Protein 1MW9 (pdb70)

Sequence (556 aa):
GKALVIIVESPAKAKTINKYLGSDYVVKSSSVGHIRDLPTERGALVNRMGVDPWHNWEAHYEVLPGKEKVVSELKQLAEKADHIYLATDLDREGEAIAWHLREVIGGDDARYSRVVFNNEITKNAIRQAFNKPGELNIDRVNAQQQQARRFMDRVVGYMVSPLLWKKIARGLSAGRVQSVAVRLVVEREREIKAFVPEEFWEEVDASTTTPSGEALALQVTHQNDKPFRPPVNKEQTQAAVSSLLEKARYSVLEREDKPTTSSKKPGAPFITSSTLQQAASTTRLGFGVKKTMMMMAQRLYEAGYITYMRTDSSTNLSQDAVNMVRGYISSDNFGKKYLPESPNQYAREAIRPSDVNVMAESSLKDMEEADAQKLYQQLIWRRQFVACQMTPPAKYDSTTLTVGAGDFRLKARGRILRFDGWTKVMPALEDRILPPAVNKGDALTLVEELTPPAQHFTKPPARFSEASLVKELEKRGIGRPSTYASIISSTIQDRGYVRVENRRFYAEEKMGEIVTDRLEENFRELMNYDFTAQMENNLDQVANHEAEWKAVLDHFFSDFTQQLDKAEKDPPEEGGMRPPNQM

Radius of gyration: 29.95 Å; Cα contacts (8 Å, |Δi|>4): 1057; chains: 1; bounding box: 70×45×96 Å

Secondary structure (DSSP, 8-state):
--EEEEES-HHHHHHHHTTS-TTEEEEE--S--EES---HHHHHHHHTEETTTTTEE--EEPTT-HHHHHHHHHHHHT-SEEEE---SSHHHHHHHHHHHHHH-S-GGGEEE---SS-SHHHHHHHHHS-B---HHHHHHHHHHHHHHHHHHHHHHHHHHHHT-TT----TTHHHHHHHHHHHHHHHHH----EEEEEEEEEE-TT--EEEEEEEEETTEE----SHHHHHHHHHHHHHPPEEEEEEEEEEEEEPPPPPB-HHHHHHHHHHHH---HHHHHHHHHHHHHTTSB--S--------HHHHHHHHHHHHHHT-GGGS-SS--------B-BS-TT--GGG-SS--HHHHHHHHHHHHHHHHHTSPPEEEEEEEEEEEETTEEEEEEEEEEEE-GGGGGSPP-----PPP--TT-EEEEEEEEEEEEE--PPPPP-HHHHHHHHHHTT---TTTHHHHHHHHHHTTSEEEETTEEEE-HHHHHHHHHHHHH-HHHH-HHHHHHHHHHHHHHHTTSS-HHHHHHHHHHHHHHHHHHHHS-GGGT-PPPS--

Nearest PDB structures (foldseek):
  1mw9-assembly1_X  TM=1.002E+00  e=0.000E+00  Escherichia coli
  3pwt-assembly1_A  TM=9.961E-01  e=1.687E-102  Escherichia coli K-12
  1ecl-assembly1_A  TM=9.984E-01  e=2.862E-100  Escherichia coli
  1cy2-assembly1_A  TM=9.945E-01  e=1.248E-100  Escherichia coli K-12
  6ozw-assembly1_A  TM=9.499E-01  e=4.019E-59  Streptococcus mutans UA159

B-factor: mean 28.15, std 8.75, range [15.36, 73.57]

Solvent-accessible surface area: 27274 Å² total; per-residue (Å²): 81,112,15,1,0,0,0,20,21,94,50,0,15,162,10,0,78,132,63,19,49,92,102,59,51,24,69,18,0,71,25,75,1,45,23,2,22,154,156,135,32,36,25,23,111,131,0,2,0,16,11,79,121,81,4,114,36,108,38,74,41,39,120,66,40,108,159,8,9,71,58,0,90,109,30,5,143,138,9,103,44,1,32,0,0,1,19,24,18,52,54,1,3,6,13,0,40,9,0,41,77,22,21,27,68,109,88,90,68,6,7,5,0,58,6,27,18,1,26,106,90,16,0,143,112,10,18,109,162,53,33,123,29,59,83,32,57,2,28,1,29,6,0,27,64,0,0,59,25,0,1,16,68,22,1,8,49,8,0,92,129,22,16,34,179,65,19,42,7,7,16,12,42,10,0,0,5,49,5,2,1,52,56,20,97,84,35,168,79,69,118,53,110,52,37,24,56,0,60,1,50,2,37,7,93,83,50,82,83,2,54,4,80,8,29,38,48,88,112,128,98,22,116,9,69,51,127,144,89,1,105,61,4,11,43,99,0,106,153,23,221,8,41,3,93,87,69,74,87,108,113,41,66,34,129,10,38,35,2,6,17,0,1,50,0,0,18,7,0,5,98,155,58,44,10,24,3,126,67,0,23,100,5,0,77,93,0,0,15,26,11,32,0,1,6,8,65,11,104,28,29,48,16,37,155,102,3,17,109,44,0,42,33,33,0,43,124,82,54,21,177,133,13,44,18,173,64,69,47,116,67,78,124,10,0,1,6,0,18,57,1,108,41,56,5,138,54,12,122,138,24,99,65,42,0,46,105,0,0,34,21,0,10,70,23,1,0,2,0,0,0,19,46,0,115,20,56,21,18,27,0,20,0,10,0,68,100,9,74,0,40,2,155,11,81,47,72,152,35,30,0,43,32,90,4,53,106,101,163,190,66,98,122,18,20,77,2,98,151,56,38,70,11,88,46,93,98,17,73,42,34,87,66,104,35,164,50,55,80,55,8,18,36,11,40,0,0,111,27,0,63,166,95,24,1,2,48,23,44,28,12,19,54,4,0,25,32,0,56,125,83,34,9,2,92,49,63,130,120,98,2,49,13,30,140,49,0,43,46,6,2,34,14,2,54,97,16,0,191,56,22,0,44,28,115,113,9,20,80,24,1,64,26,0,38,64,3,10,95,143,124,30,92,41,56,55,18,0,69,115,20,18,68,30,3,31,136,27,10,90,106,0,87,90,79,45,145,90,32,5,0,102,45,58,115,225

Foldseek 3Di:
DAEEEEEADPLLQVLLVVQDDPSYDYDHLPHQFKAAPVVQVVLCNNLQFHLPPLGHGHMDGDPPRVVSLVVVLVVLVVHQAYEQEYADALVSLLSSVVNCVSSDDDQVRYFYFYFQFRDNVRSVVRVVDTHHRQVLSPLLVSLQSSLQSCQFSQVQVLCCVFENPPFTGGLLLLLLLVVQLVQQVLQVPDDKFKKKWKKFWWAFPVGHIFIKTWADFLNHGDIHRDPVVVVVVVVLQVPWWKFWADKDKDKDWDAADQQAALLVLQLCCCVPVVDHSVRLVVLLVSCRSNRFKTDRFGDWSADDPVLLVQLLVVCCVPPRDQFADPDFDGDGVHHIATNHLPQALVNDDPHDPSSSVSNLVNSLSSSLNRTDIWMKIKMKIWMDIPRIIIIDIWIGTDGCHSCVSPDDDDTDDGDDDDGGTIIGTDDMDMDMDMDHGPDFAFLSNSSVVCVVLQQDGSVCSNVSVVVSDVSQQWHADPRGIHGDPVVNVVSVQCCQQVVLSNDSNNNNVLVVVSVCSSVVNDPSSVSSSVSVVSVVVSSVQQSDDVVSSHGHHNDD

Structure (mmCIF, N/CA/C/O backbone):
data_1MW9
#
_entry.id   1MW9
#
_cell.length_a   62.990
_cell.length_b   78.705
_cell.length_c   139.328
_cell.angle_alpha   90.00
_cell.angle_beta   90.00
_cell.angle_gamma   90.00
#
_symmetry.space_group_name_H-M   'P 21 21 21'
#
loop_
_entity.id
_entity.type
_entity.pdbx_description
1 polymer 'DNA Topoisomerase I'
2 non-polymer 'SULFATE ION'
3 water water
#
loop_
_atom_site.group_PDB
_atom_site.id
_atom_site.type_symbol
_atom_site.label_atom_id
_atom_site.label_alt_id
_atom_site.label_comp_id
_atom_site.label_asym_id
_atom_site.label_entity_id
_atom_site.label_seq_id
_atom_site.pdbx_PDB_ins_code
_atom_site.Cartn_x
_atom_site.Cartn_y
_atom_site.Cartn_z
_atom_site.occupancy
_atom_site.B_iso_or_equiv
_atom_site.auth_seq_id
_atom_site.auth_comp_id
_atom_site.auth_asym_id
_atom_site.auth_atom_id
_atom_site.pdbx_PDB_model_num
ATOM 1 N N . GLY A 1 2 ? 27.850 35.599 71.136 1.00 42.51 2 GLY X N 1
ATOM 2 C CA . GLY A 1 2 ? 27.729 34.200 70.634 1.00 42.30 2 GLY X CA 1
ATOM 3 C C . GLY A 1 2 ? 27.486 34.137 69.136 1.00 42.05 2 GLY X C 1
ATOM 4 O O . GLY A 1 2 ? 26.941 33.161 68.626 1.00 42.37 2 GLY X O 1
ATOM 5 N N . LYS A 1 3 ? 27.829 35.214 68.440 1.00 41.45 3 LYS X N 1
ATOM 6 C CA . LYS A 1 3 ? 27.718 35.262 66.989 1.00 40.81 3 LYS X CA 1
ATOM 7 C C . LYS A 1 3 ? 28.556 34.179 66.315 1.00 39.40 3 LYS X C 1
ATOM 8 O O . LYS A 1 3 ? 29.303 33.453 66.966 1.00 39.57 3 LYS X O 1
ATOM 14 N N . ALA A 1 4 ? 28.418 34.076 65.000 1.00 37.51 4 ALA X N 1
ATOM 15 C CA . ALA A 1 4 ? 29.175 33.100 64.233 1.00 35.88 4 ALA X CA 1
ATOM 16 C C . ALA A 1 4 ? 30.344 33.812 63.576 1.00 34.18 4 ALA X C 1
ATOM 17 O O . ALA A 1 4 ? 30.236 34.978 63.199 1.00 34.23 4 ALA X O 1
ATOM 19 N N . LEU A 1 5 ? 31.463 33.110 63.451 1.00 31.92 5 LEU X N 1
ATOM 20 C CA . LEU A 1 5 ? 32.644 33.670 62.819 1.00 30.25 5 LEU X CA 1
ATOM 21 C C . LEU A 1 5 ? 32.748 33.109 61.407 1.00 28.47 5 LEU X C 1
ATOM 22 O O . LEU A 1 5 ? 32.680 31.900 61.211 1.00 28.12 5 LEU X O 1
ATOM 27 N N . VAL A 1 6 ? 32.897 33.998 60.433 1.00 26.65 6 VAL X N 1
ATOM 28 C CA . VAL A 1 6 ? 33.035 33.609 59.034 1.00 25.16 6 VAL X CA 1
ATOM 29 C C . VAL A 1 6 ? 34.407 34.078 58.573 1.00 24.25 6 VAL X C 1
ATOM 30 O O . VAL A 1 6 ? 34.741 35.258 58.707 1.00 24.13 6 VAL X O 1
ATOM 34 N N A ILE A 1 7 ? 35.202 33.156 58.034 0.50 23.36 7 ILE X N 1
ATOM 35 N N B ILE A 1 7 ? 35.206 33.160 58.039 0.50 23.67 7 ILE X N 1
ATOM 36 C CA A ILE A 1 7 ? 36.553 33.479 57.586 0.50 22.65 7 ILE X CA 1
ATOM 37 C CA B ILE A 1 7 ? 36.540 33.520 57.574 0.50 23.21 7 ILE X CA 1
ATOM 38 C C A ILE A 1 7 ? 36.714 33.356 56.073 0.50 22.70 7 ILE X C 1
ATOM 39 C C B ILE A 1 7 ? 36.701 33.363 56.067 0.50 22.88 7 ILE X C 1
ATOM 40 O O A ILE A 1 7 ? 36.359 32.333 55.492 0.50 22.62 7 ILE X O 1
ATOM 41 O O B ILE A 1 7 ? 36.329 32.344 55.491 0.50 22.77 7 ILE X O 1
ATOM 50 N N . VAL A 1 8 ? 37.266 34.393 55.446 1.00 22.64 8 VAL X N 1
ATOM 51 C CA . VAL A 1 8 ? 37.526 34.404 54.011 1.00 22.54 8 VAL X CA 1
ATOM 52 C C . VAL A 1 8 ? 38.996 34.796 53.835 1.00 22.99 8 VAL X C 1
ATOM 53 O O . VAL A 1 8 ? 39.607 35.328 54.762 1.00 22.60 8 VAL X O 1
ATOM 57 N N . GLU A 1 9 ? 39.556 34.538 52.653 1.00 23.36 9 GLU X N 1
ATOM 58 C CA . GLU A 1 9 ? 40.981 34.781 52.386 1.00 24.09 9 GLU X CA 1
ATOM 59 C C . GLU A 1 9 ? 41.407 36.233 52.174 1.00 24.08 9 GLU X C 1
ATOM 60 O O . GLU A 1 9 ? 42.581 36.559 52.368 1.00 24.75 9 GLU X O 1
ATOM 66 N N . SER A 1 10 ? 40.492 37.096 51.747 1.00 23.84 10 SER X N 1
ATOM 67 C CA . SER A 1 10 ? 40.872 38.472 51.422 1.00 23.83 10 SER X CA 1
ATOM 68 C C . SER A 1 10 ? 39.900 39.534 51.918 1.00 24.00 10 SER X C 1
ATOM 69 O O . SER A 1 10 ? 38.728 39.254 52.154 1.00 23.98 10 SER X O 1
ATOM 72 N N . PRO A 1 11 ? 40.391 40.761 52.078 1.00 24.44 11 PRO X N 1
ATOM 73 C CA . PRO A 1 11 ? 39.538 41.870 52.512 1.00 24.60 11 PRO X CA 1
ATOM 74 C C . PRO A 1 11 ? 38.473 42.206 51.475 1.00 24.53 11 PRO X C 1
ATOM 75 O O . PRO A 1 11 ? 37.380 42.641 51.845 1.00 24.91 11 PRO X O 1
ATOM 79 N N . ALA A 1 12 ? 38.781 41.989 50.198 1.00 24.51 12 ALA X N 1
ATOM 80 C CA . ALA A 1 12 ? 37.819 42.243 49.135 1.00 24.29 12 ALA X CA 1
ATOM 81 C C . ALA A 1 12 ? 36.647 41.275 49.279 1.00 23.86 12 ALA X C 1
ATOM 82 O O . ALA A 1 12 ? 35.486 41.677 49.208 1.00 23.83 12 ALA X O 1
ATOM 84 N N . LYS A 1 13 ? 36.951 39.997 49.480 1.00 23.42 13 LYS X N 1
ATOM 85 C CA . LYS A 1 13 ? 35.906 38.996 49.663 1.00 23.55 13 LYS X CA 1
ATOM 86 C C . LYS A 1 13 ? 35.109 39.284 50.924 1.00 23.63 13 LYS X C 1
ATOM 87 O O . LYS A 1 13 ? 33.888 39.153 50.936 1.00 23.57 13 LYS X O 1
ATOM 93 N N . ALA A 1 14 ? 35.806 39.671 51.988 1.00 23.93 14 ALA X N 1
ATOM 94 C CA . ALA A 1 14 ? 35.153 39.957 53.259 1.00 24.26 14 ALA X CA 1
ATOM 95 C C . ALA A 1 14 ? 34.132 41.080 53.100 1.00 24.57 14 ALA X C 1
ATOM 96 O O . ALA A 1 14 ? 33.012 40.984 53.596 1.00 24.96 14 ALA X O 1
ATOM 98 N N . LYS A 1 15 ? 34.523 42.140 52.403 1.00 25.18 15 LYS X N 1
ATOM 99 C CA . LYS A 1 15 ? 33.642 43.281 52.197 1.00 25.56 15 LYS X CA 1
ATOM 100 C C . LYS A 1 15 ? 32.384 42.880 51.426 1.00 25.24 15 LYS X C 1
ATOM 101 O O . LYS A 1 15 ? 31.273 43.262 51.790 1.00 25.29 15 LYS X O 1
ATOM 107 N N . THR A 1 16 ? 32.560 42.106 50.362 1.00 24.83 16 THR X N 1
ATOM 108 C CA . THR A 1 16 ? 31.434 41.689 49.537 1.00 24.72 16 THR X CA 1
ATOM 109 C C . THR A 1 16 ? 30.498 40.722 50.257 1.00 24.99 16 THR X C 1
ATOM 110 O O . THR A 1 16 ? 29.279 40.897 50.240 1.00 24.97 16 THR X O 1
ATOM 114 N N . ILE A 1 17 ? 31.061 39.696 50.882 1.00 25.42 17 ILE X N 1
ATOM 115 C CA . ILE A 1 17 ? 30.244 38.701 51.564 1.00 26.10 17 ILE X CA 1
ATOM 116 C C . ILE A 1 17 ? 29.524 39.300 52.778 1.00 26.95 17 ILE X C 1
ATOM 117 O O . ILE A 1 17 ? 28.427 38.866 53.132 1.00 27.16 17 ILE X O 1
ATOM 122 N N . ASN A 1 18 ? 30.120 40.315 53.394 1.00 27.66 18 ASN X N 1
ATOM 123 C CA . ASN A 1 18 ? 29.513 40.938 54.569 1.00 28.57 18 ASN X CA 1
ATOM 124 C C . ASN A 1 18 ? 28.175 41.596 54.237 1.00 29.11 18 ASN X C 1
ATOM 125 O O . ASN A 1 18 ? 27.306 41.722 55.103 1.00 29.51 18 ASN X O 1
ATOM 130 N N . LYS A 1 19 ? 28.007 42.005 52.982 1.00 29.50 19 LYS X N 1
ATOM 131 C CA . LYS A 1 19 ? 26.768 42.644 52.546 1.00 29.92 19 LYS X CA 1
ATOM 132 C C . LYS A 1 19 ? 25.590 41.678 52.599 1.00 29.93 19 LYS X C 1
ATOM 133 O O . LYS A 1 19 ? 24.435 42.108 52.660 1.00 30.13 19 LYS X O 1
ATOM 139 N N . TYR A 1 20 ? 25.880 40.378 52.583 1.00 30.06 20 TYR X N 1
ATOM 140 C CA . TYR A 1 20 ? 24.835 39.356 52.551 1.00 30.24 20 TYR X CA 1
ATOM 141 C C . TYR A 1 20 ? 24.753 38.475 53.802 1.00 30.73 20 TYR X C 1
ATOM 142 O O . TYR A 1 20 ? 24.060 37.455 53.798 1.00 30.88 20 TYR X O 1
ATOM 151 N N . LEU A 1 21 ? 25.446 38.871 54.865 1.00 31.27 21 LEU X N 1
ATOM 152 C CA . LEU A 1 21 ? 25.410 38.136 56.128 1.00 31.93 21 LEU X CA 1
ATOM 153 C C . LEU A 1 21 ? 24.950 39.076 57.232 1.00 32.70 21 LEU X C 1
ATOM 154 O O . LEU A 1 21 ? 25.470 40.182 57.365 1.00 32.67 21 LEU X O 1
ATOM 159 N N . GLY A 1 22 ? 23.969 38.632 58.015 1.00 33.65 22 GLY X N 1
ATOM 160 C CA . GLY A 1 22 ? 23.409 39.440 59.086 1.00 34.34 22 GLY X CA 1
ATOM 161 C C . GLY A 1 22 ? 24.323 39.728 60.267 1.00 34.84 22 GLY X C 1
ATOM 162 O O . GLY A 1 22 ? 25.512 39.396 60.265 1.00 34.93 22 GLY X O 1
ATOM 163 N N . SER A 1 23 ? 23.742 40.354 61.288 1.00 35.41 23 SER X N 1
ATOM 164 C CA . SER A 1 23 ? 24.464 40.733 62.499 1.00 35.86 23 SER X CA 1
ATOM 165 C C . SER A 1 23 ? 24.936 39.535 63.317 1.00 35.89 23 SER X C 1
ATOM 166 O O . SER A 1 23 ? 25.837 39.664 64.144 1.00 36.25 23 SER X O 1
ATOM 169 N N . ASP A 1 24 ? 24.329 38.373 63.091 1.00 35.86 24 ASP X N 1
ATOM 170 C CA . ASP A 1 24 ? 24.716 37.165 63.808 1.00 35.82 24 ASP X CA 1
ATOM 171 C C . ASP A 1 24 ? 26.041 36.625 63.282 1.00 35.09 24 ASP X C 1
ATOM 172 O O . ASP A 1 24 ? 26.575 35.651 63.809 1.00 35.16 24 ASP X O 1
ATOM 177 N N . TYR A 1 25 ? 26.563 37.257 62.236 1.00 34.21 25 TYR X N 1
ATOM 178 C CA . TYR A 1 25 ? 27.810 36.823 61.629 1.00 33.35 25 TYR X CA 1
ATOM 179 C C . TYR A 1 25 ? 28.893 37.875 61.761 1.00 32.79 25 TYR X C 1
ATOM 180 O O . TYR A 1 25 ? 28.644 39.067 61.577 1.00 33.08 25 TYR X O 1
ATOM 189 N N . VAL A 1 26 ? 30.100 37.419 62.073 1.00 31.94 26 VAL X N 1
ATOM 190 C CA . VAL A 1 26 ? 31.260 38.286 62.150 1.00 31.32 26 VAL X CA 1
ATOM 191 C C . VAL A 1 26 ? 32.207 37.806 61.065 1.00 30.78 26 VAL X C 1
ATOM 192 O O . VAL A 1 26 ? 32.740 36.703 61.155 1.00 30.70 26 VAL X O 1
ATOM 196 N N . VAL A 1 27 ? 32.391 38.615 60.028 1.00 30.06 27 VAL X N 1
ATOM 197 C CA . VAL A 1 27 ? 33.260 38.238 58.919 1.00 29.64 27 VAL X CA 1
ATOM 198 C C . VAL A 1 27 ? 34.664 38.796 59.105 1.00 29.56 27 VAL X C 1
ATOM 199 O O . VAL A 1 27 ? 34.841 39.981 59.398 1.00 29.60 27 VAL X O 1
ATOM 203 N N . LYS A 1 28 ? 35.662 37.937 58.925 1.00 29.25 28 LYS X N 1
ATOM 204 C CA . LYS A 1 28 ? 37.048 38.342 59.082 1.00 29.46 28 LYS X CA 1
ATOM 205 C C . LYS A 1 28 ? 37.936 37.732 58.006 1.00 29.00 28 LYS X C 1
ATOM 206 O O . LYS A 1 28 ? 37.791 36.561 57.660 1.00 28.93 28 LYS X O 1
ATOM 212 N N A SER A 1 29 ? 38.851 38.532 57.472 0.50 28.77 29 SER X N 1
ATOM 213 N N B SER A 1 29 ? 38.864 38.537 57.498 0.50 28.67 29 SER X N 1
ATOM 214 C CA A SER A 1 29 ? 39.779 38.041 56.468 0.50 28.67 29 SER X CA 1
ATOM 215 C CA B SER A 1 29 ? 39.812 38.114 56.472 0.50 28.44 29 SER X CA 1
ATOM 216 C C A SER A 1 29 ? 41.006 37.462 57.164 0.50 28.48 29 SER X C 1
ATOM 217 C C B SER A 1 29 ? 41.048 37.511 57.126 0.50 28.42 29 SER X C 1
ATOM 218 O O A SER A 1 29 ? 41.396 37.913 58.242 0.50 28.38 29 SER X O 1
ATOM 219 O O B SER A 1 29 ? 41.520 38.025 58.143 0.50 28.33 29 SER X O 1
ATOM 224 N N . SER A 1 30 ? 41.583 36.438 56.546 1.00 28.23 30 SER X N 1
ATOM 225 C CA . SER A 1 30 ? 42.780 35.796 57.078 1.00 28.20 30 SER X CA 1
ATOM 226 C C . SER A 1 30 ? 44.014 36.464 56.486 1.00 28.60 30 SER X C 1
ATOM 227 O O . SER A 1 30 ? 45.146 36.058 56.758 1.00 28.51 30 SER X O 1
ATOM 230 N N . VAL A 1 31 ? 43.787 37.492 55.673 1.00 28.98 31 VAL X N 1
ATOM 231 C CA . VAL A 1 31 ? 44.867 38.222 55.030 1.00 29.68 31 VAL X CA 1
ATOM 232 C C . VAL A 1 31 ? 45.748 37.265 54.228 1.00 29.88 31 VAL X C 1
ATOM 233 O O . VAL A 1 31 ? 46.979 37.317 54.311 1.00 30.23 31 VAL X O 1
ATOM 237 N N . GLY A 1 32 ? 45.112 36.379 53.466 1.00 30.12 32 GLY X N 1
ATOM 238 C CA . GLY A 1 32 ? 45.825 35.422 52.636 1.00 30.43 32 GLY X CA 1
ATOM 239 C C . GLY A 1 32 ? 45.971 34.045 53.260 1.00 30.76 32 GLY X C 1
ATOM 240 O O . GLY A 1 32 ? 45.179 33.649 54.120 1.00 30.38 32 GLY X O 1
ATOM 241 N N . HIS A 1 33 ? 46.976 33.305 52.797 1.00 31.16 33 HIS X N 1
ATOM 242 C CA . HIS A 1 33 ? 47.276 31.986 53.332 1.00 31.89 33 HIS X CA 1
ATOM 243 C C . HIS A 1 33 ? 47.898 32.232 54.696 1.00 31.72 33 HIS X C 1
ATOM 244 O O . HIS A 1 33 ? 48.772 33.089 54.834 1.00 32.00 33 HIS X O 1
ATOM 251 N N . ILE A 1 34 ? 47.457 31.491 55.702 1.00 31.59 34 ILE X N 1
ATOM 252 C CA . ILE A 1 34 ? 47.968 31.688 57.052 1.00 31.32 34 ILE X CA 1
ATOM 253 C C . ILE A 1 34 ? 49.138 30.763 57.378 1.00 30.73 34 ILE X C 1
ATOM 254 O O . ILE A 1 34 ? 50.053 31.150 58.102 1.00 30.26 34 ILE X O 1
ATOM 259 N N . ARG A 1 35 ? 49.108 29.547 56.837 1.00 30.05 35 ARG X N 1
ATOM 260 C CA . ARG A 1 35 ? 50.148 28.557 57.094 1.00 29.68 35 ARG X CA 1
ATOM 261 C C . ARG A 1 35 ? 50.425 27.772 55.819 1.00 29.42 35 ARG X C 1
ATOM 262 O O . ARG A 1 35 ? 49.509 27.512 55.041 1.00 28.95 35 ARG X O 1
ATOM 270 N N . ASP A 1 36 ? 51.680 27.388 55.609 1.00 29.05 36 ASP X N 1
ATOM 271 C CA . ASP A 1 36 ? 52.054 26.648 54.411 1.00 29.34 36 ASP X CA 1
ATOM 272 C C . ASP A 1 36 ? 53.465 26.083 54.556 1.00 29.28 36 ASP X C 1
ATOM 273 O O . ASP A 1 36 ? 54.077 26.206 55.616 1.00 29.05 36 ASP X O 1
ATOM 278 N N . LEU A 1 37 ? 53.977 25.457 53.499 1.00 29.42 37 LEU X N 1
ATOM 279 C CA . LEU A 1 37 ? 55.335 24.921 53.515 1.00 29.86 37 LEU X CA 1
ATOM 280 C C . LEU A 1 37 ? 56.300 26.097 53.566 1.00 30.95 37 LEU X C 1
ATOM 281 O O . LEU A 1 37 ? 55.922 27.205 53.190 1.00 31.05 37 LEU X O 1
ATOM 286 N N . PRO A 1 38 ? 57.531 25.880 54.026 1.00 32.39 38 PRO X N 1
ATOM 287 C CA . PRO A 1 38 ? 58.514 26.966 54.089 1.00 33.64 38 PRO X CA 1
ATOM 288 C C . PRO A 1 38 ? 58.792 27.553 52.712 1.00 34.87 38 PRO X C 1
ATOM 289 O O . PRO A 1 38 ? 58.751 26.824 51.724 1.00 35.10 38 PRO X O 1
ATOM 293 N N . THR A 1 39 ? 59.049 28.856 52.652 1.00 36.50 39 THR X N 1
ATOM 294 C CA . THR A 1 39 ? 59.335 29.527 51.390 1.00 37.61 39 THR X CA 1
ATOM 295 C C . THR A 1 39 ? 60.800 29.946 51.345 1.00 37.95 39 THR X C 1
ATOM 296 O O . THR A 1 39 ? 61.578 29.431 50.541 1.00 38.75 39 THR X O 1
ATOM 300 N N . GLU A 1 63 ? 72.954 17.798 53.246 1.00 43.51 63 GLU X N 1
ATOM 301 C CA . GLU A 1 63 ? 72.585 16.396 53.088 1.00 43.34 63 GLU X CA 1
ATOM 302 C C . GLU A 1 63 ? 71.065 16.230 53.092 1.00 42.58 63 GLU X C 1
ATOM 303 O O . GLU A 1 63 ? 70.329 17.200 52.906 1.00 42.57 63 GLU X O 1
ATOM 309 N N . ARG A 1 64 ? 70.603 15.000 53.295 1.00 41.59 64 ARG X N 1
ATOM 310 C CA . ARG A 1 64 ? 69.175 14.700 53.293 1.00 40.75 64 ARG X CA 1
ATOM 311 C C . ARG A 1 64 ? 68.389 15.520 54.313 1.00 39.77 64 ARG X C 1
ATOM 312 O O . ARG A 1 64 ? 67.337 16.073 53.991 1.00 39.51 64 ARG X O 1
ATOM 320 N N . GLY A 1 65 ? 68.895 15.591 55.540 1.00 38.47 65 GLY X N 1
ATOM 321 C CA . GLY A 1 65 ? 68.232 16.341 56.592 1.00 37.42 65 GLY X CA 1
ATOM 322 C C . GLY A 1 65 ? 67.999 17.793 56.222 1.00 36.50 65 GLY X C 1
ATOM 323 O O . GLY A 1 65 ? 66.920 18.332 56.460 1.00 36.18 65 GLY X O 1
ATOM 324 N N . ALA A 1 66 ? 69.012 18.427 55.640 1.00 35.28 66 ALA X N 1
ATOM 325 C CA . ALA A 1 66 ? 68.912 19.820 55.233 1.00 34.44 66 ALA X CA 1
ATOM 326 C C . ALA A 1 66 ? 67.902 19.952 54.098 1.00 33.55 66 ALA X C 1
ATOM 327 O O . ALA A 1 66 ? 67.165 20.934 54.021 1.00 33.17 66 ALA X O 1
ATOM 329 N N . LEU A 1 67 ? 67.873 18.950 53.227 1.00 32.76 67 LEU X N 1
ATOM 330 C CA . LEU A 1 67 ? 66.948 18.933 52.102 1.00 32.09 67 LEU X CA 1
ATOM 331 C C . LEU A 1 67 ? 65.521 18.923 52.642 1.00 31.39 67 LEU X C 1
ATOM 332 O O . LEU A 1 67 ? 64.686 19.738 52.245 1.00 31.19 67 LEU X O 1
ATOM 337 N N . VAL A 1 68 ? 65.255 18.001 53.560 1.00 30.66 68 VAL X N 1
ATOM 338 C CA . VAL A 1 68 ? 63.932 17.864 54.161 1.00 30.08 68 VAL X CA 1
ATOM 339 C C . VAL A 1 68 ? 63.513 19.138 54.893 1.00 30.03 68 VAL X C 1
ATOM 340 O O . VAL A 1 68 ? 62.350 19.533 54.841 1.00 29.39 68 VAL X O 1
ATOM 344 N N . ASN A 1 69 ? 64.464 19.781 55.567 1.00 30.19 69 ASN X N 1
ATOM 345 C CA . ASN A 1 69 ? 64.183 21.022 56.279 1.00 30.51 69 ASN X CA 1
ATOM 346 C C . ASN A 1 69 ? 63.783 22.125 55.305 1.00 30.15 69 ASN X C 1
ATOM 347 O O . ASN A 1 69 ? 62.874 22.908 55.580 1.00 30.22 69 ASN X O 1
ATOM 352 N N . ARG A 1 70 ? 64.464 22.178 54.164 1.00 29.83 70 ARG X N 1
ATOM 353 C CA . ARG A 1 70 ? 64.173 23.181 53.147 1.00 29.80 70 ARG X CA 1
ATOM 354 C C . ARG A 1 70 ? 62.817 22.939 52.494 1.00 28.69 70 ARG X C 1
ATOM 355 O O . ARG A 1 70 ? 62.039 23.870 52.308 1.00 28.65 70 ARG X O 1
ATOM 363 N N . MET A 1 71 ? 62.538 21.687 52.143 1.00 27.63 71 MET X N 1
ATOM 364 C CA . MET A 1 71 ? 61.276 21.340 51.494 1.00 26.78 71 MET X CA 1
ATOM 365 C C . MET A 1 71 ? 60.085 21.448 52.436 1.00 26.43 71 MET X C 1
ATOM 366 O O . MET A 1 71 ? 59.004 21.873 52.033 1.00 26.29 71 MET X O 1
ATOM 371 N N . GLY A 1 72 ? 60.276 21.047 53.687 1.00 25.98 72 GLY X N 1
ATOM 372 C CA . GLY A 1 72 ? 59.189 21.062 54.646 1.00 25.77 72 GLY X CA 1
ATOM 373 C C . GLY A 1 72 ? 58.363 19.796 54.496 1.00 25.50 72 GLY X C 1
ATOM 374 O O . GLY A 1 72 ? 57.271 19.682 55.053 1.00 25.44 72 GLY X O 1
ATOM 375 N N . VAL A 1 73 ? 58.894 18.852 53.719 1.00 25.38 73 VAL X N 1
ATOM 376 C CA . VAL A 1 73 ? 58.250 17.568 53.466 1.00 25.32 73 VAL X CA 1
ATOM 377 C C . VAL A 1 73 ? 59.312 16.472 53.509 1.00 24.60 73 VAL X C 1
ATOM 378 O O . VAL A 1 73 ? 60.424 16.667 53.025 1.00 24.12 73 VAL X O 1
ATOM 382 N N . ASP A 1 74 ? 58.963 15.318 54.073 1.00 23.96 74 ASP X N 1
ATOM 383 C CA . ASP A 1 74 ? 59.907 14.209 54.203 1.00 23.67 74 ASP X CA 1
ATOM 384 C C . ASP A 1 74 ? 59.468 12.953 53.443 1.00 23.43 74 ASP X C 1
ATOM 385 O O . ASP A 1 74 ? 58.716 12.134 53.977 1.00 23.06 74 ASP X O 1
ATOM 390 N N . PRO A 1 75 ? 59.934 12.794 52.203 1.00 23.39 75 PRO X N 1
ATOM 391 C CA . PRO A 1 75 ? 59.584 11.621 51.392 1.00 23.73 75 PRO X CA 1
ATOM 392 C C . PRO A 1 75 ? 60.009 10.295 52.023 1.00 24.20 75 PRO X C 1
ATOM 393 O O . PRO A 1 75 ? 59.405 9.263 51.751 1.00 24.41 75 PRO X O 1
ATOM 397 N N . TRP A 1 76 ? 61.037 10.341 52.861 1.00 24.81 76 TRP X N 1
ATOM 398 C CA . TRP A 1 76 ? 61.575 9.150 53.504 1.00 25.28 76 TRP X CA 1
ATOM 399 C C . TRP A 1 76 ? 60.912 8.814 54.846 1.00 25.73 76 TRP X C 1
ATOM 400 O O . TRP A 1 76 ? 61.144 7.738 55.402 1.00 26.56 76 TRP X O 1
ATOM 411 N N . HIS A 1 77 ? 60.095 9.724 55.369 1.00 25.84 77 HIS X N 1
ATOM 412 C CA . HIS A 1 77 ? 59.389 9.483 56.624 1.00 26.16 77 HIS X CA 1
ATOM 413 C C . HIS A 1 77 ? 57.884 9.633 56.425 1.00 25.25 77 HIS X C 1
ATOM 414 O O . HIS A 1 77 ? 57.212 10.366 57.147 1.00 25.14 77 HIS X O 1
ATOM 421 N N . ASN A 1 78 ? 57.379 8.923 55.421 1.00 24.57 78 ASN X N 1
ATOM 422 C CA . ASN A 1 78 ? 55.959 8.903 55.090 1.00 24.07 78 ASN X CA 1
ATOM 423 C C . ASN A 1 78 ? 55.311 10.280 54.935 1.00 23.34 78 ASN X C 1
ATOM 424 O O . ASN A 1 78 ? 54.196 10.506 55.401 1.00 22.67 78 ASN X O 1
ATOM 429 N N . TRP A 1 79 ? 56.016 11.189 54.269 1.00 22.65 79 TRP X N 1
ATOM 430 C CA . TRP A 1 79 ? 55.481 12.510 53.924 1.00 22.58 79 TRP X CA 1
ATOM 431 C C . TRP A 1 79 ? 55.097 13.398 55.108 1.00 23.18 79 TRP X C 1
ATOM 432 O O . TRP A 1 79 ? 54.207 14.244 55.008 1.00 22.51 79 TRP X O 1
ATOM 443 N N . GLU A 1 80 ? 55.796 13.212 56.220 1.00 24.38 80 GLU X N 1
ATOM 444 C CA . GLU A 1 80 ? 55.608 14.055 57.385 1.00 25.45 80 GLU X CA 1
ATOM 445 C C . GLU A 1 80 ? 55.921 15.475 56.934 1.00 25.52 80 GLU X C 1
ATOM 446 O O . GLU A 1 80 ? 56.915 15.700 56.249 1.00 25.31 80 GLU X O 1
ATOM 452 N N . ALA A 1 81 ? 55.072 16.429 57.290 1.00 25.70 81 ALA X N 1
ATOM 453 C CA . ALA A 1 81 ? 55.285 17.802 56.860 1.00 26.08 81 ALA X CA 1
ATOM 454 C C . ALA A 1 81 ? 55.559 18.730 58.030 1.00 26.55 81 ALA X C 1
ATOM 455 O O . ALA A 1 81 ? 55.215 18.434 59.172 1.00 26.29 81 ALA X O 1
ATOM 457 N N . HIS A 1 82 ? 56.191 19.856 57.722 1.00 27.21 82 HIS X N 1
ATOM 458 C CA . HIS A 1 82 ? 56.492 20.873 58.713 1.00 28.05 82 HIS X CA 1
ATOM 459 C C . HIS A 1 82 ? 55.979 22.194 58.173 1.00 27.82 82 HIS X C 1
ATOM 460 O O . HIS A 1 82 ? 56.707 22.921 57.495 1.00 27.94 82 HIS X O 1
ATOM 467 N N . TYR A 1 83 ? 54.713 22.482 58.451 1.00 27.81 83 TYR X N 1
ATOM 468 C CA . TYR A 1 83 ? 54.094 23.716 58.005 1.00 27.96 83 TYR X CA 1
ATOM 469 C C . TYR A 1 83 ? 54.467 24.841 58.955 1.00 28.61 83 TYR X C 1
ATOM 470 O O . TYR A 1 83 ? 54.689 24.612 60.148 1.00 28.93 83 TYR X O 1
ATOM 479 N N . GLU A 1 84 ? 54.523 26.054 58.423 1.00 29.17 84 GLU X N 1
ATOM 480 C CA . GLU A 1 84 ? 54.883 27.217 59.217 1.00 29.78 84 GLU X CA 1
ATOM 481 C C . GLU A 1 84 ? 53.951 28.378 58.923 1.00 29.48 84 GLU X C 1
ATOM 482 O O . GLU A 1 84 ? 53.557 28.605 57.778 1.00 29.37 84 GLU X O 1
ATOM 488 N N . VAL A 1 85 ? 53.595 29.112 59.970 1.00 29.18 85 VAL X N 1
ATOM 489 C CA . VAL A 1 85 ? 52.758 30.287 59.814 1.00 29.07 85 VAL X CA 1
ATOM 490 C C . VAL A 1 85 ? 53.542 31.255 58.938 1.00 29.29 85 VAL X C 1
ATOM 491 O O . VAL A 1 85 ? 54.738 31.451 59.147 1.00 29.33 85 VAL X O 1
ATOM 495 N N . LEU A 1 86 ? 52.882 31.830 57.938 1.00 29.56 86 LEU X N 1
ATOM 496 C CA . LEU A 1 86 ? 53.548 32.745 57.015 1.00 29.95 86 LEU X CA 1
ATOM 497 C C . LEU A 1 86 ? 54.044 34.001 57.732 1.00 29.84 86 LEU X C 1
ATOM 498 O O . LEU A 1 86 ? 53.487 34.398 58.756 1.00 29.74 86 LEU X O 1
ATOM 503 N N . PRO A 1 87 ? 55.097 34.621 57.205 1.00 29.99 87 PRO X N 1
ATOM 504 C CA . PRO A 1 87 ? 55.638 35.841 57.809 1.00 30.17 87 PRO X CA 1
ATOM 505 C C . PRO A 1 87 ? 54.564 36.892 58.049 1.00 30.20 87 PRO X C 1
ATOM 506 O O . PRO A 1 87 ? 53.726 37.123 57.180 1.00 30.26 87 PRO X O 1
ATOM 510 N N . GLY A 1 88 ? 54.573 37.483 59.240 1.00 30.48 88 GLY X N 1
ATOM 511 C CA . GLY A 1 88 ? 53.623 38.521 59.599 1.00 30.59 88 GLY X CA 1
ATOM 512 C C . GLY A 1 88 ? 52.219 38.070 59.956 1.00 30.78 88 GLY X C 1
ATOM 513 O O . GLY A 1 88 ? 51.392 38.898 60.338 1.00 30.99 88 GLY X O 1
ATOM 514 N N . LYS A 1 89 ? 51.943 36.771 59.863 1.00 30.82 89 LYS X N 1
ATOM 515 C CA . LYS A 1 89 ? 50.598 36.263 60.127 1.00 30.95 89 LYS X CA 1
ATOM 516 C C . LYS A 1 89 ? 50.332 35.773 61.552 1.00 30.86 89 LYS X C 1
ATOM 517 O O . LYS A 1 89 ? 49.194 35.442 61.875 1.00 30.55 89 LYS X O 1
ATOM 523 N N . GLU A 1 90 ? 51.351 35.727 62.407 1.00 31.17 90 GLU X N 1
ATOM 524 C CA . GLU A 1 90 ? 51.128 35.294 63.785 1.00 31.54 90 GLU X CA 1
ATOM 525 C C . GLU A 1 90 ? 50.059 36.181 64.417 1.00 31.48 90 GLU X C 1
ATOM 526 O O . GLU A 1 90 ? 49.217 35.713 65.179 1.00 31.39 90 GLU X O 1
ATOM 532 N N . LYS A 1 91 ? 50.102 37.466 64.085 1.00 31.72 91 LYS X N 1
ATOM 533 C CA . LYS A 1 91 ? 49.136 38.430 64.590 1.00 32.05 91 LYS X CA 1
ATOM 534 C C . LYS A 1 91 ? 47.729 38.078 64.112 1.00 31.56 91 LYS X C 1
ATOM 535 O O . LYS A 1 91 ? 46.755 38.236 64.844 1.00 31.55 91 LYS X O 1
ATOM 541 N N . VAL A 1 92 ? 47.632 37.605 62.874 1.00 31.18 92 VAL X N 1
ATOM 542 C CA . VAL A 1 92 ? 46.347 37.214 62.304 1.00 30.82 92 VAL X CA 1
ATOM 543 C C . VAL A 1 92 ? 45.818 35.980 63.031 1.00 30.69 92 VAL X C 1
ATOM 544 O O . VAL A 1 92 ? 44.624 35.872 63.309 1.00 30.51 92 VAL X O 1
ATOM 548 N N . VAL A 1 93 ? 46.715 35.053 63.342 1.00 30.75 93 VAL X N 1
ATOM 549 C CA . VAL A 1 93 ? 46.336 33.842 64.061 1.00 30.90 93 VAL X CA 1
ATOM 550 C C . VAL A 1 93 ? 45.761 34.219 65.424 1.00 31.28 93 VAL X C 1
ATOM 551 O O . VAL A 1 93 ? 44.709 33.720 65.826 1.00 31.12 93 VAL X O 1
ATOM 555 N N . SER A 1 94 ? 46.449 35.114 66.124 1.00 31.86 94 SER X N 1
ATOM 556 C CA . SER A 1 94 ? 46.004 35.552 67.442 1.00 32.40 94 SER X CA 1
ATOM 557 C C . SER A 1 94 ? 44.627 36.196 67.361 1.00 32.67 94 SER X C 1
ATOM 558 O O . SER A 1 94 ? 43.755 35.923 68.184 1.00 32.78 94 SER X O 1
ATOM 561 N N . GLU A 1 95 ? 44.443 37.052 66.361 1.00 33.20 95 GLU X N 1
ATOM 562 C CA . GLU A 1 95 ? 43.179 37.744 66.154 1.00 33.63 95 GLU X CA 1
ATOM 563 C C . GLU A 1 95 ? 42.031 36.776 65.868 1.00 33.45 95 GLU X C 1
ATOM 564 O O . GLU A 1 95 ? 40.917 36.969 66.352 1.00 33.25 95 GLU X O 1
ATOM 570 N N . LEU A 1 96 ? 42.301 35.741 65.078 1.00 33.41 96 LEU X N 1
ATOM 571 C CA . LEU A 1 96 ? 41.280 34.752 64.748 1.00 33.57 96 LEU X CA 1
ATOM 572 C C . LEU A 1 96 ? 40.947 33.877 65.952 1.00 34.03 96 LEU X C 1
ATOM 573 O O . LEU A 1 96 ? 39.787 33.524 66.172 1.00 33.92 96 LEU X O 1
ATOM 578 N N . LYS A 1 97 ? 41.966 33.528 66.728 1.00 34.94 97 LYS X N 1
ATOM 579 C CA . LYS A 1 97 ? 41.767 32.702 67.914 1.00 35.76 97 LYS X CA 1
ATOM 580 C C . LYS A 1 97 ? 40.864 33.404 68.925 1.00 36.37 97 LYS X C 1
ATOM 581 O O . LYS A 1 97 ? 39.991 32.777 69.520 1.00 36.47 97 LYS X O 1
ATOM 587 N N . GLN A 1 98 ? 41.070 34.702 69.116 1.00 37.16 98 GLN X N 1
ATOM 588 C CA . GLN A 1 98 ? 40.258 35.454 70.067 1.00 37.95 98 GLN X CA 1
ATOM 589 C C . GLN A 1 98 ? 38.819 35.562 69.572 1.00 38.16 98 GLN X C 1
ATOM 590 O O . GLN A 1 98 ? 37.880 35.434 70.358 1.00 38.12 98 GLN X O 1
ATOM 596 N N . LEU A 1 99 ? 38.651 35.788 68.270 1.00 38.42 99 LEU X N 1
ATOM 597 C CA . LEU A 1 99 ? 37.323 35.879 67.679 1.00 38.77 99 LEU X CA 1
ATOM 598 C C . LEU A 1 99 ? 36.618 34.535 67.787 1.00 39.37 99 LEU X C 1
ATOM 599 O O . LEU A 1 99 ? 35.410 34.472 68.005 1.00 39.38 99 LEU X O 1
ATOM 604 N N . ALA A 1 100 ? 37.387 33.461 67.637 1.00 40.24 100 ALA X N 1
ATOM 605 C CA . ALA A 1 100 ? 36.853 32.108 67.708 1.00 41.05 100 ALA X CA 1
ATOM 606 C C . ALA A 1 100 ? 36.320 31.793 69.104 1.00 41.88 100 ALA X C 1
ATOM 607 O O . ALA A 1 100 ? 35.281 31.153 69.247 1.00 41.87 100 ALA X O 1
ATOM 609 N N . GLU A 1 101 ? 37.034 32.246 70.130 1.00 42.93 101 GLU X N 1
ATOM 610 C CA . GLU A 1 101 ? 36.625 32.007 71.511 1.00 43.82 101 GLU X CA 1
ATOM 611 C C . GLU A 1 101 ? 35.256 32.615 71.810 1.00 43.83 101 GLU X C 1
ATOM 612 O O . GLU A 1 101 ? 34.533 32.134 72.685 1.00 44.11 101 GLU X O 1
ATOM 618 N N . LYS A 1 102 ? 34.903 33.672 71.083 1.00 43.78 102 LYS X N 1
ATOM 619 C CA . LYS A 1 102 ? 33.627 34.354 71.287 1.00 43.75 102 LYS X CA 1
ATOM 620 C C . LYS A 1 102 ? 32.535 33.864 70.337 1.00 43.06 102 LYS X C 1
ATOM 621 O O . LYS A 1 102 ? 31.385 34.299 70.431 1.00 43.16 102 LYS X O 1
ATOM 627 N N . ALA A 1 103 ? 32.888 32.963 69.426 1.00 42.06 103 ALA X N 1
ATOM 628 C CA . ALA A 1 103 ? 31.927 32.446 68.461 1.00 41.26 103 ALA X CA 1
ATOM 629 C C . ALA A 1 103 ? 31.390 31.073 68.858 1.00 40.36 103 ALA X C 1
ATOM 630 O O . ALA A 1 103 ? 32.114 30.249 69.418 1.00 40.35 103 ALA X O 1
ATOM 632 N N . ASP A 1 104 ? 30.118 30.830 68.557 1.00 39.24 104 ASP X N 1
ATOM 633 C CA . ASP A 1 104 ? 29.493 29.546 68.851 1.00 38.40 104 ASP X CA 1
ATOM 634 C C . ASP A 1 104 ? 29.793 28.555 67.737 1.00 37.05 104 ASP X C 1
ATOM 635 O O . ASP A 1 104 ? 29.769 27.341 67.949 1.00 37.00 104 ASP X O 1
ATOM 640 N N . HIS A 1 105 ? 30.068 29.082 66.547 1.00 35.42 105 HIS X N 1
ATOM 641 C CA . HIS A 1 105 ? 30.385 28.252 65.393 1.00 34.02 105 HIS X CA 1
ATOM 642 C C . HIS A 1 105 ? 31.289 29.026 64.439 1.00 32.58 105 HIS X C 1
ATOM 643 O O . HIS A 1 105 ? 31.258 30.256 64.406 1.00 32.34 105 HIS X O 1
ATOM 650 N N . ILE A 1 106 ? 32.095 28.298 63.671 1.00 31.04 106 ILE X N 1
ATOM 651 C CA . ILE A 1 106 ? 33.019 28.906 62.720 1.00 29.72 106 ILE X CA 1
ATOM 652 C C . ILE A 1 106 ? 32.733 28.412 61.310 1.00 28.65 106 ILE X C 1
ATOM 653 O O . ILE A 1 106 ? 32.640 27.208 61.070 1.00 28.27 106 ILE X O 1
ATOM 658 N N . TYR A 1 107 ? 32.600 29.347 60.378 1.00 27.39 107 TYR X N 1
ATOM 659 C CA . TYR A 1 107 ? 32.334 29.004 58.990 1.00 26.56 107 TYR X CA 1
ATOM 660 C C . TYR A 1 107 ? 33.539 29.341 58.128 1.00 25.48 107 TYR X C 1
ATOM 661 O O . TYR A 1 107 ? 33.937 30.498 58.029 1.00 25.56 107 TYR X O 1
ATOM 670 N N . LEU A 1 108 ? 34.115 28.316 57.512 1.00 24.33 108 LEU X N 1
ATOM 671 C CA . LEU A 1 108 ? 35.259 28.484 56.637 1.00 23.46 108 LEU X CA 1
ATOM 672 C C . LEU A 1 108 ? 34.705 28.747 55.245 1.00 22.56 108 LEU X C 1
ATOM 673 O O . LEU A 1 108 ? 34.196 27.836 54.597 1.00 22.68 108 LEU X O 1
ATOM 678 N N . ALA A 1 109 ? 34.787 30.001 54.800 1.00 21.89 109 ALA X N 1
ATOM 679 C CA . ALA A 1 109 ? 34.224 30.411 53.518 1.00 21.31 109 ALA X CA 1
ATOM 680 C C . ALA A 1 109 ? 35.285 30.730 52.472 1.00 20.98 109 ALA X C 1
ATOM 681 O O . ALA A 1 109 ? 35.217 31.760 51.804 1.00 20.88 109 ALA X O 1
ATOM 683 N N . THR A 1 110 ? 36.257 29.839 52.327 1.00 20.41 110 THR X N 1
ATOM 684 C CA . THR A 1 110 ? 37.306 30.005 51.336 1.00 20.16 110 THR X CA 1
ATOM 685 C C . THR A 1 110 ? 36.754 29.653 49.963 1.00 19.91 110 THR X C 1
ATOM 686 O O . THR A 1 110 ? 35.659 29.097 49.852 1.00 19.43 110 THR X O 1
ATOM 690 N N . ASP A 1 111 ? 37.516 29.965 48.921 1.00 19.81 111 ASP X N 1
ATOM 691 C CA . ASP A 1 111 ? 37.097 29.654 47.559 1.00 20.04 111 ASP X CA 1
ATOM 692 C C . ASP A 1 111 ? 36.867 28.145 47.417 1.00 19.95 111 ASP X C 1
ATOM 693 O O . ASP A 1 111 ? 37.458 27.339 48.139 1.00 19.98 111 ASP X O 1
ATOM 698 N N . LEU A 1 112 ? 36.010 27.773 46.476 1.00 19.93 112 LEU X N 1
ATOM 699 C CA . LEU A 1 112 ? 35.577 26.379 46.331 1.00 20.17 112 LEU X CA 1
ATOM 700 C C . LEU A 1 112 ? 36.567 25.345 45.800 1.00 20.11 112 LEU X C 1
ATOM 701 O O . LEU A 1 112 ? 36.266 24.150 45.854 1.00 20.80 112 LEU X O 1
ATOM 706 N N . ASP A 1 113 ? 37.724 25.756 45.294 1.00 20.13 113 ASP X N 1
ATOM 707 C CA . ASP A 1 113 ? 38.664 24.776 44.734 1.00 20.19 113 ASP X CA 1
ATOM 708 C C . ASP A 1 113 ? 39.481 24.028 45.799 1.00 20.10 113 ASP X C 1
ATOM 709 O O . ASP A 1 113 ? 39.318 24.260 47.000 1.00 19.80 113 ASP X O 1
ATOM 714 N N . ARG A 1 114 ? 40.330 23.103 45.363 1.00 19.92 114 ARG X N 1
ATOM 715 C CA . ARG A 1 114 ? 41.117 22.308 46.301 1.00 19.99 114 ARG X CA 1
ATOM 716 C C . ARG A 1 114 ? 42.056 23.164 47.134 1.00 20.14 114 ARG X C 1
ATOM 717 O O . ARG A 1 114 ? 42.243 22.905 48.323 1.00 19.72 114 ARG X O 1
ATOM 725 N N . GLU A 1 115 ? 42.636 24.188 46.513 1.00 20.09 115 GLU X N 1
ATOM 726 C CA . GLU A 1 115 ? 43.512 25.097 47.230 1.00 20.54 115 GLU X CA 1
ATOM 727 C C . GLU A 1 115 ? 42.710 25.738 48.353 1.00 19.80 115 GLU X C 1
ATOM 728 O O . GLU A 1 115 ? 43.185 25.867 49.477 1.00 19.88 115 GLU X O 1
ATOM 734 N N . GLY A 1 116 ? 41.478 26.126 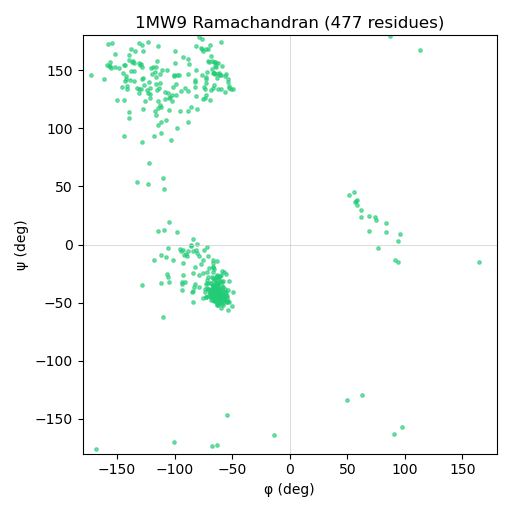48.040 1.00 19.23 116 GLY X N 1
ATOM 735 C CA . GLY A 1 116 ? 40.596 26.726 49.025 1.00 19.10 116 GLY X CA 1
ATOM 736 C C . GLY A 1 116 ? 40.285 25.767 50.158 1.00 19.10 116 GLY X C 1
ATOM 737 O O . GLY A 1 116 ? 40.189 26.177 51.316 1.00 19.07 116 GLY X O 1
ATOM 738 N N . GLU A 1 117 ? 40.133 24.487 49.832 1.00 19.27 117 GLU X N 1
ATOM 739 C CA . GLU A 1 117 ? 39.860 23.485 50.855 1.00 19.47 117 GLU X CA 1
ATOM 740 C C . GLU A 1 117 ? 41.060 23.378 51.785 1.00 19.49 117 GLU X C 1
ATOM 741 O O . GLU A 1 117 ? 40.907 23.290 53.001 1.00 19.43 117 GLU X O 1
ATOM 747 N N . ALA A 1 118 ? 42.259 23.409 51.211 1.00 19.33 118 ALA X N 1
ATOM 748 C CA . ALA A 1 118 ? 43.485 23.313 51.995 1.00 19.50 118 ALA X CA 1
ATOM 749 C C . ALA A 1 118 ? 43.674 24.546 52.881 1.00 19.54 118 ALA X C 1
ATOM 750 O O . ALA A 1 118 ? 44.138 24.433 54.016 1.00 19.37 118 ALA X O 1
ATOM 752 N N . ILE A 1 119 ? 43.321 25.720 52.367 1.00 20.02 119 ILE X N 1
ATOM 753 C CA . ILE A 1 119 ? 43.423 26.943 53.161 1.00 20.61 119 ILE X CA 1
ATOM 754 C C . ILE A 1 119 ? 42.484 26.830 54.364 1.00 20.92 119 ILE X C 1
ATOM 755 O O . ILE A 1 119 ? 42.843 27.192 55.486 1.00 21.65 119 ILE X O 1
ATOM 760 N N . ALA A 1 120 ? 41.284 26.310 54.126 1.00 21.10 120 ALA X N 1
ATOM 761 C CA . ALA A 1 120 ? 40.301 26.129 55.188 1.00 21.27 120 ALA X CA 1
ATOM 762 C C . ALA A 1 120 ? 40.842 25.160 56.238 1.00 21.45 120 ALA X C 1
ATOM 763 O O . ALA A 1 120 ? 40.662 25.361 57.445 1.00 21.61 120 ALA X O 1
ATOM 765 N N . TRP A 1 121 ? 41.506 24.110 55.767 1.00 21.44 121 TRP X N 1
ATOM 766 C CA . TRP A 1 121 ? 42.084 23.098 56.644 1.00 21.59 121 TRP X CA 1
ATOM 767 C C . TRP A 1 121 ? 43.163 23.710 57.532 1.00 21.80 121 TRP X C 1
ATOM 768 O O . TRP A 1 121 ? 43.192 23.473 58.745 1.00 21.57 121 TRP X O 1
ATOM 779 N N . HIS A 1 122 ? 44.043 24.503 56.931 1.00 22.02 122 HIS X N 1
ATOM 780 C CA . HIS A 1 122 ? 45.108 25.157 57.679 1.00 22.42 122 HIS X CA 1
ATOM 781 C C . HIS A 1 122 ? 44.520 26.063 58.749 1.00 22.87 122 HIS X C 1
ATOM 782 O O . HIS A 1 122 ? 45.015 26.101 59.877 1.00 23.04 122 HIS X O 1
ATOM 789 N N . LEU A 1 123 ? 43.453 26.775 58.396 1.00 23.35 123 LEU X N 1
ATOM 790 C CA . LEU A 1 123 ? 42.779 27.666 59.334 1.00 24.11 123 LEU X CA 1
ATOM 791 C C . LEU A 1 123 ? 42.245 26.889 60.531 1.00 24.72 123 LEU X C 1
ATOM 792 O O . LEU A 1 123 ? 42.402 27.307 61.681 1.00 24.84 123 LEU X O 1
ATOM 797 N N . ARG A 1 124 ? 41.598 25.763 60.259 1.00 25.33 124 ARG X N 1
ATOM 798 C CA . ARG A 1 124 ? 41.045 24.938 61.327 1.00 26.21 124 ARG X CA 1
ATOM 799 C C . ARG A 1 124 ? 42.156 24.404 62.212 1.00 26.92 124 ARG X C 1
ATOM 800 O O . ARG A 1 124 ? 42.028 24.380 63.439 1.00 26.81 124 ARG X O 1
ATOM 808 N N . GLU A 1 125 ? 43.250 23.980 61.586 1.00 27.79 125 GLU X N 1
ATOM 809 C CA . GLU A 1 125 ? 44.385 23.427 62.317 1.00 28.84 125 GLU X CA 1
ATOM 810 C C . GLU A 1 125 ? 45.069 24.447 63.231 1.00 29.25 125 GLU X C 1
ATOM 811 O O . GLU A 1 125 ? 45.478 24.107 64.344 1.00 29.28 125 GLU X O 1
ATOM 817 N N . VAL A 1 126 ? 45.202 25.688 62.772 1.00 29.89 126 VAL X N 1
ATOM 818 C CA . VAL A 1 126 ? 45.860 26.723 63.575 1.00 30.59 126 VAL X CA 1
ATOM 819 C C . VAL A 1 126 ? 44.950 27.296 64.660 1.00 31.08 126 VAL X C 1
ATOM 820 O O . VAL A 1 126 ? 45.414 27.614 65.755 1.00 31.46 126 VAL X O 1
ATOM 824 N N . ILE A 1 127 ? 43.662 27.436 64.364 1.00 31.61 127 ILE X N 1
ATOM 825 C CA . ILE A 1 127 ? 42.729 27.981 65.346 1.00 32.20 127 ILE X CA 1
ATOM 826 C C . ILE A 1 127 ? 42.460 26.951 66.439 1.00 33.04 127 ILE X C 1
ATOM 827 O O . ILE A 1 127 ? 42.482 27.280 67.626 1.00 33.22 127 ILE X O 1
ATOM 832 N N . GLY A 1 128 ? 42.220 25.705 66.041 1.00 33.92 128 GLY X N 1
ATOM 833 C CA . GLY A 1 128 ? 42.001 24.632 66.996 1.00 34.61 128 GLY X CA 1
ATOM 834 C C . GLY A 1 128 ? 40.561 24.406 67.410 1.00 35.32 128 GLY X C 1
ATOM 835 O O . GLY A 1 128 ? 39.628 24.859 66.751 1.00 35.16 128 GLY X O 1
ATOM 836 N N . GLY A 1 129 ? 40.384 23.696 68.522 1.00 36.17 129 GLY X N 1
ATOM 837 C CA . GLY A 1 129 ? 39.060 23.376 69.024 1.00 36.80 129 GLY X CA 1
ATOM 838 C C . GLY A 1 129 ? 38.557 22.098 68.381 1.00 37.43 129 GLY X C 1
ATOM 839 O O . GLY A 1 129 ? 39.248 21.500 67.554 1.00 37.62 129 GLY X O 1
ATOM 840 N N . ASP A 1 130 ? 37.355 21.673 68.759 1.00 38.10 130 ASP X N 1
ATOM 841 C CA . ASP A 1 130 ? 36.769 20.460 68.200 1.00 38.59 130 ASP X CA 1
ATOM 842 C C . ASP A 1 130 ? 36.346 20.707 66.760 1.00 38.42 130 ASP X C 1
ATOM 843 O O . ASP A 1 130 ? 35.955 21.817 66.410 1.00 38.31 130 ASP X O 1
ATOM 848 N N . ASP A 1 131 ? 36.417 19.669 65.932 1.00 38.37 131 ASP X N 1
ATOM 849 C CA . ASP A 1 131 ? 36.040 19.781 64.525 1.00 38.25 131 ASP X CA 1
ATOM 850 C C . ASP A 1 131 ? 34.565 20.139 64.353 1.00 37.82 131 ASP X C 1
ATOM 851 O O . ASP A 1 131 ? 34.186 20.760 63.360 1.00 37.73 131 ASP X O 1
ATOM 856 N N . ALA A 1 132 ? 33.737 19.749 65.321 1.00 37.17 132 ALA X N 1
ATOM 857 C CA . ALA A 1 132 ? 32.304 20.028 65.270 1.00 36.62 132 ALA X CA 1
ATOM 858 C C . ALA A 1 132 ? 32.042 21.528 65.298 1.00 35.95 132 ALA X C 1
ATOM 859 O O . ALA A 1 132 ? 30.935 21.981 65.013 1.00 36.06 132 ALA X O 1
ATOM 861 N N . ARG A 1 133 ? 33.074 22.289 65.647 1.00 35.04 133 ARG X N 1
ATOM 862 C CA . ARG A 1 133 ? 32.992 23.739 65.718 1.00 34.48 133 ARG X CA 1
ATOM 863 C C . ARG A 1 133 ? 33.051 24.377 64.334 1.00 33.22 133 ARG X C 1
ATOM 864 O O . ARG A 1 133 ? 32.683 25.542 64.162 1.00 32.99 133 ARG X O 1
ATOM 872 N N . TYR A 1 134 ? 33.509 23.609 63.350 1.00 31.75 134 TYR X N 1
ATOM 873 C CA . TYR A 1 134 ? 33.691 24.130 61.999 1.00 30.65 134 TYR X CA 1
ATOM 874 C C . TYR A 1 134 ? 32.731 23.595 60.942 1.00 30.06 134 TYR X C 1
ATOM 875 O O . TYR A 1 134 ? 32.257 22.463 61.011 1.00 30.29 134 TYR X O 1
ATOM 884 N N . SER A 1 135 ? 32.472 24.441 59.953 1.00 29.09 135 SER X N 1
ATOM 885 C CA . SER A 1 135 ? 31.653 24.108 58.800 1.00 28.63 135 SER X CA 1
ATOM 886 C C . SER A 1 135 ? 32.404 24.709 57.624 1.00 27.78 135 SER X C 1
ATOM 887 O O . SER A 1 135 ? 33.094 25.713 57.793 1.00 27.50 135 SER X O 1
ATOM 890 N N . ARG A 1 136 ? 32.290 24.087 56.454 1.00 26.96 136 ARG X N 1
ATOM 891 C CA . ARG A 1 136 ? 32.937 24.580 55.240 1.00 26.60 136 ARG X CA 1
ATOM 892 C C . ARG A 1 136 ? 31.839 24.936 54.250 1.00 26.21 136 ARG X C 1
ATOM 893 O O . ARG A 1 136 ? 31.088 24.068 53.807 1.00 26.50 136 ARG X O 1
ATOM 901 N N . VAL A 1 137 ? 31.726 26.216 53.920 1.00 25.76 137 VAL X N 1
ATOM 902 C CA . VAL A 1 137 ? 30.687 26.667 53.004 1.00 25.62 137 VAL X CA 1
ATOM 903 C C . VAL A 1 137 ? 31.233 26.817 51.588 1.00 25.10 137 VAL X C 1
ATOM 904 O O . VAL A 1 137 ? 32.391 27.188 51.390 1.00 24.51 137 VAL X O 1
ATOM 908 N N . VAL A 1 138 ? 30.384 26.520 50.611 1.00 24.66 138 VAL X N 1
ATOM 909 C CA . VAL A 1 138 ? 30.769 26.573 49.210 1.00 24.45 138 VAL X CA 1
ATOM 910 C C . VAL A 1 138 ? 29.768 27.390 48.398 1.00 23.88 138 VAL X C 1
ATOM 911 O O . VAL A 1 138 ? 28.557 27.216 48.525 1.00 23.88 138 VAL X O 1
ATOM 915 N N . PHE A 1 139 ? 30.288 28.283 47.562 1.00 23.10 139 PHE X N 1
ATOM 916 C CA . PHE A 1 139 ? 29.460 29.120 46.703 1.00 22.66 139 PHE X CA 1
ATOM 917 C C . PHE A 1 139 ? 30.208 29.422 45.404 1.00 22.37 139 PHE X C 1
ATOM 918 O O . PHE A 1 139 ? 31.437 29.521 45.401 1.00 22.57 139 PHE X O 1
ATOM 926 N N A ASN A 1 140 ? 29.470 29.555 44.308 0.50 22.26 140 ASN X N 1
ATOM 927 N N B ASN A 1 140 ? 29.457 29.554 44.311 0.50 22.03 140 ASN X N 1
ATOM 928 C CA A ASN A 1 140 ? 30.082 29.844 43.015 0.50 22.28 140 ASN X CA 1
ATOM 929 C CA B ASN A 1 140 ? 30.021 29.845 42.991 0.50 21.89 140 ASN X CA 1
ATOM 930 C C A ASN A 1 140 ? 30.120 31.337 42.724 0.50 22.01 140 ASN X C 1
ATOM 931 C C B ASN A 1 140 ? 30.112 31.337 42.721 0.50 21.86 140 ASN X C 1
ATOM 932 O O A ASN A 1 140 ? 30.727 31.765 41.743 0.50 21.80 140 ASN X O 1
ATOM 933 O O B ASN A 1 140 ? 30.727 31.762 41.744 0.50 21.69 140 ASN X O 1
ATOM 942 N N . GLU A 1 141 ? 29.470 32.126 43.575 1.00 21.79 141 GLU X N 1
ATOM 943 C CA . GLU A 1 141 ? 29.442 33.569 43.410 1.00 21.83 141 GLU X CA 1
ATOM 944 C C . GLU A 1 141 ? 29.034 34.204 44.730 1.00 21.96 141 GLU X C 1
ATOM 945 O O . GLU A 1 141 ? 28.427 33.552 45.581 1.00 21.88 141 GLU X O 1
ATOM 951 N N . ILE A 1 142 ? 29.368 35.475 44.903 1.00 21.70 142 ILE X N 1
ATOM 952 C CA . ILE A 1 142 ? 29.027 36.173 46.134 1.00 21.83 142 ILE X CA 1
ATOM 953 C C . ILE A 1 142 ? 27.834 37.093 45.881 1.00 22.37 142 ILE X C 1
ATOM 954 O O . ILE A 1 142 ? 27.991 38.245 45.474 1.00 22.34 142 ILE X O 1
ATOM 959 N N . THR A 1 143 ? 26.641 36.539 46.083 1.00 23.16 143 THR X N 1
ATOM 960 C CA . THR A 1 143 ? 25.389 37.265 45.914 1.00 23.87 143 THR X CA 1
ATOM 961 C C . THR A 1 143 ? 24.494 36.954 47.105 1.00 24.72 143 THR X C 1
ATOM 962 O O . THR A 1 143 ? 24.752 36.011 47.854 1.00 24.54 143 THR X O 1
ATOM 966 N N . LYS A 1 144 ? 23.432 37.731 47.271 1.00 25.93 144 LYS X N 1
ATOM 967 C CA . LYS A 1 144 ? 22.513 37.512 48.380 1.00 27.03 144 LYS X CA 1
ATOM 968 C C . LYS A 1 144 ? 21.972 36.084 48.377 1.00 27.10 144 LYS X C 1
ATOM 969 O O . LYS A 1 144 ? 21.999 35.404 49.400 1.00 27.49 144 LYS X O 1
ATOM 975 N N . ASN A 1 145 ? 21.495 35.626 47.224 1.00 27.48 145 ASN X N 1
ATOM 976 C CA . ASN A 1 145 ? 20.931 34.282 47.115 1.00 27.88 145 ASN X CA 1
ATOM 977 C C . ASN A 1 145 ? 21.961 33.163 47.268 1.00 27.48 145 ASN X C 1
ATOM 978 O O . ASN A 1 145 ? 21.719 32.184 47.972 1.00 27.41 145 ASN X O 1
ATOM 983 N N . ALA A 1 146 ? 23.107 33.296 46.609 1.00 27.15 146 ALA X N 1
ATOM 984 C CA . ALA A 1 146 ? 24.134 32.258 46.685 1.00 26.70 146 ALA X CA 1
ATOM 985 C C . ALA A 1 146 ? 24.663 32.102 48.106 1.00 26.55 146 ALA X C 1
ATOM 986 O O . ALA A 1 146 ? 24.887 30.983 48.575 1.00 26.23 146 ALA X O 1
ATOM 988 N N . ILE A 1 147 ? 24.878 33.222 48.787 1.00 26.60 147 ILE X N 1
ATOM 989 C CA . ILE A 1 147 ? 25.379 33.180 50.153 1.00 26.91 147 ILE X CA 1
ATOM 990 C C . ILE A 1 147 ? 24.317 32.610 51.085 1.00 27.85 147 ILE X C 1
ATOM 991 O O . ILE A 1 147 ? 24.612 31.765 51.929 1.00 27.58 147 ILE X O 1
ATOM 996 N N . ARG A 1 148 ? 23.080 33.063 50.920 1.00 29.09 148 ARG X N 1
ATOM 997 C CA . ARG A 1 148 ? 21.984 32.573 51.747 1.00 30.33 148 ARG X CA 1
ATOM 998 C C . ARG A 1 148 ? 21.932 31.053 51.665 1.00 30.41 148 ARG X C 1
ATOM 999 O O . ARG A 1 148 ? 21.875 30.366 52.685 1.00 30.45 148 ARG X O 1
ATOM 1007 N N . GLN A 1 149 ? 21.967 30.534 50.441 1.00 30.84 149 GLN X N 1
ATOM 1008 C CA . GLN A 1 149 ? 21.916 29.096 50.208 1.00 31.39 149 GLN X CA 1
ATOM 1009 C C . GLN A 1 149 ? 23.147 28.378 50.765 1.00 31.24 149 GLN X C 1
ATOM 1010 O O . GLN A 1 149 ? 23.034 27.291 51.329 1.00 30.75 149 GLN X O 1
ATOM 1016 N N . ALA A 1 150 ? 24.320 28.986 50.610 1.00 31.18 150 ALA X N 1
ATOM 1017 C CA . ALA A 1 150 ? 25.559 28.377 51.085 1.00 31.39 150 ALA X CA 1
ATOM 1018 C C . ALA A 1 150 ? 25.584 28.226 52.604 1.00 31.94 150 ALA X C 1
ATOM 1019 O O . ALA A 1 150 ? 26.128 27.253 53.126 1.00 31.60 150 ALA X O 1
ATOM 1021 N N . PHE A 1 151 ? 25.001 29.187 53.311 1.00 32.88 151 PHE X N 1
ATOM 1022 C CA . PHE A 1 151 ? 24.997 29.152 54.771 1.00 33.80 151 PHE X CA 1
ATOM 1023 C C . PHE A 1 151 ? 23.764 28.457 55.341 1.00 35.21 151 PHE X C 1
ATOM 1024 O O . PHE A 1 151 ? 23.695 28.197 56.543 1.00 35.34 151 PHE X O 1
ATOM 1032 N N . ASN A 1 152 ? 22.797 28.146 54.484 1.00 36.75 152 ASN X N 1
ATOM 1033 C CA . ASN A 1 152 ? 21.601 27.446 54.930 1.00 38.15 152 ASN X CA 1
ATOM 1034 C C . ASN A 1 152 ? 21.908 25.961 54.984 1.00 38.84 152 ASN X C 1
ATOM 1035 O O . ASN A 1 152 ? 21.438 25.242 55.869 1.00 39.39 152 ASN X O 1
ATOM 1040 N N . LYS A 1 153 ? 22.715 25.518 54.025 1.00 39.62 153 LYS X N 1
ATOM 1041 C CA . LYS A 1 153 ? 23.131 24.129 53.920 1.00 40.13 153 LYS X CA 1
ATOM 1042 C C . LYS A 1 153 ? 24.655 24.051 53.963 1.00 39.66 153 LYS X C 1
ATOM 1043 O O . LYS A 1 153 ? 25.287 23.747 52.953 1.00 39.80 153 LYS X O 1
ATOM 1049 N N . PRO A 1 154 ? 25.252 24.332 55.120 1.00 39.05 154 PRO X N 1
ATOM 1050 C CA . PRO A 1 154 ? 26.712 24.308 55.247 1.00 38.44 154 PRO X CA 1
ATOM 1051 C C . PRO A 1 154 ? 27.263 22.887 55.233 1.00 37.48 154 PRO X C 1
ATOM 1052 O O . PRO A 1 154 ? 26.647 21.977 55.783 1.00 37.78 154 PRO X O 1
ATOM 1056 N N . GLY A 1 155 ? 28.414 22.703 54.599 1.00 36.11 155 GLY X N 1
ATOM 1057 C CA . GLY A 1 155 ? 29.024 21.391 54.506 1.00 34.86 155 GLY X CA 1
ATOM 1058 C C . GLY A 1 155 ? 30.147 21.193 55.503 1.00 33.67 155 GLY X C 1
ATOM 1059 O O . GLY A 1 155 ? 30.354 22.006 56.402 1.00 33.19 155 GLY X O 1
ATOM 1060 N N . GLU A 1 156 ? 30.874 20.094 55.334 1.00 32.36 156 GLU X N 1
ATOM 1061 C CA . GLU A 1 156 ? 31.990 19.762 56.201 1.00 31.36 156 GLU X CA 1
ATOM 1062 C C . GLU A 1 156 ? 33.277 19.774 55.393 1.00 29.46 156 GLU X C 1
ATOM 1063 O O . GLU A 1 156 ? 33.260 19.540 54.188 1.00 28.99 156 GLU X O 1
ATOM 1069 N N . LEU A 1 157 ? 34.389 20.052 56.059 1.00 27.58 157 LEU X N 1
ATOM 1070 C CA . LEU A 1 157 ? 35.689 20.051 55.398 1.00 26.52 157 LEU X CA 1
ATOM 1071 C C . LEU A 1 157 ? 35.904 18.681 54.754 1.00 25.19 157 LEU X C 1
ATOM 1072 O O . LEU A 1 157 ? 35.699 17.658 55.404 1.00 24.92 157 LEU X O 1
ATOM 1077 N N . ASN A 1 158 ? 36.300 18.661 53.480 1.00 23.85 158 ASN X N 1
ATOM 1078 C CA . ASN A 1 158 ? 36.531 17.413 52.747 1.00 23.07 158 ASN X CA 1
ATOM 1079 C C . ASN A 1 158 ? 38.021 17.085 52.764 1.00 22.42 158 ASN X C 1
ATOM 1080 O O . ASN A 1 158 ? 38.786 17.654 51.991 1.00 21.94 158 ASN X O 1
ATOM 1085 N N . ILE A 1 159 ? 38.435 16.175 53.645 1.00 21.72 159 ILE X N 1
ATOM 1086 C CA . ILE A 1 159 ? 39.853 15.839 53.783 1.00 21.31 159 ILE X CA 1
ATOM 1087 C C . ILE A 1 159 ? 40.453 15.212 52.525 1.00 20.58 159 ILE X C 1
ATOM 1088 O O . ILE A 1 159 ? 41.657 15.316 52.294 1.00 20.16 159 ILE X O 1
ATOM 1093 N N . ASP A 1 160 ? 39.631 14.548 51.720 1.00 19.93 160 ASP X N 1
ATOM 1094 C CA . ASP A 1 160 ? 40.128 13.945 50.486 1.00 19.59 160 ASP X CA 1
ATOM 1095 C C . ASP A 1 160 ? 40.600 15.032 49.530 1.00 18.98 160 ASP X C 1
ATOM 1096 O O . ASP A 1 160 ? 41.604 14.870 48.836 1.00 18.64 160 ASP X O 1
ATOM 1101 N N . ARG A 1 161 ? 39.871 16.140 49.495 1.00 18.69 161 ARG X N 1
ATOM 1102 C CA . ARG A 1 161 ? 40.244 17.254 48.623 1.00 18.55 161 ARG X CA 1
ATOM 1103 C C . ARG A 1 161 ? 41.484 17.939 49.171 1.00 18.27 161 ARG X C 1
ATOM 1104 O O . ARG A 1 161 ? 42.353 18.378 48.417 1.00 17.87 161 ARG X O 1
ATOM 1112 N N . VAL A 1 162 ? 41.566 18.037 50.493 1.00 17.85 162 VAL X N 1
ATOM 1113 C CA . VAL A 1 162 ? 42.745 18.607 51.120 1.00 17.87 162 VAL X CA 1
ATOM 1114 C C . VAL A 1 162 ? 43.954 17.750 50.763 1.00 18.03 162 VAL X C 1
ATOM 1115 O O . VAL A 1 162 ? 45.007 18.269 50.390 1.00 17.97 162 VAL X O 1
ATOM 1119 N N . ASN A 1 163 ? 43.798 16.432 50.871 1.00 18.02 163 ASN X N 1
ATOM 1120 C CA . ASN A 1 163 ? 44.889 15.509 50.573 1.00 18.41 163 ASN X CA 1
ATOM 1121 C C . ASN A 1 163 ? 45.323 15.585 49.113 1.00 18.02 163 ASN X C 1
ATOM 1122 O O . ASN A 1 163 ? 46.500 15.420 48.802 1.00 17.60 163 ASN X O 1
ATOM 1127 N N . ALA A 1 164 ? 44.367 15.816 48.223 1.00 18.01 164 ALA X N 1
ATOM 1128 C CA . ALA A 1 164 ? 44.673 15.934 46.808 1.00 18.06 164 ALA X CA 1
ATOM 1129 C C . ALA A 1 164 ? 45.532 17.180 46.594 1.00 18.38 164 ALA X C 1
ATOM 1130 O O . ALA A 1 164 ? 46.468 17.160 45.806 1.00 18.44 164 ALA X O 1
ATOM 1132 N N A GLN A 1 165 ? 45.171 18.267 47.272 0.50 18.34 165 GLN X N 1
ATOM 1133 N N B GLN A 1 165 ? 45.232 18.252 47.326 0.50 18.43 165 GLN X N 1
ATOM 1134 C CA A GLN A 1 165 ? 45.894 19.527 47.144 0.50 18.37 165 GLN X CA 1
ATOM 1135 C CA B GLN A 1 165 ? 46.014 19.483 47.220 0.50 18.51 165 GLN X CA 1
ATOM 1136 C C A GLN A 1 165 ? 47.315 19.382 47.671 0.50 18.32 165 GLN X C 1
ATOM 1137 C C B GLN A 1 165 ? 47.410 19.268 47.800 0.50 18.52 165 GLN X C 1
ATOM 1138 O O A GLN A 1 165 ? 48.268 19.832 47.035 0.50 18.04 165 GLN X O 1
ATOM 1139 O O B GLN A 1 165 ? 48.409 19.688 47.217 0.50 18.17 165 GLN X O 1
ATOM 1150 N N A GLN A 1 166 ? 47.458 18.750 48.833 0.50 18.12 166 GLN X N 1
ATOM 1151 N N B GLN A 1 166 ? 47.471 18.620 48.958 0.50 18.37 166 GLN X N 1
ATOM 1152 C CA A GLN A 1 166 ? 48.778 18.570 49.421 0.50 18.14 166 GLN X CA 1
ATOM 1153 C CA B GLN A 1 166 ? 48.742 18.349 49.618 0.50 18.47 166 GLN X CA 1
ATOM 1154 C C A GLN A 1 166 ? 49.642 17.600 48.618 0.50 18.04 166 GLN X C 1
ATOM 1155 C C B GLN A 1 166 ? 49.662 17.524 48.716 0.50 18.17 166 GLN X C 1
ATOM 1156 O O A GLN A 1 166 ? 50.835 17.856 48.465 0.50 18.14 166 GLN X O 1
ATOM 1157 O O B GLN A 1 166 ? 50.871 17.741 48.663 0.50 18.27 166 GLN X O 1
ATOM 1168 N N . ALA A 1 167 ? 49.057 16.542 48.058 1.00 17.97 167 ALA X N 1
ATOM 1169 C CA . ALA A 1 167 ? 49.812 15.627 47.219 1.00 17.50 167 ALA X CA 1
ATOM 1170 C C . ALA A 1 167 ? 50.418 16.427 46.065 1.00 17.37 167 ALA X C 1
ATOM 1171 O O . ALA A 1 167 ? 51.588 16.262 45.737 1.00 16.70 167 ALA X O 1
ATOM 1173 N N . ARG A 1 168 ? 49.617 17.308 45.468 1.00 17.62 168 ARG X N 1
ATOM 1174 C CA . ARG A 1 168 ? 50.091 18.133 44.363 1.00 18.18 168 ARG X CA 1
ATOM 1175 C C . ARG A 1 168 ? 51.226 19.024 44.843 1.00 18.40 168 ARG X C 1
ATOM 1176 O O . ARG A 1 168 ? 52.267 19.140 44.190 1.00 18.07 168 ARG X O 1
ATOM 1184 N N . ARG A 1 169 ? 51.018 19.643 46.000 1.00 18.71 169 ARG X N 1
ATOM 1185 C CA . ARG A 1 169 ? 52.010 20.536 46.578 1.00 19.62 169 ARG X CA 1
ATOM 1186 C C . ARG A 1 169 ? 53.329 19.819 46.839 1.00 18.82 169 ARG X C 1
ATOM 1187 O O . ARG A 1 169 ? 54.403 20.346 46.553 1.00 18.19 169 ARG X O 1
ATOM 1195 N N . PHE A 1 170 ? 53.240 18.616 47.392 1.00 18.70 170 PHE X N 1
AT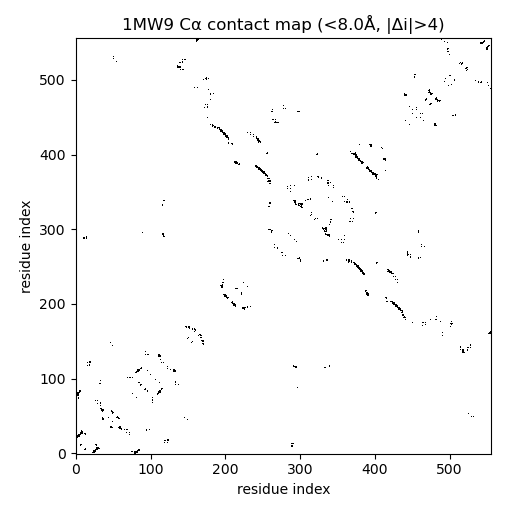OM 1196 C CA . PHE A 1 170 ? 54.426 17.842 47.735 1.00 18.79 170 PHE X CA 1
ATOM 1197 C C . PHE A 1 170 ? 55.181 17.356 46.500 1.00 19.15 170 PHE X C 1
ATOM 1198 O O . PHE A 1 170 ? 56.409 17.415 46.474 1.00 18.98 170 PHE X O 1
ATOM 1206 N N . MET A 1 171 ? 54.466 16.873 45.483 1.00 19.79 171 MET X N 1
ATOM 1207 C CA . MET A 1 171 ? 55.118 16.430 44.248 1.00 20.79 171 MET X CA 1
ATOM 1208 C C . MET A 1 171 ? 55.867 17.595 43.629 1.00 20.65 171 MET X C 1
ATOM 1209 O O . MET A 1 171 ? 57.017 17.463 43.213 1.00 20.14 171 MET X O 1
ATOM 1214 N N . ASP A 1 172 ? 55.183 18.733 43.536 1.00 20.58 172 ASP X N 1
ATOM 1215 C CA . ASP A 1 172 ? 55.768 19.931 42.949 1.00 20.98 172 ASP X CA 1
ATOM 1216 C C . ASP A 1 172 ? 57.021 20.339 43.715 1.00 20.80 172 ASP X C 1
ATOM 1217 O O . ASP A 1 172 ? 58.031 20.693 43.116 1.00 20.61 172 ASP X O 1
ATOM 1222 N N . ARG A 1 173 ? 56.949 20.281 45.044 1.00 21.00 173 ARG X N 1
ATOM 1223 C CA . ARG A 1 173 ? 58.080 20.627 45.895 1.00 21.82 173 ARG X CA 1
ATOM 1224 C C . ARG A 1 173 ? 59.266 19.714 45.652 1.00 20.94 173 ARG X C 1
ATOM 1225 O O . ARG A 1 173 ? 60.398 20.177 45.509 1.00 20.13 173 ARG X O 1
ATOM 1233 N N . VAL A 1 174 ? 59.002 18.413 45.610 1.00 20.33 174 VAL X N 1
ATOM 1234 C CA . VAL A 1 174 ? 60.047 17.431 45.381 1.00 20.37 174 VAL X CA 1
ATOM 1235 C C . VAL A 1 174 ? 60.748 17.685 44.049 1.00 20.24 174 VAL X C 1
ATOM 1236 O O . VAL A 1 174 ? 61.976 17.737 43.989 1.00 20.55 174 VAL X O 1
ATOM 1240 N N . VAL A 1 175 ? 59.978 17.854 42.980 1.00 20.18 175 VAL X N 1
ATOM 1241 C CA . VAL A 1 175 ? 60.579 18.087 41.672 1.00 20.31 175 VAL X CA 1
ATOM 1242 C C . VAL A 1 175 ? 61.423 19.358 41.672 1.00 20.40 175 VAL X C 1
ATOM 1243 O O . VAL A 1 175 ? 62.571 19.340 41.244 1.00 20.61 175 VAL X O 1
ATOM 1247 N N . GLY A 1 176 ? 60.861 20.453 42.168 1.00 20.71 176 GLY X N 1
ATOM 1248 C CA . GLY A 1 176 ? 61.574 21.717 42.195 1.00 21.13 176 GLY X CA 1
ATOM 1249 C C . GLY A 1 176 ? 62.830 21.702 43.046 1.00 21.46 176 GLY X C 1
ATOM 1250 O O . GLY A 1 176 ? 63.878 22.184 42.621 1.00 21.79 176 GLY X O 1
ATOM 1251 N N . TYR A 1 177 ? 62.738 21.145 44.249 1.00 21.49 177 TYR X N 1
ATOM 1252 C CA . TYR A 1 177 ? 63.875 21.153 45.168 1.00 21.91 177 TYR X CA 1
ATOM 1253 C C . TYR A 1 177 ? 64.914 20.064 44.931 1.00 21.58 177 TYR X C 1
ATOM 1254 O O . TYR A 1 177 ? 66.046 20.196 45.397 1.00 21.91 177 TYR X O 1
ATOM 1263 N N . MET A 1 178 ? 64.553 18.996 44.220 1.00 21.22 178 MET X N 1
ATOM 1264 C CA . MET A 1 178 ? 65.502 17.911 43.984 1.00 21.18 178 MET X CA 1
ATOM 1265 C C . MET A 1 178 ? 66.059 17.887 42.557 1.00 21.00 178 MET X C 1
ATOM 1266 O O . MET A 1 178 ? 67.182 17.427 42.342 1.00 21.49 178 MET X O 1
ATOM 1271 N N . VAL A 1 179 ? 65.304 18.383 41.584 1.00 20.85 179 VAL X N 1
ATOM 1272 C CA . VAL A 1 179 ? 65.818 18.407 40.216 1.00 20.79 179 VAL X CA 1
ATOM 1273 C C . VAL A 1 179 ? 66.663 19.657 39.998 1.00 21.32 179 VAL X C 1
ATOM 1274 O O . VAL A 1 179 ? 67.713 19.589 39.367 1.00 21.46 179 VAL X O 1
ATOM 1278 N N . SER A 1 180 ? 66.216 20.790 40.531 1.00 21.55 180 SER X N 1
ATOM 1279 C CA . SER A 1 180 ? 66.936 22.050 40.331 1.00 22.03 180 SER X CA 1
ATOM 1280 C C . SER A 1 180 ? 68.424 21.972 40.706 1.00 22.17 180 SER X C 1
ATOM 1281 O O . SER A 1 180 ? 69.266 22.415 39.930 1.00 22.14 180 SER X O 1
ATOM 1284 N N . PRO A 1 181 ? 68.769 21.452 41.883 1.00 22.52 181 PRO X N 1
ATOM 1285 C CA . PRO A 1 181 ? 70.185 21.337 42.253 1.00 22.61 181 PRO X CA 1
ATOM 1286 C C . PRO A 1 181 ? 71.007 20.515 41.265 1.00 22.57 181 PRO X C 1
ATOM 1287 O O . PRO A 1 181 ? 72.190 20.798 41.075 1.00 22.39 181 PRO X O 1
ATOM 1291 N N . LEU A 1 182 ? 70.389 19.523 40.636 1.00 22.18 182 LEU X N 1
ATOM 1292 C CA . LEU A 1 182 ? 71.081 18.725 39.641 1.00 22.36 182 LEU X CA 1
ATOM 1293 C C . LEU A 1 182 ? 71.369 19.599 38.431 1.00 21.85 182 LEU X C 1
ATOM 1294 O O . LEU A 1 182 ? 72.433 19.504 37.818 1.00 21.94 182 LEU X O 1
ATOM 1299 N N . LEU A 1 183 ? 70.410 20.456 38.093 1.00 21.65 183 LEU X N 1
ATOM 1300 C CA . LEU A 1 183 ? 70.567 21.353 36.961 1.00 21.39 183 LEU X CA 1
ATOM 1301 C C . LEU A 1 183 ? 71.670 22.370 37.243 1.00 21.82 183 LEU X C 1
ATOM 1302 O O . LEU A 1 183 ? 72.390 22.765 36.335 1.00 21.64 183 LEU X O 1
ATOM 1307 N N . TRP A 1 184 ? 71.797 22.789 38.498 1.00 22.40 184 TRP X N 1
ATOM 1308 C CA . TRP A 1 184 ? 72.834 23.756 38.868 1.00 23.33 184 TRP X CA 1
ATOM 1309 C C . TRP A 1 184 ? 74.215 23.144 38.669 1.00 24.07 184 TRP X C 1
ATOM 1310 O O . TRP A 1 184 ? 75.151 23.818 38.243 1.00 24.62 184 TRP X O 1
ATOM 1321 N N . LYS A 1 185 ? 74.342 21.866 38.996 1.00 24.78 185 LYS X N 1
ATOM 1322 C CA . LYS A 1 185 ? 75.619 21.173 38.890 1.00 25.83 185 LYS X CA 1
ATOM 1323 C C . LYS A 1 185 ? 75.970 20.853 37.441 1.00 25.72 185 LYS X C 1
ATOM 1324 O O . LYS A 1 185 ? 77.101 21.082 37.003 1.00 25.78 185 LYS X O 1
ATOM 1330 N N . LYS A 1 186 ? 74.994 20.339 36.701 1.00 25.49 186 LYS X N 1
ATOM 1331 C CA . LYS A 1 186 ? 75.199 19.907 35.320 1.00 25.84 186 LYS X CA 1
ATOM 1332 C C . LYS A 1 186 ? 75.109 20.996 34.250 1.00 26.02 186 LYS X C 1
ATOM 1333 O O . LYS A 1 186 ? 75.878 20.971 33.288 1.00 26.21 186 LYS X O 1
ATOM 1339 N N . ILE A 1 187 ? 74.166 21.925 34.393 1.00 26.48 187 ILE X N 1
ATOM 1340 C CA . ILE A 1 187 ? 73.939 22.920 33.351 1.00 26.66 187 ILE X CA 1
ATOM 1341 C C . ILE A 1 187 ? 74.347 24.335 33.726 1.00 27.08 187 ILE X C 1
ATOM 1342 O O . ILE A 1 187 ? 75.221 24.909 33.081 1.00 27.40 187 ILE X O 1
ATOM 1347 N N . ALA A 1 188 ? 73.708 24.904 34.744 1.00 27.40 188 ALA X N 1
ATOM 1348 C CA . ALA A 1 188 ? 73.999 26.273 35.160 1.00 27.72 188 ALA X CA 1
ATOM 1349 C C . ALA A 1 188 ? 73.280 26.626 36.456 1.00 28.26 188 ALA X C 1
ATOM 1350 O O . ALA A 1 188 ? 72.162 26.181 36.694 1.00 28.12 188 ALA X O 1
ATOM 1352 N N . ARG A 1 189 ? 73.922 27.444 37.284 1.00 29.05 189 ARG X N 1
ATOM 1353 C CA . ARG A 1 189 ? 73.329 27.864 38.546 1.00 29.85 189 ARG X CA 1
ATOM 1354 C C . ARG A 1 189 ? 72.104 28.744 38.326 1.00 29.54 189 ARG X C 1
ATOM 1355 O O . ARG A 1 189 ? 72.021 29.478 37.341 1.00 29.93 189 ARG X O 1
ATOM 1363 N N . GLY A 1 190 ? 71.146 28.649 39.240 1.00 29.35 190 GLY X N 1
ATOM 1364 C CA . GLY A 1 190 ? 69.955 29.475 39.181 1.00 29.18 190 GLY X CA 1
ATOM 1365 C C . GLY A 1 190 ? 68.776 28.892 38.426 1.00 28.95 190 GLY X C 1
ATOM 1366 O O . GLY A 1 190 ? 67.667 29.419 38.525 1.00 29.17 190 GLY X O 1
ATOM 1367 N N . LEU A 1 191 ? 69.004 27.827 37.667 1.00 28.77 191 LEU X N 1
ATOM 1368 C CA . LEU A 1 191 ? 67.933 27.206 36.894 1.00 28.67 191 LEU X CA 1
ATOM 1369 C C . LEU A 1 191 ? 66.884 26.607 37.821 1.00 28.68 191 LEU X C 1
ATOM 1370 O O . LEU A 1 191 ? 67.198 26.147 38.921 1.00 28.74 191 LEU X O 1
ATOM 1375 N N . SER A 1 192 ? 65.634 26.632 37.374 1.00 28.69 192 SER X N 1
ATOM 1376 C CA . SER A 1 192 ? 64.529 26.104 38.159 1.00 28.78 192 SER X CA 1
ATOM 1377 C C . SER A 1 192 ? 63.772 25.055 37.360 1.00 28.14 192 SER X C 1
ATOM 1378 O O . SER A 1 192 ? 63.441 25.269 36.199 1.00 29.04 192 SER X O 1
ATOM 1381 N N . ALA A 1 193 ? 63.490 23.925 37.993 1.00 26.87 193 ALA X N 1
ATOM 1382 C CA . ALA A 1 193 ? 62.746 22.853 37.357 1.00 26.00 193 ALA X CA 1
ATOM 1383 C C . ALA A 1 193 ? 61.357 22.836 37.966 1.00 24.95 193 ALA X C 1
ATOM 1384 O O . ALA A 1 193 ? 61.184 23.210 39.122 1.00 25.17 193 ALA X O 1
ATOM 1386 N N . GLY A 1 194 ? 60.373 22.413 37.186 1.00 23.89 194 GLY X N 1
ATOM 1387 C CA . GLY A 1 194 ? 59.003 22.331 37.650 1.00 23.14 194 GLY X CA 1
ATOM 1388 C C . GLY A 1 194 ? 58.353 21.102 37.055 1.00 22.59 194 GLY X C 1
ATOM 1389 O O . GLY A 1 194 ? 58.588 20.777 35.891 1.00 22.34 194 GLY X O 1
ATOM 1390 N N . ARG A 1 195 ? 57.538 20.418 37.846 1.00 21.92 195 ARG X N 1
ATOM 1391 C CA . ARG A 1 195 ? 56.886 19.193 37.395 1.00 21.84 195 ARG X CA 1
ATOM 1392 C C . ARG A 1 195 ? 56.122 19.386 36.088 1.00 21.37 195 ARG X C 1
ATOM 1393 O O . ARG A 1 195 ? 56.367 18.681 35.114 1.00 22.47 195 ARG X O 1
ATOM 1401 N N . VAL A 1 196 ? 55.198 20.336 36.058 1.00 20.30 196 VAL X N 1
ATOM 1402 C CA . VAL A 1 196 ? 54.436 20.585 34.840 1.00 19.85 196 VAL X CA 1
ATOM 1403 C C . VAL A 1 196 ? 55.122 21.637 33.968 1.00 19.61 196 VAL X C 1
ATOM 1404 O O . VAL A 1 196 ? 55.059 21.577 32.738 1.00 19.22 196 VAL X O 1
ATOM 1408 N N . GLN A 1 197 ? 55.794 22.586 34.608 1.00 19.64 197 GLN X N 1
ATOM 1409 C CA . GLN A 1 197 ? 56.478 23.646 33.879 1.00 20.08 197 GLN X CA 1
ATOM 1410 C C . GLN A 1 197 ? 57.441 23.080 32.830 1.00 19.78 197 GLN X C 1
ATOM 1411 O O . GLN A 1 197 ? 57.473 23.550 31.693 1.00 19.49 197 GLN X O 1
ATOM 1417 N N . SER A 1 198 ? 58.213 22.066 33.205 1.00 19.47 198 SER X N 1
ATOM 1418 C CA . SER A 1 198 ? 59.181 21.474 32.289 1.00 19.55 198 SER X CA 1
ATOM 1419 C C . SER A 1 198 ? 58.506 20.831 31.075 1.00 19.05 198 SER X C 1
ATOM 1420 O O . SER A 1 198 ? 59.055 20.836 29.973 1.00 18.72 198 SER X O 1
ATOM 1423 N N . VAL A 1 199 ? 57.310 20.284 31.281 1.00 18.34 199 VAL X N 1
ATOM 1424 C CA . VAL A 1 199 ? 56.560 19.649 30.210 1.00 18.36 199 VAL X CA 1
ATOM 1425 C C . VAL A 1 199 ? 55.987 20.709 29.271 1.00 18.04 199 VAL X C 1
ATOM 1426 O O . VAL A 1 199 ? 55.953 20.524 28.053 1.00 17.60 199 VAL X O 1
ATOM 1430 N N . ALA A 1 200 ? 55.543 21.828 29.832 1.00 17.96 200 ALA X N 1
ATOM 1431 C CA . ALA A 1 200 ? 55.034 22.924 29.015 1.00 17.74 200 ALA X CA 1
ATOM 1432 C C . ALA A 1 200 ? 56.155 23.477 28.138 1.00 17.60 200 ALA X C 1
ATOM 1433 O O . ALA A 1 200 ? 55.956 23.792 26.957 1.00 17.60 200 ALA X O 1
ATOM 1435 N N . VAL A 1 201 ? 57.347 23.592 28.708 1.00 17.68 201 VAL X N 1
ATOM 1436 C CA . VAL A 1 201 ? 58.490 24.067 27.944 1.00 17.73 201 VAL X CA 1
ATOM 1437 C C . VAL A 1 201 ? 58.755 23.103 26.791 1.00 17.82 201 VAL X C 1
ATOM 1438 O O . VAL A 1 201 ? 59.050 23.520 25.673 1.00 18.01 201 VAL X O 1
ATOM 1442 N N . ARG A 1 202 ? 58.624 21.808 27.058 1.00 17.79 202 ARG X N 1
ATOM 1443 C CA . ARG A 1 202 ? 58.840 20.804 26.028 1.00 18.20 202 ARG X CA 1
ATOM 1444 C C . ARG A 1 202 ? 57.936 21.050 24.813 1.00 18.20 202 ARG X C 1
ATOM 1445 O O . ARG A 1 202 ? 58.365 20.905 23.674 1.00 18.28 202 ARG X O 1
ATOM 1453 N N . LEU A 1 203 ? 56.687 21.425 25.056 1.00 18.12 203 LEU X N 1
ATOM 1454 C CA . LEU A 1 203 ? 55.761 21.695 23.960 1.00 18.61 203 LEU X CA 1
ATOM 1455 C C . LEU A 1 203 ? 56.304 22.783 23.039 1.00 18.48 203 LEU X C 1
ATOM 1456 O O . LEU A 1 203 ? 56.285 22.650 21.812 1.00 18.31 203 LEU X O 1
ATOM 1461 N N . VAL A 1 204 ? 56.781 23.861 23.646 1.00 18.54 204 VAL X N 1
ATOM 1462 C CA . VAL A 1 204 ? 57.310 24.998 22.899 1.00 18.65 204 VAL X CA 1
ATOM 1463 C C . VAL A 1 204 ? 58.604 24.636 22.166 1.00 18.76 204 VAL X C 1
ATOM 1464 O O . VAL A 1 204 ? 58.818 25.033 21.022 1.00 18.65 204 VAL X O 1
ATOM 1468 N N . VAL A 1 205 ? 59.463 23.869 22.825 1.00 18.79 205 VAL X N 1
ATOM 1469 C CA . VAL A 1 205 ? 60.715 23.441 22.220 1.00 18.77 205 VAL X CA 1
ATOM 1470 C C . VAL A 1 205 ? 60.473 22.561 20.984 1.00 19.36 205 VAL X C 1
ATOM 1471 O O . VAL A 1 205 ? 61.146 22.708 19.959 1.00 19.57 205 VAL X O 1
ATOM 1475 N N . GLU A 1 206 ? 59.518 21.643 21.077 1.00 19.82 206 GLU X N 1
ATOM 1476 C CA . GLU A 1 206 ? 59.219 20.766 19.949 1.00 21.00 206 GLU X CA 1
ATOM 1477 C C . GLU A 1 206 ? 58.717 21.585 18.771 1.00 21.18 206 GLU X C 1
ATOM 1478 O O . GLU A 1 206 ? 59.106 21.346 17.631 1.00 21.42 206 GLU X O 1
ATOM 1484 N N . ARG A 1 207 ? 57.849 22.551 19.051 1.00 21.46 207 ARG X N 1
ATOM 1485 C CA . ARG A 1 207 ? 57.307 23.410 18.005 1.00 21.97 207 ARG X CA 1
ATOM 1486 C C . ARG A 1 207 ? 58.445 24.182 17.338 1.00 22.21 207 ARG X C 1
ATOM 1487 O O . ARG A 1 207 ? 58.480 24.327 16.112 1.00 22.29 207 ARG X O 1
ATOM 1495 N N . GLU A 1 208 ? 59.384 24.665 18.146 1.00 22.46 208 GLU X N 1
ATOM 1496 C CA . GLU A 1 208 ? 60.523 25.424 17.635 1.00 22.85 208 GLU X CA 1
ATOM 1497 C C . GLU A 1 208 ? 61.328 24.587 16.649 1.00 23.32 208 GLU X C 1
ATOM 1498 O O . GLU A 1 208 ? 61.732 25.059 15.586 1.00 23.59 208 GLU X O 1
ATOM 1504 N N . ARG A 1 209 ? 61.566 23.335 17.008 1.00 23.47 209 ARG X N 1
ATOM 1505 C CA . ARG A 1 209 ? 62.332 22.446 16.151 1.00 24.03 209 ARG X CA 1
ATOM 1506 C C . ARG A 1 209 ? 61.573 22.016 14.903 1.00 24.19 209 ARG X C 1
ATOM 1507 O O . ARG A 1 209 ? 62.179 21.775 13.860 1.00 24.19 209 ARG X O 1
ATOM 1515 N N . GLU A 1 210 ? 60.251 21.927 15.005 1.00 24.60 210 GLU X N 1
ATOM 1516 C CA . GLU A 1 210 ? 59.441 21.576 13.846 1.00 25.12 210 GLU X CA 1
ATOM 1517 C C . GLU A 1 210 ? 59.560 22.699 12.828 1.00 25.44 210 GLU X C 1
ATOM 1518 O O . GLU A 1 210 ? 59.713 22.459 11.631 1.00 25.28 210 GLU X O 1
ATOM 1524 N N . ILE A 1 211 ? 59.488 23.930 13.321 1.00 25.96 211 ILE X N 1
ATOM 1525 C CA . ILE A 1 211 ? 59.571 25.106 12.470 1.00 26.44 211 ILE X CA 1
ATOM 1526 C C . ILE A 1 211 ? 60.943 25.239 11.826 1.00 27.24 211 ILE X C 1
ATOM 1527 O O . ILE A 1 211 ? 61.052 25.591 10.655 1.00 27.44 211 ILE X O 1
ATOM 1532 N N . LYS A 1 212 ? 61.990 24.967 12.596 1.00 28.02 212 LYS X N 1
ATOM 1533 C CA . LYS A 1 212 ? 63.351 25.085 12.094 1.00 28.93 212 LYS X CA 1
ATOM 1534 C C . LYS A 1 212 ? 63.636 24.073 10.985 1.00 28.79 212 LYS X C 1
ATOM 1535 O O . LYS A 1 212 ? 64.372 24.369 10.044 1.00 29.01 212 LYS X O 1
ATOM 1541 N N . ALA A 1 213 ? 63.049 22.885 11.091 1.00 28.73 213 ALA X N 1
ATOM 1542 C CA . ALA A 1 213 ? 63.288 21.820 10.117 1.00 28.94 213 ALA X CA 1
ATOM 1543 C C . ALA A 1 213 ? 62.342 21.836 8.914 1.00 29.08 213 ALA X C 1
ATOM 1544 O O . ALA A 1 213 ? 62.508 21.043 7.980 1.00 28.91 213 ALA X O 1
ATOM 1546 N N . PHE A 1 214 ? 61.353 22.723 8.933 1.00 29.11 214 PHE X N 1
ATOM 1547 C CA . PHE A 1 214 ? 60.376 22.781 7.850 1.00 29.21 214 PHE X CA 1
ATOM 1548 C C . PHE A 1 214 ? 60.972 23.269 6.535 1.00 29.47 214 PHE X C 1
ATOM 1549 O O . PHE A 1 214 ? 61.684 24.271 6.504 1.00 29.51 214 PHE X O 1
ATOM 1557 N N . VAL A 1 215 ? 60.655 22.554 5.457 1.00 29.85 215 VAL X N 1
ATOM 1558 C CA . VAL A 1 215 ? 61.102 22.908 4.112 1.00 30.20 215 VAL X CA 1
ATOM 1559 C C . VAL A 1 215 ? 59.873 23.271 3.278 1.00 30.18 215 VAL X C 1
ATOM 1560 O O . VAL A 1 215 ? 59.117 22.390 2.866 1.00 30.05 215 VAL X O 1
ATOM 1564 N N . PRO A 1 216 ? 59.650 24.565 3.066 1.00 30.52 216 PRO X N 1
ATOM 1565 C CA . PRO A 1 216 ? 58.501 25.035 2.284 1.00 30.67 216 PRO X CA 1
ATOM 1566 C C . PRO A 1 216 ? 58.499 24.552 0.841 1.00 30.65 216 PRO X C 1
ATOM 1567 O O . PRO A 1 216 ? 59.546 24.357 0.238 1.00 30.89 216 PRO X O 1
ATOM 1571 N N . GLU A 1 217 ? 57.302 24.349 0.306 1.00 30.65 217 GLU X N 1
ATOM 1572 C CA . GLU A 1 217 ? 57.138 23.895 -1.066 1.00 30.70 217 GLU X CA 1
ATOM 1573 C C . GLU A 1 217 ? 56.288 24.898 -1.822 1.00 30.02 217 GLU X C 1
ATOM 1574 O O . GLU A 1 217 ? 55.312 25.422 -1.287 1.00 29.66 217 GLU X O 1
ATOM 1580 N N . GLU A 1 218 ? 56.676 25.155 -3.066 1.00 29.48 218 GLU X N 1
ATOM 1581 C CA . GLU A 1 218 ? 55.991 26.111 -3.930 1.00 29.05 218 GLU X CA 1
ATOM 1582 C C . GLU A 1 218 ? 54.763 25.503 -4.596 1.00 28.13 218 GLU X C 1
ATOM 1583 O O . GLU A 1 218 ? 54.782 24.351 -5.016 1.00 28.05 218 GLU X O 1
ATOM 1589 N N . PHE A 1 219 ? 53.694 26.287 -4.681 1.00 27.27 219 PHE X N 1
ATOM 1590 C CA . PHE A 1 219 ? 52.482 25.869 -5.377 1.00 26.83 219 PHE X CA 1
ATOM 1591 C C . PHE A 1 219 ? 51.715 27.109 -5.793 1.00 26.27 219 PHE X C 1
ATOM 1592 O O . PHE A 1 219 ? 51.847 28.164 -5.176 1.00 26.38 219 PHE X O 1
ATOM 1600 N N . TRP A 1 220 ? 50.921 26.990 -6.851 1.00 25.62 220 TRP X N 1
ATOM 1601 C CA . TRP A 1 220 ? 50.193 28.145 -7.359 1.00 25.00 220 TRP X CA 1
ATOM 1602 C C . TRP A 1 220 ? 48.686 27.996 -7.345 1.00 24.56 220 TRP X C 1
ATOM 1603 O O . TRP A 1 220 ? 48.150 26.892 -7.358 1.00 24.33 220 TRP X O 1
ATOM 1614 N N A GLU A 1 221 ? 48.009 29.138 -7.327 0.50 24.41 221 GLU X N 1
ATOM 1615 N N B GLU A 1 221 ? 48.013 29.142 -7.326 0.50 24.38 221 GLU X N 1
ATOM 1616 C CA A GLU A 1 221 ? 46.560 29.184 -7.381 0.50 24.32 221 GLU X CA 1
ATOM 1617 C CA B GLU A 1 221 ? 46.562 29.214 -7.363 0.50 24.27 221 GLU X CA 1
ATOM 1618 C C A GLU A 1 221 ? 46.193 30.076 -8.559 0.50 24.10 221 GLU X C 1
ATOM 1619 C C B GLU A 1 221 ? 46.206 30.061 -8.573 0.50 24.07 221 GLU X C 1
ATOM 1620 O O A GLU A 1 221 ? 46.935 30.990 -8.904 0.50 24.04 221 GLU X O 1
ATOM 1621 O O B GLU A 1 221 ? 46.974 30.938 -8.959 0.50 23.98 221 GLU X O 1
ATOM 1632 N N . VAL A 1 222 ? 45.058 29.792 -9.181 1.00 23.91 222 VAL X N 1
ATOM 1633 C CA . VAL A 1 222 ? 44.621 30.583 -10.323 1.00 23.60 222 VAL X CA 1
ATOM 1634 C C . VAL A 1 222 ? 43.186 30.988 -10.084 1.00 23.67 222 VAL X C 1
ATOM 1635 O O . VAL A 1 222 ? 42.329 30.145 -9.821 1.00 23.53 222 VAL X O 1
ATOM 1639 N N . ASP A 1 223 ? 42.931 32.290 -10.147 1.00 23.83 223 ASP X N 1
ATOM 1640 C CA . ASP A 1 223 ? 41.585 32.805 -9.972 1.00 24.24 223 ASP X CA 1
ATOM 1641 C C . ASP A 1 223 ? 41.118 33.389 -11.292 1.00 23.93 223 ASP X C 1
ATOM 1642 O O . ASP A 1 223 ? 41.918 33.924 -12.061 1.00 24.02 223 ASP X O 1
ATOM 1647 N N . ALA A 1 224 ? 39.822 33.284 -11.551 1.00 23.84 224 ALA X N 1
ATOM 1648 C CA . ALA A 1 224 ? 39.256 33.815 -12.778 1.00 23.87 224 ALA X CA 1
ATOM 1649 C C . ALA A 1 224 ? 38.186 34.848 -12.463 1.00 23.79 224 ALA X C 1
ATOM 1650 O O . ALA A 1 224 ? 37.349 34.641 -11.587 1.00 24.16 224 ALA X O 1
ATOM 1652 N N . SER A 1 225 ? 38.236 35.971 -13.168 1.00 23.68 225 SER X N 1
ATOM 1653 C CA . SER A 1 225 ? 37.231 37.005 -13.023 1.00 23.94 225 SER X CA 1
ATOM 1654 C C . SER A 1 225 ? 36.325 36.849 -14.229 1.00 23.57 225 SER X C 1
ATOM 1655 O O . SER A 1 225 ? 36.804 36.869 -15.358 1.00 23.19 225 SER X O 1
ATOM 1658 N N . THR A 1 226 ? 35.028 36.664 -13.995 1.00 23.53 226 THR X N 1
ATOM 1659 C CA . THR A 1 226 ? 34.076 36.485 -15.090 1.00 23.82 226 THR X CA 1
ATOM 1660 C C . THR A 1 226 ? 32.882 37.395 -14.906 1.00 24.29 226 THR X C 1
ATOM 1661 O O . THR A 1 226 ? 32.751 38.051 -13.877 1.00 24.60 226 THR X O 1
ATOM 1665 N N . THR A 1 227 ? 32.012 37.421 -15.908 1.00 25.19 227 THR X N 1
ATOM 1666 C CA . THR A 1 227 ? 30.770 38.178 -15.818 1.00 25.75 227 THR X CA 1
ATOM 1667 C C . THR A 1 227 ? 29.612 37.259 -16.169 1.00 26.28 227 THR X C 1
ATOM 1668 O O . THR A 1 227 ? 29.733 36.379 -17.030 1.00 25.69 227 THR X O 1
ATOM 1672 N N . THR A 1 228 ? 28.495 37.451 -15.479 1.00 26.98 228 THR X N 1
ATOM 1673 C CA . THR A 1 228 ? 27.301 36.649 -15.709 1.00 27.80 228 THR X CA 1
ATOM 1674 C C . THR A 1 228 ? 26.542 37.199 -16.907 1.00 28.67 228 THR X C 1
ATOM 1675 O O . THR A 1 228 ? 26.893 38.258 -17.433 1.00 28.94 228 THR X O 1
ATOM 1679 N N . PRO A 1 229 ? 25.525 36.477 -17.369 1.00 29.71 229 PRO X N 1
ATOM 1680 C CA . PRO A 1 229 ? 24.715 36.960 -18.485 1.00 30.51 229 PRO X CA 1
ATOM 1681 C C . PRO A 1 229 ? 24.183 38.370 -18.238 1.00 31.26 229 PRO X C 1
ATOM 1682 O O . PRO A 1 229 ? 24.044 39.142 -19.184 1.00 31.73 229 PRO X O 1
ATOM 1686 N N . SER A 1 230 ? 23.925 38.704 -16.978 1.00 31.95 230 SER X N 1
ATOM 1687 C CA . SER A 1 230 ? 23.423 40.028 -16.622 1.00 32.49 230 SER X CA 1
ATOM 1688 C C . SER A 1 230 ? 24.546 41.061 -16.566 1.00 32.47 230 SER X C 1
ATOM 1689 O O . SER A 1 230 ? 24.289 42.255 -16.401 1.00 32.82 230 SER X O 1
ATOM 1692 N N . GLY A 1 231 ? 25.790 40.603 -16.684 1.00 32.19 231 GLY X N 1
ATOM 1693 C CA . GLY A 1 231 ? 26.937 41.493 -16.660 1.00 31.96 231 GLY X CA 1
ATOM 1694 C C . GLY A 1 231 ? 27.576 41.675 -15.291 1.00 31.63 231 GLY X C 1
ATOM 1695 O O . GLY A 1 231 ? 28.528 42.445 -15.149 1.00 31.73 231 GLY X O 1
ATOM 1696 N N . GLU A 1 232 ? 27.065 40.973 -14.285 1.00 31.14 232 GLU X N 1
ATOM 1697 C CA . GLU A 1 232 ? 27.595 41.086 -12.931 1.00 30.83 232 GLU X CA 1
ATOM 1698 C C . GLU A 1 232 ? 28.914 40.333 -12.779 1.00 30.05 232 GLU X C 1
ATOM 1699 O O . GLU A 1 232 ? 29.118 39.293 -13.397 1.00 29.85 232 GLU X O 1
ATOM 1705 N N . ALA A 1 233 ? 29.803 40.868 -11.947 1.00 29.02 233 ALA X N 1
ATOM 1706 C CA . ALA A 1 233 ? 31.104 40.252 -11.711 1.00 28.29 233 ALA X CA 1
ATOM 1707 C C . ALA A 1 233 ? 30.984 38.986 -10.869 1.00 27.63 233 ALA X C 1
ATOM 1708 O O . ALA A 1 233 ? 30.225 38.940 -9.900 1.00 27.57 233 ALA X O 1
ATOM 1710 N N . LEU A 1 234 ? 31.747 37.963 -11.245 1.00 26.63 234 LEU X N 1
ATOM 1711 C CA . LEU A 1 234 ? 31.778 36.699 -10.523 1.00 25.79 234 LEU X CA 1
ATOM 1712 C C . LEU A 1 234 ? 33.217 36.198 -10.472 1.00 25.35 234 LEU X C 1
ATOM 1713 O O . LEU A 1 234 ? 33.807 35.876 -11.505 1.00 24.94 234 LEU X O 1
ATOM 1718 N N . ALA A 1 235 ? 33.780 36.143 -9.268 1.00 24.64 235 ALA X N 1
ATOM 1719 C CA . ALA A 1 235 ? 35.145 35.667 -9.072 1.00 24.35 235 ALA X CA 1
ATOM 1720 C C . ALA A 1 235 ? 35.144 34.164 -8.807 1.00 24.29 235 ALA X C 1
ATOM 1721 O O . ALA A 1 235 ? 34.349 33.671 -7.998 1.00 24.56 235 ALA X O 1
ATOM 1723 N N . LEU A 1 236 ? 36.041 33.444 -9.475 1.00 23.84 236 LEU X N 1
ATOM 1724 C CA . LEU A 1 236 ? 36.130 31.996 -9.332 1.00 23.75 236 LEU X CA 1
ATOM 1725 C C . LEU A 1 236 ? 37.547 31.543 -9.021 1.00 23.81 236 LEU X C 1
ATOM 1726 O O . LEU A 1 236 ? 38.514 32.188 -9.403 1.00 24.05 236 LEU X O 1
ATOM 1731 N N . GLN A 1 237 ? 37.660 30.410 -8.341 1.00 24.07 237 GLN X N 1
ATOM 1732 C CA . GLN A 1 237 ? 38.953 29.822 -8.045 1.00 24.37 237 GLN X CA 1
ATOM 1733 C C . GLN A 1 237 ? 39.009 28.492 -8.775 1.00 23.79 237 GLN X C 1
ATOM 1734 O O . GLN A 1 237 ? 38.052 27.722 -8.718 1.00 23.44 237 GLN X O 1
ATOM 1740 N N . VAL A 1 238 ? 40.112 28.223 -9.466 1.00 23.34 238 VAL X N 1
ATOM 1741 C CA . VAL A 1 238 ? 40.264 26.954 -10.170 1.00 23.22 238 VAL X CA 1
ATOM 1742 C C . VAL A 1 238 ? 40.516 25.869 -9.125 1.00 23.42 238 VAL X C 1
ATOM 1743 O O . VAL A 1 238 ? 41.438 25.992 -8.319 1.00 23.11 238 VAL X O 1
ATOM 1747 N N . THR A 1 239 ? 39.708 24.812 -9.140 1.00 24.01 239 THR X N 1
ATOM 1748 C CA . THR A 1 239 ? 39.844 23.733 -8.157 1.00 24.79 239 THR X CA 1
ATOM 1749 C C . THR A 1 239 ? 40.314 22.404 -8.744 1.00 25.19 239 THR X C 1
ATOM 1750 O O . THR A 1 239 ? 41.012 21.649 -8.070 1.00 25.17 239 THR X O 1
ATOM 1754 N N . HIS A 1 240 ? 39.926 22.104 -9.982 1.00 25.84 240 HIS X N 1
ATOM 1755 C CA . HIS A 1 240 ? 40.312 20.841 -10.601 1.00 26.39 240 HIS X CA 1
ATOM 1756 C C . HIS A 1 240 ? 40.694 20.992 -12.062 1.00 27.18 240 HIS X C 1
ATOM 1757 O O . HIS A 1 240 ? 40.312 21.951 -12.730 1.00 26.50 240 HIS X O 1
ATOM 1764 N N . GLN A 1 241 ? 41.445 20.010 -12.544 1.00 28.18 241 GLN X N 1
ATOM 1765 C CA . GLN A 1 241 ? 41.840 19.929 -13.938 1.00 29.48 241 GLN X CA 1
ATOM 1766 C C . GLN A 1 241 ? 41.830 18.445 -14.245 1.00 30.78 241 GLN X C 1
ATOM 1767 O O . GLN A 1 241 ? 42.473 17.664 -13.542 1.00 30.60 241 GLN X O 1
ATOM 1773 N N . ASN A 1 242 ? 41.080 18.049 -15.265 1.00 32.37 242 ASN X N 1
ATOM 1774 C CA . ASN A 1 242 ? 40.980 16.640 -15.617 1.00 33.78 242 ASN X CA 1
ATOM 1775 C C . ASN A 1 242 ? 40.475 15.827 -14.425 1.00 34.39 242 ASN X C 1
ATOM 1776 O O . ASN A 1 242 ? 40.923 14.703 -14.188 1.00 34.82 242 ASN X O 1
ATOM 1781 N N . ASP A 1 243 ? 39.552 16.418 -13.670 1.00 34.90 243 ASP X N 1
ATOM 1782 C CA . ASP A 1 243 ? 38.930 15.765 -12.520 1.00 35.32 243 ASP X CA 1
ATOM 1783 C C . ASP A 1 243 ? 39.862 15.526 -11.328 1.00 34.99 243 ASP X C 1
ATOM 1784 O O . ASP A 1 243 ? 39.497 14.807 -10.399 1.00 35.35 243 ASP X O 1
ATOM 1789 N N . LYS A 1 244 ? 41.049 16.126 -11.346 1.00 34.40 244 LYS X N 1
ATOM 1790 C CA . LYS A 1 244 ? 42.003 15.981 -10.249 1.00 34.11 244 LYS X CA 1
ATOM 1791 C C . LYS A 1 244 ? 42.285 17.354 -9.644 1.00 32.96 244 LYS X C 1
ATOM 1792 O O . LYS A 1 244 ? 42.176 18.363 -10.335 1.00 32.60 244 LYS X O 1
ATOM 1798 N N . PRO A 1 245 ? 42.648 17.405 -8.365 1.00 31.75 245 PRO X N 1
ATOM 1799 C CA . PRO A 1 245 ? 42.934 18.685 -7.714 1.00 30.90 245 PRO X CA 1
ATOM 1800 C C . PRO A 1 245 ? 43.952 19.512 -8.491 1.00 29.99 245 PRO X C 1
ATOM 1801 O O . PRO A 1 245 ? 44.967 18.987 -8.949 1.00 29.86 245 PRO X O 1
ATOM 1805 N N . PHE A 1 246 ? 43.653 20.798 -8.650 1.00 28.93 246 PHE X N 1
ATOM 1806 C CA . PHE A 1 246 ? 44.511 21.710 -9.394 1.00 28.27 246 PHE X CA 1
ATOM 1807 C C . PHE A 1 246 ? 45.556 22.329 -8.477 1.00 28.22 246 PHE X C 1
ATOM 1808 O O . PHE A 1 246 ? 45.226 23.088 -7.562 1.00 28.17 246 PHE X O 1
ATOM 1816 N N . ARG A 1 247 ? 46.821 22.016 -8.728 1.00 28.36 247 ARG X N 1
ATOM 1817 C CA . ARG A 1 247 ? 47.891 22.533 -7.890 1.00 28.62 247 ARG X CA 1
ATOM 1818 C C . ARG A 1 247 ? 49.248 22.547 -8.590 1.00 28.22 247 ARG X C 1
ATOM 1819 O O . ARG A 1 247 ? 50.098 21.698 -8.316 1.00 28.19 247 ARG X O 1
ATOM 1827 N N A PRO A 1 248 ? 49.449 23.493 -9.504 0.50 28.01 248 PRO X N 1
ATOM 1828 N N B PRO A 1 248 ? 49.463 23.507 -9.486 0.50 28.14 248 PRO X N 1
ATOM 1829 C CA A PRO A 1 248 ? 50.734 23.624 -10.196 0.50 27.99 248 PRO X CA 1
ATOM 1830 C CA B PRO A 1 248 ? 50.737 23.590 -10.199 0.50 28.11 248 PRO X CA 1
ATOM 1831 C C A PRO A 1 248 ? 51.843 23.936 -9.204 0.50 28.17 248 PRO X C 1
ATOM 1832 C C B PRO A 1 248 ? 51.844 23.939 -9.209 0.50 28.21 248 PRO X C 1
ATOM 1833 O O A PRO A 1 248 ? 51.601 24.649 -8.231 0.50 28.06 248 PRO X O 1
ATOM 1834 O O B PRO A 1 248 ? 51.606 24.669 -8.248 0.50 28.10 248 PRO X O 1
ATOM 1841 N N . VAL A 1 249 ? 53.039 23.406 -9.442 1.00 28.41 249 VAL X N 1
ATOM 1842 C CA . VAL A 1 249 ? 54.164 23.631 -8.533 1.00 28.91 249 VAL X CA 1
ATOM 1843 C C . VAL A 1 249 ? 55.208 24.624 -9.029 1.00 29.19 249 VAL X C 1
ATOM 1844 O O . VAL A 1 249 ? 56.171 24.919 -8.324 1.00 29.58 249 VAL X O 1
ATOM 1848 N N . ASN A 1 250 ? 55.025 25.150 -10.234 1.00 29.58 250 ASN X N 1
ATOM 1849 C CA . ASN A 1 250 ? 55.973 26.117 -10.768 1.00 29.85 250 ASN X CA 1
ATOM 1850 C C . ASN A 1 250 ? 55.305 27.029 -11.795 1.00 29.99 250 ASN X C 1
ATOM 1851 O O . ASN A 1 250 ? 54.145 26.818 -12.154 1.00 29.82 250 ASN X O 1
ATOM 1856 N N . LYS A 1 251 ? 56.037 28.041 -12.248 1.00 30.11 251 LYS X N 1
ATOM 1857 C CA . LYS A 1 251 ? 55.521 29.002 -13.222 1.00 30.64 251 LYS X CA 1
ATOM 1858 C C . LYS A 1 251 ? 55.129 28.350 -14.541 1.00 30.02 251 LYS X C 1
ATOM 1859 O O . LYS A 1 251 ? 54.107 28.704 -15.127 1.00 29.86 251 LYS X O 1
ATOM 1865 N N . GLU A 1 252 ? 55.944 27.412 -15.014 1.00 29.55 252 GLU X N 1
ATOM 1866 C CA . GLU A 1 252 ? 55.678 26.743 -16.284 1.00 29.50 252 GLU X CA 1
ATOM 1867 C C . GLU A 1 252 ? 54.314 26.056 -16.303 1.00 28.51 252 GLU X C 1
ATOM 1868 O O . GLU A 1 252 ? 53.525 26.252 -17.228 1.00 28.15 252 GLU X O 1
ATOM 1874 N N . GLN A 1 253 ? 54.048 25.238 -15.291 1.00 27.32 253 GLN X N 1
ATOM 1875 C CA . GLN A 1 253 ? 52.785 24.520 -15.199 1.00 26.60 253 GLN X CA 1
ATOM 1876 C C . GLN A 1 253 ? 51.620 25.496 -15.085 1.00 25.84 253 GLN X C 1
ATOM 1877 O O . GLN A 1 253 ? 50.555 25.282 -15.662 1.00 24.95 253 GLN X O 1
ATOM 1883 N N . THR A 1 254 ? 51.827 26.563 -14.327 1.00 25.40 254 THR X N 1
ATOM 1884 C CA . THR A 1 254 ? 50.793 27.570 -14.138 1.00 25.29 254 THR X CA 1
ATOM 1885 C C . THR A 1 254 ? 50.459 28.257 -15.457 1.00 25.34 254 THR X C 1
ATOM 1886 O O . THR A 1 254 ? 49.291 28.406 -15.807 1.00 25.19 254 THR X O 1
ATOM 1890 N N . GLN A 1 255 ? 51.486 28.684 -16.181 1.00 25.48 255 GLN X N 1
ATOM 1891 C CA . GLN A 1 255 ? 51.272 29.361 -17.461 1.00 25.68 255 GLN X CA 1
ATOM 1892 C C . GLN A 1 255 ? 50.611 28.460 -18.499 1.00 25.16 255 GLN X C 1
ATOM 1893 O O . GLN A 1 255 ? 49.815 28.926 -19.318 1.00 24.48 255 GLN X O 1
ATOM 1899 N N . ALA A 1 256 ? 50.938 27.172 -18.471 1.00 24.42 256 ALA X N 1
ATOM 1900 C CA . ALA A 1 256 ? 50.334 26.235 -19.406 1.00 24.13 256 ALA X CA 1
ATOM 1901 C C . ALA A 1 256 ? 48.841 26.151 -19.127 1.00 23.61 256 ALA X C 1
ATOM 1902 O O . ALA A 1 256 ? 48.025 26.096 -20.047 1.00 24.01 256 ALA X O 1
ATOM 1904 N N . ALA A 1 257 ? 48.489 26.147 -17.845 1.00 23.17 257 ALA X N 1
ATOM 1905 C CA . ALA A 1 257 ? 47.097 26.077 -17.428 1.00 22.61 257 ALA X CA 1
ATOM 1906 C C . ALA A 1 257 ? 46.378 27.376 -17.789 1.00 22.31 257 ALA X C 1
ATOM 1907 O O . ALA A 1 257 ? 45.237 27.362 -18.264 1.00 22.33 257 ALA X O 1
ATOM 1909 N N . VAL A 1 258 ? 47.056 28.498 -17.565 1.00 22.11 258 VAL X N 1
ATOM 1910 C CA . VAL A 1 258 ? 46.490 29.806 -17.864 1.00 22.16 258 VAL X CA 1
ATOM 1911 C C . VAL A 1 258 ? 46.176 29.909 -19.349 1.00 22.11 258 VAL X C 1
ATOM 1912 O O . VAL A 1 258 ? 45.159 30.479 -19.730 1.00 22.17 258 VAL X O 1
ATOM 1916 N N A SER A 1 259 ? 47.043 29.337 -20.178 0.50 22.19 259 SER X N 1
ATOM 1917 N N B SER A 1 259 ? 47.044 29.344 -20.181 0.50 22.19 259 SER X N 1
ATOM 1918 C CA A SER A 1 259 ? 46.853 29.361 -21.626 0.50 22.30 259 SER X CA 1
ATOM 1919 C CA B SER A 1 259 ? 46.840 29.377 -21.626 0.50 22.30 259 SER X CA 1
ATOM 1920 C C A SER A 1 259 ? 45.558 28.650 -22.014 0.50 22.21 259 SER X C 1
ATOM 1921 C C B SER A 1 259 ? 45.557 28.650 -22.015 0.50 22.21 259 SER X C 1
ATOM 1922 O O A SER A 1 259 ? 44.809 29.124 -22.870 0.50 22.39 259 SER X O 1
ATOM 1923 O O B SER A 1 259 ? 44.811 29.117 -22.878 0.50 22.39 259 SER X O 1
ATOM 1928 N N . LEU A 1 260 ? 45.304 27.509 -21.383 1.00 21.87 260 LEU X N 1
ATOM 1929 C CA . LEU A 1 260 ? 44.099 26.740 -21.659 1.00 21.85 260 LEU X CA 1
ATOM 1930 C C . LEU A 1 260 ? 42.872 27.474 -21.135 1.00 21.82 260 LEU X C 1
ATOM 1931 O O . LEU A 1 260 ? 41.855 27.568 -21.819 1.00 21.60 260 LEU X O 1
ATOM 1936 N N . LEU A 1 261 ? 42.984 28.006 -19.921 1.00 21.56 261 LEU X N 1
ATOM 1937 C CA . LEU A 1 261 ? 41.887 28.730 -19.294 1.00 21.64 261 LEU X CA 1
ATOM 1938 C C . LEU A 1 261 ? 41.489 29.982 -20.075 1.00 21.83 261 LEU X C 1
ATOM 1939 O O . LEU A 1 261 ? 40.315 30.338 -20.117 1.00 21.27 261 LEU X O 1
ATOM 1944 N N . GLU A 1 262 ? 42.459 30.639 -20.698 1.00 22.58 262 GLU X N 1
ATOM 1945 C CA . GLU A 1 262 ? 42.176 31.844 -21.483 1.00 23.82 262 GLU X CA 1
ATOM 1946 C C . GLU A 1 262 ? 41.263 31.548 -22.674 1.00 23.91 262 GLU X C 1
ATOM 1947 O O . GLU A 1 262 ? 40.457 32.395 -23.075 1.00 24.15 262 GLU X O 1
ATOM 1953 N N . LYS A 1 263 ? 41.406 30.352 -23.243 1.00 23.88 263 LYS X N 1
ATOM 1954 C CA . LYS A 1 263 ? 40.645 29.957 -24.430 1.00 24.16 263 LYS X CA 1
ATOM 1955 C C . LYS A 1 263 ? 39.334 29.217 -24.134 1.00 23.37 263 LYS X C 1
ATOM 1956 O O . LYS A 1 263 ? 38.472 29.092 -25.009 1.00 23.38 263 LYS X O 1
ATOM 1962 N N . ALA A 1 264 ? 39.181 28.722 -22.911 1.00 22.55 264 ALA X N 1
ATOM 1963 C CA . ALA A 1 264 ? 38.011 27.920 -22.547 1.00 21.79 264 ALA X CA 1
ATOM 1964 C C . ALA A 1 264 ? 36.675 28.656 -22.553 1.00 21.65 264 ALA X C 1
ATOM 1965 O O . ALA A 1 264 ? 36.619 29.873 -22.443 1.00 21.43 264 ALA X O 1
ATOM 1967 N N . ARG A 1 265 ? 35.604 27.879 -22.693 1.00 21.65 265 ARG X N 1
ATOM 1968 C CA . ARG A 1 265 ? 34.241 28.384 -22.600 1.00 21.94 265 ARG X CA 1
ATOM 1969 C C . ARG A 1 265 ? 33.775 28.065 -21.180 1.00 21.94 265 ARG X C 1
ATOM 1970 O O . ARG A 1 265 ? 33.893 26.922 -20.725 1.00 21.87 265 ARG X O 1
ATOM 1978 N N . TYR A 1 266 ? 33.266 29.076 -20.480 1.00 21.82 266 TYR X N 1
ATOM 1979 C CA . TYR A 1 266 ? 32.833 28.927 -19.093 1.00 21.85 266 TYR X CA 1
ATOM 1980 C C . TYR A 1 266 ? 31.318 28.799 -18.961 1.00 22.42 266 TYR X C 1
ATOM 1981 O O . TYR A 1 266 ? 30.570 29.555 -19.576 1.00 22.52 266 TYR X O 1
ATOM 1990 N N . SER A 1 267 ? 30.874 27.860 -18.133 1.00 23.22 267 SER X N 1
ATOM 1991 C CA . SER A 1 267 ? 29.447 27.663 -17.904 1.00 24.01 267 SER X CA 1
ATOM 1992 C C . SER A 1 267 ? 29.201 27.166 -16.484 1.00 24.04 267 SER X C 1
ATOM 1993 O O . SER A 1 267 ? 30.055 26.513 -15.884 1.00 23.64 267 SER X O 1
ATOM 1996 N N . VAL A 1 268 ? 28.029 27.472 -15.945 1.00 24.39 268 VAL X N 1
ATOM 1997 C CA . VAL A 1 268 ? 27.697 27.032 -14.595 1.00 24.77 268 VAL X CA 1
ATOM 1998 C C . VAL A 1 268 ? 27.229 25.580 -14.626 1.00 25.39 268 VAL X C 1
ATOM 1999 O O . VAL A 1 268 ? 26.211 25.258 -15.245 1.00 25.37 268 VAL X O 1
ATOM 2003 N N . LEU A 1 269 ? 27.984 24.706 -13.970 1.00 26.08 269 LEU X N 1
ATOM 2004 C CA . LEU A 1 269 ? 27.653 23.287 -13.914 1.00 26.97 269 LEU X CA 1
ATOM 2005 C C . LEU A 1 269 ? 26.622 22.991 -12.837 1.00 27.65 269 LEU X C 1
ATOM 2006 O O . LEU A 1 269 ? 25.794 22.092 -12.985 1.00 27.54 269 LEU X O 1
ATOM 2011 N N . GLU A 1 270 ? 26.685 23.741 -11.742 1.00 28.59 270 GLU X N 1
ATOM 2012 C CA . GLU A 1 270 ? 25.773 23.521 -10.629 1.00 29.64 270 GLU X CA 1
ATOM 2013 C C . GLU A 1 270 ? 25.722 24.735 -9.716 1.00 30.21 270 GLU X C 1
ATOM 2014 O O . GLU A 1 270 ? 26.731 25.400 -9.488 1.00 29.73 270 GLU X O 1
ATOM 2020 N N . ARG A 1 271 ? 24.527 25.018 -9.212 1.00 31.46 271 ARG X N 1
ATOM 2021 C CA . ARG A 1 271 ? 24.313 26.093 -8.258 1.00 32.49 271 ARG X CA 1
ATOM 2022 C C . ARG A 1 271 ? 23.582 25.462 -7.090 1.00 33.08 271 ARG X C 1
ATOM 2023 O O . ARG A 1 271 ? 22.470 24.958 -7.250 1.00 33.00 271 ARG X O 1
ATOM 2031 N N . GLU A 1 272 ? 24.213 25.462 -5.924 1.00 33.69 272 GLU X N 1
ATOM 2032 C CA . GLU A 1 272 ? 23.589 24.885 -4.749 1.00 34.30 272 GLU X CA 1
ATOM 2033 C C . GLU A 1 272 ? 23.269 25.973 -3.744 1.00 34.39 272 GLU X C 1
ATOM 2034 O O . GLU A 1 272 ? 24.161 26.678 -3.276 1.00 34.27 272 GLU X O 1
ATOM 2040 N N . ASP A 1 273 ? 21.986 26.100 -3.424 1.00 34.65 273 ASP X N 1
ATOM 2041 C CA . ASP A 1 273 ? 21.518 27.075 -2.454 1.00 34.75 273 ASP X CA 1
ATOM 2042 C C . ASP A 1 273 ? 20.960 26.321 -1.263 1.00 34.31 273 ASP X C 1
ATOM 2043 O O . ASP A 1 273 ? 19.996 25.573 -1.402 1.00 34.74 273 ASP X O 1
ATOM 2048 N N . LYS A 1 274 ? 21.565 26.503 -0.095 1.00 33.49 274 LYS X N 1
ATOM 2049 C CA . LYS A 1 274 ? 21.091 25.812 1.095 1.00 32.94 274 LYS X CA 1
ATOM 2050 C C . LYS A 1 274 ? 21.195 26.700 2.316 1.00 32.00 274 LYS X C 1
ATOM 2051 O O . LYS A 1 274 ? 22.133 27.486 2.438 1.00 31.64 274 LYS X O 1
ATOM 2057 N N . PRO A 1 275 ? 20.219 26.611 3.210 1.00 30.91 275 PRO X N 1
ATOM 2058 C CA . PRO A 1 275 ? 20.283 27.399 4.437 1.00 30.22 275 PRO X CA 1
ATOM 2059 C C . PRO A 1 275 ? 21.309 26.806 5.395 1.00 29.35 275 PRO X C 1
ATOM 2060 O O . PRO A 1 275 ? 21.370 25.584 5.566 1.00 29.40 275 PRO X O 1
ATOM 2064 N N . THR A 1 276 ? 22.130 27.664 5.988 1.00 28.20 276 THR X N 1
ATOM 2065 C CA . THR A 1 276 ? 23.122 27.227 6.960 1.00 27.17 276 THR X CA 1
ATOM 2066 C C . THR A 1 276 ? 22.937 28.065 8.212 1.00 26.76 276 THR X C 1
ATOM 2067 O O . THR A 1 276 ? 22.242 29.081 8.188 1.00 25.89 276 THR X O 1
ATOM 2071 N N . THR A 1 277 ? 23.555 27.635 9.302 1.00 26.59 277 THR X N 1
ATOM 2072 C CA . THR A 1 277 ? 23.446 28.367 10.556 1.00 26.47 277 THR X CA 1
ATOM 2073 C C . THR A 1 277 ? 24.754 28.416 11.307 1.00 26.18 277 THR X C 1
ATOM 2074 O O . THR A 1 277 ? 25.642 27.587 11.110 1.00 26.32 277 THR X O 1
ATOM 2078 N N A SER A 1 278 ? 24.850 29.389 12.204 0.50 25.96 278 SER X N 1
ATOM 2079 N N B SER A 1 278 ? 24.870 29.415 12.174 0.50 25.82 278 SER X N 1
ATOM 2080 C CA A SER A 1 278 ? 26.019 29.554 13.045 0.50 25.76 278 SER X CA 1
ATOM 2081 C CA B SER A 1 278 ? 26.032 29.568 13.029 0.50 25.51 278 SER X CA 1
ATOM 2082 C C A SER A 1 278 ? 25.557 29.634 14.493 0.50 25.44 278 SER X C 1
ATOM 2083 C C B SER A 1 278 ? 25.501 29.480 14.455 0.50 25.24 278 SER X C 1
ATOM 2084 O O A SER A 1 278 ? 24.809 30.540 14.860 0.50 25.38 278 SER X O 1
ATOM 2085 O O B SER A 1 278 ? 24.432 30.005 14.754 0.50 25.14 278 SER X O 1
ATOM 2090 N N A LYS A 1 279 ? 25.998 28.682 15.308 0.50 25.11 279 LYS X N 1
ATOM 2091 N N B LYS A 1 279 ? 26.236 28.806 15.324 0.50 24.99 279 LYS X N 1
ATOM 2092 C CA A LYS A 1 279 ? 25.645 28.660 16.722 0.50 25.02 279 LYS X CA 1
ATOM 2093 C CA B LYS A 1 279 ? 25.797 28.587 16.701 0.50 24.90 279 LYS X CA 1
ATOM 2094 C C A LYS A 1 279 ? 26.645 29.456 17.596 0.50 24.60 279 LYS X C 1
ATOM 2095 C C B LYS A 1 279 ? 26.670 29.400 17.631 0.50 24.56 279 LYS X C 1
ATOM 2096 O O A LYS A 1 279 ? 27.822 29.591 17.274 0.50 24.55 279 LYS X O 1
ATOM 2097 O O B LYS A 1 279 ? 27.877 29.464 17.397 0.50 24.46 279 LYS X O 1
ATOM 2108 N N . PRO A 1 280 ? 26.119 30.009 18.687 1.00 24.12 280 PRO X N 1
ATOM 2109 C CA . PRO A 1 280 ? 26.956 30.771 19.608 1.00 23.88 280 PRO X CA 1
ATOM 2110 C C . PRO A 1 280 ? 27.799 29.775 20.400 1.00 23.59 280 PRO X C 1
ATOM 2111 O O . PRO A 1 280 ? 27.414 28.607 20.517 1.00 24.05 280 PRO X O 1
ATOM 2115 N N . GLY A 1 281 ? 28.935 30.214 20.917 1.00 23.28 281 GLY X N 1
ATOM 2116 C CA . GLY A 1 281 ? 29.789 29.324 21.682 1.00 22.81 281 GLY X CA 1
ATOM 2117 C C . GLY A 1 281 ? 29.229 29.074 23.071 1.00 22.08 281 GLY X C 1
ATOM 2118 O O . GLY A 1 281 ? 28.308 29.765 23.515 1.00 21.71 281 GLY X O 1
ATOM 2119 N N . ALA A 1 282 ? 29.768 28.072 23.758 1.00 21.24 282 ALA X N 1
ATOM 2120 C CA . ALA A 1 282 ? 29.349 27.760 25.118 1.00 20.53 282 ALA X CA 1
ATOM 2121 C C . ALA A 1 282 ? 29.805 28.889 26.036 1.00 19.70 282 ALA X C 1
ATOM 2122 O O . ALA A 1 282 ? 30.689 29.651 25.661 1.00 19.61 282 ALA X O 1
ATOM 2124 N N . PRO A 1 283 ? 29.231 29.001 27.233 1.00 19.06 283 PRO X N 1
ATOM 2125 C CA . PRO A 1 283 ? 29.683 30.039 28.163 1.00 18.65 283 PRO X CA 1
ATOM 2126 C C . PRO A 1 283 ? 31.120 29.703 28.534 1.00 18.34 283 PRO X C 1
ATOM 2127 O O . PRO A 1 283 ? 31.525 28.545 28.410 1.00 18.16 283 PRO X O 1
ATOM 2131 N N . PHE A 1 284 ? 31.889 30.688 28.964 1.00 17.48 284 PHE X N 1
ATOM 2132 C CA . PHE A 1 284 ? 33.297 30.465 29.248 1.00 17.46 284 PHE X CA 1
ATOM 2133 C C . PHE A 1 284 ? 33.612 29.560 30.440 1.00 17.28 284 PHE X C 1
ATOM 2134 O O . PHE A 1 284 ? 32.858 29.483 31.407 1.00 17.14 284 PHE X O 1
ATOM 2142 N N . ILE A 1 285 ? 34.765 28.899 30.338 1.00 17.26 285 ILE X N 1
ATOM 2143 C CA . ILE A 1 285 ? 35.387 28.165 31.425 1.00 17.58 285 ILE X CA 1
ATOM 2144 C C . ILE A 1 285 ? 36.754 28.846 31.504 1.00 17.40 285 ILE X C 1
ATOM 2145 O O . ILE A 1 285 ? 37.071 29.696 30.661 1.00 17.14 285 ILE X O 1
ATOM 2150 N N . THR A 1 286 ? 37.563 28.500 32.494 1.00 17.03 286 THR X N 1
ATOM 2151 C CA . THR A 1 286 ? 38.862 29.155 32.627 1.00 17.45 286 THR X CA 1
ATOM 2152 C C . THR A 1 286 ? 39.679 29.171 31.328 1.00 17.55 286 THR X C 1
ATOM 2153 O O . THR A 1 286 ? 40.125 30.227 30.877 1.00 17.10 286 THR X O 1
ATOM 2157 N N A SER A 1 287 ? 39.869 28.000 30.733 0.50 17.60 287 SER X N 1
ATOM 2158 N N B SER A 1 287 ? 39.872 27.999 30.730 0.50 17.64 287 SER X N 1
ATOM 2159 C CA A SER A 1 287 ? 40.658 27.885 29.512 0.50 17.78 287 SER X CA 1
ATOM 2160 C CA B SER A 1 287 ? 40.668 27.885 29.509 0.50 17.86 287 SER X CA 1
ATOM 2161 C C A SER A 1 287 ? 40.160 28.766 28.363 0.50 17.89 287 SER X C 1
ATOM 2162 C C B SER A 1 287 ? 40.162 28.757 28.355 0.50 17.91 287 SER X C 1
ATOM 2163 O O A SER A 1 287 ? 40.934 29.506 27.762 0.50 17.82 287 SER X O 1
ATOM 2164 O O B SER A 1 287 ? 40.939 29.482 27.739 0.50 17.84 287 SER X O 1
ATOM 2169 N N . THR A 1 288 ? 38.867 28.685 28.066 1.00 17.77 288 THR X N 1
ATOM 2170 C CA . THR A 1 288 ? 38.303 29.464 26.956 1.00 17.77 288 THR X CA 1
ATOM 2171 C C . THR A 1 288 ? 38.249 30.962 27.228 1.00 17.80 288 THR X C 1
ATOM 2172 O O . THR A 1 288 ? 38.345 31.753 26.297 1.00 18.16 288 THR X O 1
ATOM 2176 N N . LEU A 1 289 ? 38.120 31.356 28.490 1.00 17.80 289 LEU X N 1
ATOM 2177 C CA . LEU A 1 289 ? 38.134 32.778 28.819 1.00 18.03 289 LEU X CA 1
ATOM 2178 C C . LEU A 1 289 ? 39.525 33.316 28.520 1.00 18.32 289 LEU X C 1
ATOM 2179 O O . LEU A 1 289 ? 39.676 34.386 27.946 1.00 18.64 289 LEU X O 1
ATOM 2184 N N . GLN A 1 290 ? 40.545 32.565 28.917 1.00 18.27 290 GLN X N 1
ATOM 2185 C CA . GLN A 1 290 ? 41.920 32.979 28.675 1.00 18.74 290 GLN X CA 1
ATOM 2186 C C . GLN A 1 290 ? 42.199 33.125 27.178 1.00 19.02 290 GLN X C 1
ATOM 2187 O O . GLN A 1 290 ? 42.800 34.102 26.740 1.00 19.48 290 GLN X O 1
ATOM 2193 N N . GLN A 1 291 ? 41.737 32.159 26.391 1.00 19.37 291 GLN X N 1
ATOM 2194 C CA . GLN A 1 291 ? 41.927 32.188 24.949 1.00 19.64 291 GLN X CA 1
ATOM 2195 C C . GLN A 1 291 ? 41.208 33.386 24.316 1.00 19.51 291 GLN X C 1
ATOM 2196 O O . GLN A 1 291 ? 41.811 34.161 23.578 1.00 19.78 291 GLN X O 1
ATOM 2202 N N . ALA A 1 292 ? 39.919 33.534 24.611 1.00 19.54 292 ALA X N 1
ATOM 2203 C CA . ALA A 1 292 ? 39.118 34.620 24.046 1.00 19.49 292 ALA X CA 1
ATOM 2204 C C . ALA A 1 292 ? 39.624 35.999 24.447 1.00 19.69 292 ALA X C 1
ATOM 2205 O O . ALA A 1 292 ? 39.673 36.907 23.621 1.00 19.72 292 ALA X O 1
ATOM 2207 N N . ALA A 1 293 ? 39.988 36.166 25.711 1.00 19.98 293 ALA X N 1
ATOM 2208 C CA . ALA A 1 293 ? 40.464 37.460 26.177 1.00 20.48 293 ALA X CA 1
ATOM 2209 C C . ALA A 1 293 ? 41.775 37.805 25.486 1.00 21.12 293 ALA X C 1
ATOM 2210 O O . ALA A 1 293 ? 42.052 38.968 25.192 1.00 21.16 293 ALA X O 1
ATOM 2212 N N . SER A 1 294 ? 42.585 36.791 25.215 1.00 21.61 294 SER X N 1
ATOM 2213 C CA . SER A 1 294 ? 43.853 37.034 24.549 1.00 22.49 294 SER X CA 1
ATOM 2214 C C . SER A 1 294 ? 43.656 37.391 23.080 1.00 23.02 294 SER X C 1
ATOM 2215 O O . SER A 1 294 ? 44.185 38.391 22.604 1.00 23.26 294 SER X O 1
ATOM 2218 N N A THR A 1 295 ? 42.893 36.571 22.367 0.50 23.25 295 THR X N 1
ATOM 2219 N N B THR A 1 295 ? 42.893 36.570 22.364 0.50 23.37 295 THR X N 1
ATOM 2220 C CA A THR A 1 295 ? 42.661 36.787 20.942 0.50 23.73 295 THR X CA 1
ATOM 2221 C CA B THR A 1 295 ? 42.669 36.790 20.934 0.50 23.95 295 THR X CA 1
ATOM 2222 C C A THR A 1 295 ? 41.798 38.009 20.635 0.50 24.14 295 THR X C 1
ATOM 2223 C C B THR A 1 295 ? 41.784 37.995 20.620 0.50 24.21 295 THR X C 1
ATOM 2224 O O A THR A 1 295 ? 42.086 38.760 19.704 0.50 24.40 295 THR X O 1
ATOM 2225 O O B THR A 1 295 ? 42.043 38.720 19.661 0.50 24.47 295 THR X O 1
ATOM 2232 N N . ARG A 1 296 ? 40.745 38.204 21.420 1.00 24.50 296 ARG X N 1
ATOM 2233 C CA . ARG A 1 296 ? 39.822 39.319 21.185 1.00 25.31 296 ARG X CA 1
ATOM 2234 C C . ARG A 1 296 ? 40.214 40.649 21.819 1.00 25.17 296 ARG X C 1
ATOM 2235 O O . ARG A 1 296 ? 39.966 41.705 21.230 1.00 25.50 296 ARG X O 1
ATOM 2243 N N . LEU A 1 297 ? 40.805 40.610 23.008 1.00 24.92 297 LEU X N 1
ATOM 2244 C CA . LEU A 1 297 ? 41.160 41.837 23.721 1.00 24.84 297 LEU X CA 1
ATOM 2245 C C . LEU A 1 297 ? 42.662 42.096 23.854 1.00 24.81 297 LEU X C 1
ATOM 2246 O O . LEU A 1 297 ? 43.064 43.173 24.293 1.00 24.85 297 LEU X O 1
ATOM 2251 N N . GLY A 1 298 ? 43.485 41.117 23.494 1.00 24.79 298 GLY X N 1
ATOM 2252 C CA . GLY A 1 298 ? 44.926 41.259 23.608 1.00 24.73 298 GLY X CA 1
ATOM 2253 C C . GLY A 1 298 ? 45.437 41.160 25.040 1.00 24.64 298 GLY X C 1
ATOM 2254 O O . GLY A 1 298 ? 46.537 41.630 25.347 1.00 24.83 298 GLY X O 1
ATOM 2255 N N . PHE A 1 299 ? 44.649 40.542 25.918 1.00 24.29 299 PHE X N 1
ATOM 2256 C CA . PHE A 1 299 ? 45.022 40.389 27.323 1.00 24.23 299 PHE X CA 1
ATOM 2257 C C . PHE A 1 299 ? 45.828 39.111 27.557 1.00 24.04 299 PHE X C 1
ATOM 2258 O O . PHE A 1 299 ? 45.434 38.030 27.111 1.00 23.79 299 PHE X O 1
ATOM 2266 N N . GLY A 1 300 ? 46.939 39.228 28.275 1.00 23.82 300 GLY X N 1
ATOM 2267 C CA . GLY A 1 300 ? 47.737 38.067 28.617 1.00 23.75 300 GLY X CA 1
ATOM 2268 C C . GLY A 1 300 ? 46.982 37.246 29.649 1.00 23.66 300 GLY X C 1
ATOM 2269 O O . GLY A 1 300 ? 46.110 37.764 30.346 1.00 23.03 300 GLY X O 1
ATOM 2270 N N . VAL A 1 301 ? 47.309 35.965 29.753 1.00 23.73 301 VAL X N 1
ATOM 2271 C CA . VAL A 1 301 ? 46.624 35.081 30.697 1.00 23.76 301 VAL X CA 1
ATOM 2272 C C . VAL A 1 301 ? 46.712 35.545 32.155 1.00 23.46 301 VAL X C 1
ATOM 2273 O O . VAL A 1 301 ? 45.752 35.399 32.910 1.00 22.84 301 VAL X O 1
ATOM 2277 N N . LYS A 1 302 ? 47.847 36.116 32.550 1.00 23.48 302 LYS X N 1
ATOM 2278 C CA . LYS A 1 302 ? 48.016 36.589 33.917 1.00 23.61 302 LYS X CA 1
ATOM 2279 C C . LYS A 1 302 ? 47.057 37.751 34.205 1.00 22.76 302 LYS X C 1
ATOM 2280 O O . LYS A 1 302 ? 46.369 37.765 35.227 1.00 22.51 302 LYS X O 1
ATOM 2286 N N . LYS A 1 303 ? 47.022 38.716 33.294 1.00 22.35 303 LYS X N 1
ATOM 2287 C CA . LYS A 1 303 ? 46.142 39.870 33.427 1.00 22.08 303 LYS X CA 1
ATOM 2288 C C . LYS A 1 303 ? 44.690 39.412 33.494 1.00 21.28 303 LYS X C 1
ATOM 2289 O O . LYS A 1 303 ? 43.930 39.855 34.352 1.00 20.79 303 LYS X O 1
ATOM 2295 N N . THR A 1 304 ? 44.309 38.523 32.585 1.00 20.31 304 THR X N 1
ATOM 2296 C CA . THR A 1 304 ? 42.941 38.023 32.545 1.00 19.67 304 THR X CA 1
ATOM 2297 C C . THR A 1 304 ? 42.531 37.429 33.884 1.00 19.51 304 THR X C 1
ATOM 2298 O O . THR A 1 304 ? 41.462 37.728 34.410 1.00 18.97 304 THR X O 1
ATOM 2302 N N . MET A 1 305 ? 43.369 36.554 34.428 1.00 19.24 305 MET X N 1
ATOM 2303 C CA . MET A 1 305 ? 43.031 35.893 35.683 1.00 19.41 305 MET X CA 1
ATOM 2304 C C . MET A 1 305 ? 43.043 36.837 36.875 1.00 19.30 305 MET X C 1
ATOM 2305 O O . MET A 1 305 ? 42.281 36.651 37.816 1.00 19.40 305 MET X O 1
ATOM 2310 N N A MET A 1 306 ? 43.905 37.851 36.844 0.50 19.43 306 MET X N 1
ATOM 2311 N N B MET A 1 306 ? 43.901 37.852 36.827 0.50 19.38 306 MET X N 1
ATOM 2312 C CA A MET A 1 306 ? 43.945 38.806 37.943 0.50 19.55 306 MET X CA 1
ATOM 2313 C CA B MET A 1 306 ? 43.982 38.835 37.901 0.50 19.47 306 MET X CA 1
ATOM 2314 C C A MET A 1 306 ? 42.664 39.624 37.940 0.50 19.18 306 MET X C 1
ATOM 2315 C C B MET A 1 306 ? 42.683 39.648 37.940 0.50 19.15 306 MET X C 1
ATOM 2316 O O A MET A 1 306 ? 42.056 39.824 38.989 0.50 19.13 306 MET X O 1
ATOM 2317 O O B MET A 1 306 ? 42.099 39.870 38.997 0.50 19.15 306 MET X O 1
ATOM 2326 N N . MET A 1 307 ? 42.237 40.073 36.765 1.00 18.85 307 MET X N 1
ATOM 2327 C CA . MET A 1 307 ? 41.018 40.868 36.663 1.00 18.56 307 MET X CA 1
ATOM 2328 C C . MET A 1 307 ? 39.789 40.007 36.947 1.00 18.23 307 MET X C 1
ATOM 2329 O O . MET A 1 307 ? 38.839 40.459 37.577 1.00 17.99 307 MET X O 1
ATOM 2334 N N . ALA A 1 308 ? 39.810 38.760 36.491 1.00 18.38 308 ALA X N 1
ATOM 2335 C CA . ALA A 1 308 ? 38.689 37.855 36.729 1.00 18.50 308 ALA X CA 1
ATOM 2336 C C . ALA A 1 308 ? 38.498 37.653 38.231 1.00 18.58 308 ALA X C 1
ATOM 2337 O O . ALA A 1 308 ? 37.370 37.642 38.730 1.00 18.19 308 ALA X O 1
ATOM 2339 N N . GLN A 1 309 ? 39.603 37.505 38.952 1.00 18.94 309 GLN X N 1
ATOM 2340 C CA . GLN A 1 309 ? 39.541 37.336 40.396 1.00 19.42 309 GLN X CA 1
ATOM 2341 C C . GLN A 1 309 ? 38.926 38.564 41.055 1.00 19.24 309 GLN X C 1
ATOM 2342 O O . GLN A 1 309 ? 38.125 38.437 41.970 1.00 19.15 309 GLN X O 1
ATOM 2348 N N . ARG A 1 310 ? 39.297 39.753 40.590 1.00 19.73 310 ARG X N 1
ATOM 2349 C CA . ARG A 1 310 ? 38.747 40.976 41.168 1.00 20.02 310 ARG X CA 1
ATOM 2350 C C . ARG A 1 310 ? 37.247 41.079 40.895 1.00 19.15 310 ARG X C 1
ATOM 2351 O O . ARG A 1 310 ? 36.483 41.481 41.766 1.00 18.65 310 ARG X O 1
ATOM 2359 N N . LEU A 1 311 ? 36.826 40.694 39.693 1.00 18.57 311 LEU X N 1
ATOM 2360 C CA . LEU A 1 311 ? 35.410 40.717 39.347 1.00 18.29 311 LEU X CA 1
ATOM 2361 C C . LEU A 1 311 ? 34.645 39.737 40.231 1.00 18.08 311 LEU X C 1
ATOM 2362 O O . LEU A 1 311 ? 33.548 40.026 40.690 1.00 18.29 311 LEU X O 1
ATOM 2367 N N . TYR A 1 312 ? 35.230 38.566 40.446 1.00 17.70 312 TYR X N 1
ATOM 2368 C CA . TYR A 1 312 ? 34.612 37.530 41.265 1.00 17.75 312 TYR X CA 1
ATOM 2369 C C . TYR A 1 312 ? 34.503 37.956 42.735 1.00 17.93 312 TYR X C 1
ATOM 2370 O O . TYR A 1 312 ? 33.437 37.850 43.337 1.00 18.16 312 TYR X O 1
ATOM 2379 N N . GLU A 1 313 ? 35.591 38.460 43.306 1.00 18.23 313 GLU X N 1
ATOM 2380 C CA . GLU A 1 313 ? 35.578 38.860 44.713 1.00 18.49 313 GLU X CA 1
ATOM 2381 C C . GLU A 1 313 ? 34.660 40.060 44.966 1.00 18.62 313 GLU X C 1
ATOM 2382 O O . GLU A 1 313 ? 34.176 40.254 46.087 1.00 19.05 313 GLU X O 1
ATOM 2388 N N . ALA A 1 314 ? 34.409 40.841 43.921 1.00 18.67 314 ALA X N 1
ATOM 2389 C CA . ALA A 1 314 ? 33.530 42.002 44.000 1.00 18.94 314 ALA X CA 1
ATOM 2390 C C . ALA A 1 314 ? 32.057 41.604 43.840 1.00 19.03 314 ALA X C 1
ATOM 2391 O O . ALA A 1 314 ? 31.156 42.446 43.977 1.00 19.42 314 ALA X O 1
ATOM 2393 N N . GLY A 1 315 ? 31.819 40.328 43.537 1.00 18.64 315 GLY X N 1
ATOM 2394 C CA . GLY A 1 315 ? 30.479 39.798 43.364 1.00 18.91 315 GLY X CA 1
ATOM 2395 C C . GLY A 1 315 ? 29.853 40.005 41.993 1.00 18.78 315 GLY X C 1
ATOM 2396 O O . GLY A 1 315 ? 28.638 39.883 41.853 1.00 19.29 315 GLY X O 1
ATOM 2397 N N . TYR A 1 316 ? 30.668 40.288 40.983 1.00 18.60 316 TYR X N 1
ATOM 2398 C CA . TYR A 1 316 ? 30.169 40.553 39.634 1.00 18.79 316 TYR X CA 1
ATOM 2399 C C . TYR A 1 316 ? 30.103 39.338 38.713 1.00 18.33 316 TYR X C 1
ATOM 2400 O O . TYR A 1 316 ? 29.320 39.330 37.769 1.00 18.36 316 TYR X O 1
ATOM 2409 N N . ILE A 1 317 ? 30.942 38.334 38.953 1.00 18.03 317 ILE X N 1
ATOM 2410 C CA . ILE A 1 317 ? 30.920 37.130 38.126 1.00 17.36 317 ILE X CA 1
ATOM 2411 C C . ILE A 1 317 ? 31.048 35.894 38.987 1.00 17.15 317 ILE X C 1
ATOM 2412 O O . ILE A 1 317 ? 31.382 35.975 40.171 1.00 16.78 317 ILE X O 1
ATOM 2417 N N . THR A 1 318 ? 30.804 34.736 38.383 1.00 17.14 318 THR X N 1
ATOM 2418 C CA . THR A 1 318 ? 30.967 33.488 39.104 1.00 16.97 318 THR X CA 1
ATOM 2419 C C . THR A 1 318 ? 32.448 33.168 39.222 1.00 17.50 318 THR X C 1
ATOM 2420 O O . THR A 1 318 ? 33.286 33.781 38.567 1.00 17.20 318 THR X O 1
ATOM 2424 N N . TYR A 1 319 ? 32.756 32.185 40.055 1.00 17.95 319 TYR X N 1
ATOM 2425 C CA . TYR A 1 319 ? 34.134 31.774 40.298 1.00 18.26 319 TYR X CA 1
ATOM 2426 C C . TYR A 1 319 ? 34.906 31.543 38.994 1.00 18.61 319 TYR X C 1
ATOM 2427 O O . TYR A 1 319 ? 34.411 30.882 38.073 1.00 18.75 319 TYR X O 1
ATOM 2436 N N . MET A 1 320 ? 36.124 32.083 38.926 1.00 19.12 320 MET X N 1
ATOM 2437 C CA . MET A 1 320 ? 36.922 32.062 37.698 1.00 19.40 320 MET X CA 1
ATOM 2438 C C . MET A 1 320 ? 37.784 30.818 37.445 1.00 19.20 320 MET X C 1
ATOM 2439 O O . MET A 1 320 ? 38.464 30.758 36.427 1.00 19.34 320 MET X O 1
ATOM 2444 N N . ARG A 1 321 ? 37.761 29.847 38.356 1.00 19.52 321 ARG X N 1
ATOM 2445 C CA . ARG A 1 321 ? 38.499 28.597 38.176 1.00 19.75 321 ARG X CA 1
ATOM 2446 C C . ARG A 1 321 ? 37.488 27.470 37.988 1.00 19.63 321 ARG X C 1
ATOM 2447 O O . ARG A 1 321 ? 36.951 26.935 38.957 1.00 20.27 321 ARG X O 1
ATOM 2455 N N . THR A 1 322 ? 37.215 27.130 36.735 1.00 19.62 322 THR X N 1
ATOM 2456 C CA . THR A 1 322 ? 36.222 26.109 36.433 1.00 19.57 322 THR X CA 1
ATOM 2457 C C . THR A 1 322 ? 36.460 25.458 35.081 1.00 19.93 322 THR X C 1
ATOM 2458 O O . THR A 1 322 ? 37.057 26.060 34.191 1.00 19.05 322 THR X O 1
ATOM 2462 N N . ASP A 1 323 ? 36.002 24.216 34.935 1.00 20.70 323 ASP X N 1
ATOM 2463 C CA . ASP A 1 323 ? 36.074 23.542 33.647 1.00 21.76 323 ASP X CA 1
ATOM 2464 C C . ASP A 1 323 ? 34.678 23.053 33.266 1.00 21.64 323 ASP X C 1
ATOM 2465 O O . ASP A 1 323 ? 34.523 22.202 32.393 1.00 22.02 323 ASP X O 1
ATOM 2470 N N A SER A 1 324 ? 33.665 23.600 33.933 0.50 21.55 324 SER X N 1
ATOM 2471 N N B SER A 1 324 ? 33.664 23.599 33.929 0.50 21.79 324 SER X N 1
ATOM 2472 C CA A SER A 1 324 ? 32.277 23.232 33.682 0.50 21.44 324 SER X CA 1
ATOM 2473 C CA B SER A 1 324 ? 32.286 23.218 33.659 0.50 21.93 324 SER X CA 1
ATOM 2474 C C A SER A 1 324 ? 31.545 24.324 32.913 0.50 21.71 324 SER X C 1
ATOM 2475 C C B SER A 1 324 ? 31.543 24.322 32.914 0.50 21.85 324 SER X C 1
ATOM 2476 O O A SER A 1 324 ? 31.643 25.503 33.254 0.50 21.51 324 SER X O 1
ATOM 2477 O O B SER A 1 324 ? 31.634 25.499 33.266 0.50 21.64 324 SER X O 1
ATOM 2482 N N . THR A 1 325 ? 30.806 23.927 31.882 1.00 21.85 325 THR X N 1
ATOM 2483 C CA . THR A 1 325 ? 30.021 24.868 31.086 1.00 22.24 325 THR X CA 1
ATOM 2484 C C . THR A 1 325 ? 28.579 24.866 31.580 1.00 22.38 325 THR X C 1
ATOM 2485 O O . THR A 1 325 ? 27.689 25.399 30.918 1.00 22.46 325 THR X O 1
ATOM 2489 N N . ASN A 1 326 ? 28.347 24.264 32.741 1.00 22.59 326 ASN X N 1
ATOM 2490 C CA . ASN A 1 326 ? 27.011 24.213 33.313 1.00 22.98 326 ASN X CA 1
ATOM 2491 C C . ASN A 1 326 ? 26.493 25.592 33.705 1.00 22.58 326 ASN X C 1
ATOM 2492 O O . ASN A 1 326 ? 27.262 26.473 34.096 1.00 22.62 326 ASN X O 1
ATOM 2497 N N . LEU A 1 327 ? 25.180 25.766 33.598 1.00 22.28 327 LEU X N 1
ATOM 2498 C CA . LEU A 1 327 ? 24.520 27.004 33.981 1.00 22.02 327 LEU X CA 1
ATOM 2499 C C . LEU A 1 327 ? 23.327 26.647 34.869 1.00 22.38 327 LEU X C 1
ATOM 2500 O O . LEU A 1 327 ? 22.535 25.758 34.533 1.00 22.85 327 LEU X O 1
ATOM 2505 N N . SER A 1 328 ? 23.221 27.307 36.017 1.00 22.39 328 SER X N 1
ATOM 2506 C CA . SER A 1 328 ? 22.126 27.046 36.946 1.00 22.47 328 SER X CA 1
ATOM 2507 C C . SER A 1 328 ? 20.780 27.419 36.329 1.00 22.71 328 SER X C 1
ATOM 2508 O O . SER A 1 328 ? 20.704 28.246 35.417 1.00 21.88 328 SER X O 1
ATOM 2511 N N . GLN A 1 329 ? 19.716 26.805 36.830 1.00 23.06 329 GLN X N 1
ATOM 2512 C CA . GLN A 1 329 ? 18.379 27.093 36.336 1.00 23.51 329 GLN X CA 1
ATOM 2513 C C . GLN A 1 329 ? 18.063 28.581 36.473 1.00 23.19 329 GLN X C 1
ATOM 2514 O O . GLN A 1 329 ? 17.529 29.201 35.553 1.00 23.28 329 GLN X O 1
ATOM 2520 N N . ASP A 1 330 ? 18.395 29.152 37.625 1.00 23.30 330 ASP X N 1
ATOM 2521 C CA . ASP A 1 330 ? 18.129 30.565 37.868 1.00 23.16 330 ASP X CA 1
ATOM 2522 C C . ASP A 1 330 ? 18.901 31.453 36.901 1.00 22.38 330 ASP X C 1
ATOM 2523 O O . ASP A 1 330 ? 18.368 32.452 36.424 1.00 22.11 330 ASP X O 1
ATOM 2528 N N . ALA A 1 331 ? 20.152 31.091 36.617 1.00 21.65 331 ALA X N 1
ATOM 2529 C CA . ALA A 1 331 ? 20.978 31.877 35.702 1.00 21.03 331 ALA X CA 1
ATOM 2530 C C . ALA A 1 331 ? 20.387 31.841 34.303 1.00 20.98 331 ALA X C 1
ATOM 2531 O O . ALA A 1 331 ? 20.368 32.847 33.604 1.00 19.77 331 ALA X O 1
ATOM 2533 N N . VAL A 1 332 ? 19.903 30.678 33.890 1.00 20.72 332 VAL X N 1
ATOM 2534 C CA . VAL A 1 332 ? 19.301 30.547 32.572 1.00 21.08 332 VAL X CA 1
ATOM 2535 C C . VAL A 1 332 ? 17.990 31.340 32.497 1.00 21.35 332 VAL X C 1
ATOM 2536 O O . VAL A 1 332 ? 17.702 31.979 31.485 1.00 21.19 332 VAL X O 1
ATOM 2540 N N . ASN A 1 333 ? 17.191 31.286 33.560 1.00 21.91 333 ASN X N 1
ATOM 2541 C CA . ASN A 1 333 ? 15.924 32.016 33.600 1.00 22.61 333 ASN X CA 1
ATOM 2542 C C . ASN A 1 333 ? 16.196 33.510 33.510 1.00 22.26 333 ASN X C 1
ATOM 2543 O O . ASN A 1 333 ? 15.515 34.260 32.802 1.00 22.52 333 ASN X O 1
ATOM 2548 N N . MET A 1 334 ? 17.216 33.927 34.247 1.00 22.12 334 MET X N 1
ATOM 2549 C CA . MET A 1 334 ? 17.625 35.322 34.296 1.00 21.96 334 MET X CA 1
ATOM 2550 C C . MET A 1 334 ? 17.986 35.836 32.903 1.00 21.18 334 MET X C 1
ATOM 2551 O O . MET A 1 334 ? 17.467 36.865 32.455 1.00 21.07 334 MET X O 1
ATOM 2556 N N . VAL A 1 335 ? 18.851 35.112 32.204 1.00 20.09 335 VAL X N 1
ATOM 2557 C CA . VAL A 1 335 ? 19.305 35.559 30.889 1.00 19.35 335 VAL X CA 1
ATOM 2558 C C . VAL A 1 335 ? 18.219 35.441 29.807 1.00 18.81 335 VAL X C 1
ATOM 2559 O O . VAL A 1 335 ? 18.161 36.258 28.896 1.00 18.22 335 VAL X O 1
ATOM 2563 N N . ARG A 1 336 ? 17.349 34.439 29.914 1.00 18.6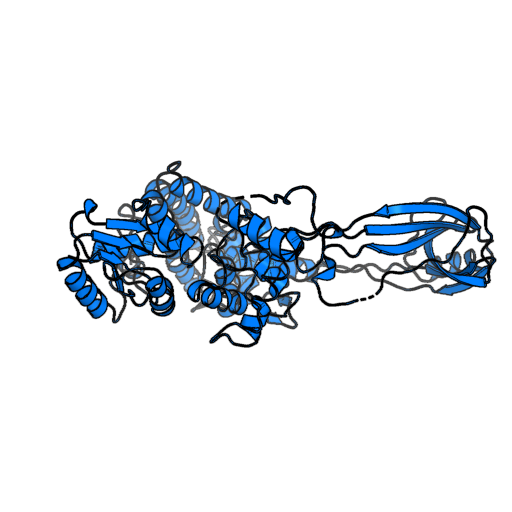8 336 ARG X N 1
ATOM 2564 C CA . ARG A 1 336 ? 16.273 34.294 28.938 1.00 18.72 336 ARG X CA 1
ATOM 2565 C C . ARG A 1 336 ? 15.307 35.465 29.063 1.00 18.86 336 ARG X C 1
ATOM 2566 O O . ARG A 1 336 ? 14.788 35.962 28.066 1.00 19.27 336 ARG X O 1
ATOM 2574 N N . GLY A 1 337 ? 15.091 35.925 30.289 1.00 18.71 337 GLY X N 1
ATOM 2575 C CA . GLY A 1 337 ? 14.238 37.074 30.508 1.00 18.85 337 GLY X CA 1
AT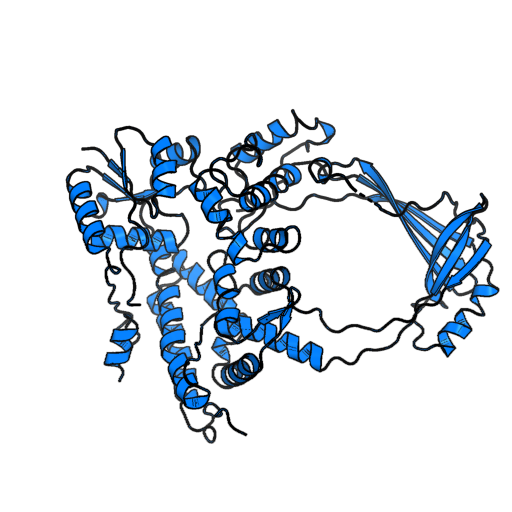OM 2576 C C . GLY A 1 337 ? 14.869 38.300 29.868 1.00 18.75 337 GLY X C 1
ATOM 2577 O O . GLY A 1 337 ? 14.191 39.107 29.223 1.00 18.91 337 GLY X O 1
ATOM 2578 N N . TYR A 1 338 ? 16.184 38.429 30.017 1.00 18.42 338 TYR X N 1
ATOM 2579 C CA . TYR A 1 338 ? 16.894 39.560 29.440 1.00 18.31 338 TYR X CA 1
ATOM 2580 C C . TYR A 1 338 ? 16.765 39.551 27.916 1.00 18.23 338 TYR X C 1
ATOM 2581 O O . TYR A 1 338 ? 16.498 40.573 27.298 1.00 18.34 338 TYR X O 1
ATOM 2590 N N . ILE A 1 339 ? 16.965 38.389 27.310 1.00 18.18 339 ILE X N 1
ATOM 2591 C CA . ILE A 1 339 ? 16.885 38.266 25.858 1.00 18.47 339 ILE X CA 1
ATOM 2592 C C . ILE A 1 339 ? 15.488 38.606 25.343 1.00 19.15 339 ILE X C 1
ATOM 2593 O O . ILE A 1 339 ? 15.332 39.325 24.352 1.00 18.85 339 ILE X O 1
ATOM 2598 N N A SER A 1 340 ? 14.477 38.090 26.032 0.50 19.30 340 SER X N 1
ATOM 2599 N N B SER A 1 340 ? 14.474 38.086 26.027 0.50 19.48 340 SER X N 1
ATOM 2600 C CA A SER A 1 340 ? 13.087 38.317 25.659 0.50 19.72 340 SER X CA 1
ATOM 2601 C CA B SER A 1 340 ? 13.088 38.325 25.646 0.50 20.10 340 SER X CA 1
ATOM 2602 C C A SER A 1 340 ? 12.730 39.804 25.685 0.50 19.99 340 SER X C 1
ATOM 2603 C C B SER A 1 340 ? 12.748 39.810 25.674 0.50 20.09 340 SER X C 1
ATOM 2604 O O A SER A 1 340 ? 12.112 40.319 24.753 0.50 20.09 340 SER X O 1
ATOM 2605 O O B SER A 1 340 ? 12.160 40.334 24.727 0.50 20.16 340 SER X O 1
ATOM 2610 N N . ASP A 1 341 ? 13.134 40.485 26.753 1.00 20.21 341 ASP X N 1
ATOM 2611 C CA . ASP A 1 341 ? 12.839 41.911 26.920 1.00 20.64 341 ASP X CA 1
ATOM 2612 C C . ASP A 1 341 ? 13.643 42.835 26.028 1.00 20.72 341 ASP X C 1
ATOM 2613 O O . ASP A 1 341 ? 13.122 43.842 25.548 1.00 21.94 341 ASP X O 1
ATOM 2618 N N . ASN A 1 342 ? 14.916 42.510 25.829 1.00 20.02 342 ASN X N 1
ATOM 2619 C CA . ASN A 1 342 ? 15.824 43.398 25.122 1.00 19.55 342 ASN X CA 1
ATOM 2620 C C . ASN A 1 342 ? 16.134 43.079 23.661 1.00 19.33 342 ASN X C 1
ATOM 2621 O O . ASN A 1 342 ? 16.679 43.925 22.953 1.00 18.83 342 ASN X O 1
ATOM 2626 N N . PHE A 1 343 ? 15.777 41.881 23.207 1.00 19.20 343 PHE X N 1
ATOM 2627 C CA . PHE A 1 343 ? 16.010 41.502 21.812 1.00 19.48 343 PHE X CA 1
ATOM 2628 C C . PHE A 1 343 ? 14.749 40.971 21.137 1.00 20.38 343 PHE X C 1
ATOM 2629 O O . PHE A 1 343 ? 14.531 41.207 19.949 1.00 20.31 343 PHE X O 1
ATOM 2637 N N . GLY A 1 344 ? 13.915 40.265 21.887 1.00 21.61 344 GLY X N 1
ATOM 2638 C CA . GLY A 1 344 ? 12.674 39.757 21.336 1.00 22.80 344 GLY X CA 1
ATOM 2639 C C . GLY A 1 344 ? 12.596 38.250 21.222 1.00 23.86 344 GLY X C 1
ATOM 2640 O O . GLY A 1 344 ? 13.600 37.549 21.335 1.00 23.76 344 GLY X O 1
ATOM 2641 N N . LYS A 1 345 ? 11.385 37.763 20.971 1.00 25.42 345 LYS X N 1
ATOM 2642 C CA . LYS A 1 345 ? 11.103 36.325 20.888 1.00 26.57 345 LYS X CA 1
ATOM 2643 C C . LYS A 1 345 ? 11.872 35.541 19.823 1.00 26.33 345 LYS X C 1
ATOM 2644 O O . LYS A 1 345 ? 12.151 34.355 20.017 1.00 26.56 345 LYS X O 1
ATOM 2650 N N . LYS A 1 346 ? 12.200 36.174 18.702 1.00 26.04 346 LYS X N 1
ATOM 2651 C CA . LYS A 1 346 ? 12.924 35.482 17.636 1.00 26.04 346 LYS X CA 1
ATOM 2652 C C . LYS A 1 346 ? 14.343 35.115 18.083 1.00 24.96 346 LYS X C 1
ATOM 2653 O O . LYS A 1 346 ? 14.967 34.222 17.511 1.00 24.68 346 LYS X O 1
ATOM 2659 N N . TYR A 1 347 ? 14.834 35.791 19.125 1.00 23.97 347 TYR X N 1
ATOM 2660 C CA . TYR A 1 347 ? 16.179 35.550 19.652 1.00 23.07 347 TYR X CA 1
ATOM 2661 C C . TYR A 1 347 ? 16.186 34.534 20.787 1.00 22.96 347 TYR X C 1
ATOM 2662 O O . TYR A 1 347 ? 17.249 34.145 21.274 1.00 22.62 347 TYR X O 1
ATOM 2671 N N . LEU A 1 348 ? 14.998 34.093 21.189 1.00 23.15 348 LEU X N 1
ATOM 2672 C CA . LEU A 1 348 ? 14.852 33.172 22.303 1.00 23.73 348 LEU X CA 1
ATOM 2673 C C . LEU A 1 348 ? 14.541 31.754 21.829 1.00 23.79 348 LEU X C 1
ATOM 2674 O O . LEU A 1 348 ? 13.499 31.524 21.218 1.00 23.95 348 LEU X O 1
ATOM 2679 N N . PRO A 1 349 ? 15.443 30.807 22.075 1.00 23.72 349 PRO X N 1
ATOM 2680 C CA . PRO A 1 349 ? 15.191 29.413 21.703 1.00 24.15 349 PRO X CA 1
ATOM 2681 C C . PRO A 1 349 ? 13.976 28.858 22.442 1.00 24.30 349 PRO X C 1
ATOM 2682 O O . PRO A 1 349 ? 13.614 29.386 23.496 1.00 24.02 349 PRO X O 1
ATOM 2686 N N . GLU A 1 350 ? 13.347 27.828 21.882 1.00 24.70 350 GLU X N 1
ATOM 2687 C CA . GLU A 1 350 ? 12.187 27.208 22.516 1.00 25.13 350 GLU X CA 1
ATOM 2688 C C . GLU A 1 350 ? 12.533 26.813 23.943 1.00 24.73 350 GLU X C 1
ATOM 2689 O O . GLU A 1 350 ? 11.786 27.094 24.883 1.00 24.55 350 GLU X O 1
ATOM 2695 N N . SER A 1 351 ? 13.671 26.145 24.084 1.00 24.83 351 SER X N 1
ATOM 2696 C CA . SER A 1 351 ? 14.152 25.685 25.373 1.00 24.91 351 SER X CA 1
ATOM 2697 C C . SER A 1 351 ? 15.600 26.127 25.562 1.00 24.93 351 SER X C 1
ATOM 2698 O O . SER A 1 351 ? 16.307 26.360 24.593 1.00 25.02 351 SER X O 1
ATOM 2701 N N . PRO A 1 352 ? 16.033 26.249 26.810 1.00 24.98 352 PRO X N 1
ATOM 2702 C CA . PRO A 1 352 ? 17.409 26.654 27.107 1.00 25.18 352 PRO X CA 1
ATOM 2703 C C . PRO A 1 352 ? 18.455 25.759 26.456 1.00 25.61 352 PRO X C 1
ATOM 2704 O O . PRO A 1 352 ? 18.247 24.553 26.319 1.00 24.97 352 PRO X O 1
ATOM 2708 N N . ASN A 1 353 ? 19.565 26.361 26.043 1.00 26.21 353 ASN X N 1
ATOM 2709 C CA . ASN A 1 353 ? 20.664 25.610 25.467 1.00 27.11 353 ASN X CA 1
ATOM 2710 C C . ASN A 1 353 ? 21.471 25.042 26.619 1.00 27.80 353 ASN X C 1
ATOM 2711 O O . ASN A 1 353 ? 21.850 25.770 27.533 1.00 27.33 353 ASN X O 1
ATOM 2716 N N . GLN A 1 354 ? 21.719 23.738 26.587 1.00 28.91 354 GLN X N 1
ATOM 2717 C CA . GLN A 1 354 ? 22.481 23.083 27.637 1.00 30.00 354 GLN X CA 1
ATOM 2718 C C . GLN A 1 354 ? 23.838 22.716 27.046 1.00 29.94 354 GLN X C 1
ATOM 2719 O O . GLN A 1 354 ? 23.897 22.058 26.008 1.00 30.21 354 GLN X O 1
ATOM 2725 N N . TYR A 1 355 ? 24.922 23.160 27.681 1.00 29.91 355 TYR X N 1
ATOM 2726 C CA . TYR A 1 355 ? 26.270 22.886 27.180 1.00 29.83 355 TYR X CA 1
ATOM 2727 C C . TYR A 1 355 ? 27.012 21.845 28.012 1.00 30.64 355 TYR X C 1
ATOM 2728 O O . TYR A 1 355 ? 27.915 21.180 27.507 1.00 31.26 355 TYR X O 1
ATOM 2737 N N . ALA A 1 356 ? 26.638 21.723 29.282 1.00 31.44 356 ALA X N 1
ATOM 2738 C CA . ALA A 1 356 ? 27.267 20.773 30.196 1.00 31.99 356 ALA X CA 1
ATOM 2739 C C . ALA A 1 356 ? 27.054 19.333 29.738 1.00 32.32 356 ALA X C 1
ATOM 2740 O O . ALA A 1 356 ? 26.166 19.051 28.930 1.00 33.15 356 ALA X O 1
ATOM 2742 N N . ARG A 1 365 ? 31.549 24.067 39.410 1.00 30.63 365 ARG X N 1
ATOM 2743 C CA . ARG A 1 365 ? 30.270 23.471 39.057 1.00 30.35 365 ARG X CA 1
ATOM 2744 C C . ARG A 1 365 ? 29.448 24.363 38.125 1.00 28.63 365 ARG X C 1
ATOM 2745 O O . ARG A 1 365 ? 28.359 23.983 37.711 1.00 28.42 365 ARG X O 1
ATOM 2753 N N . GLU A 1 366 ? 29.967 25.546 37.801 1.00 26.65 366 GLU X N 1
ATOM 2754 C CA . GLU A 1 366 ? 29.288 26.447 36.872 1.00 25.03 366 GLU X CA 1
ATOM 2755 C C . GLU A 1 366 ? 30.291 27.180 35.987 1.00 23.23 366 GLU X C 1
ATOM 2756 O O . GLU A 1 366 ? 31.447 27.369 36.360 1.00 22.37 366 GLU X O 1
ATOM 2762 N N . ALA A 1 367 ? 29.827 27.590 34.813 1.00 21.15 367 ALA X N 1
ATOM 2763 C CA . ALA A 1 367 ? 30.652 28.345 33.878 1.00 19.92 367 ALA X CA 1
ATOM 2764 C C . ALA A 1 367 ? 30.921 29.743 34.433 1.00 19.09 367 ALA X C 1
ATOM 2765 O O . ALA A 1 367 ? 30.343 30.133 35.447 1.00 18.54 367 ALA X O 1
ATOM 2767 N N . ILE A 1 368 ? 31.802 30.485 33.767 1.00 18.05 368 ILE X N 1
ATOM 2768 C CA . ILE A 1 368 ? 32.109 31.843 34.167 1.00 17.44 368 ILE X CA 1
ATOM 2769 C C . ILE A 1 368 ? 31.060 32.732 33.514 1.00 17.16 368 ILE X C 1
ATOM 2770 O O . ILE A 1 368 ? 30.960 32.777 32.288 1.00 16.82 368 ILE X O 1
ATOM 2775 N N . ARG A 1 369 ? 30.271 33.423 34.331 1.00 17.41 369 ARG X N 1
ATOM 2776 C CA . ARG A 1 369 ? 29.177 34.236 33.827 1.00 17.42 369 ARG X CA 1
ATOM 2777 C C . ARG A 1 369 ? 28.901 35.403 34.764 1.00 17.57 369 ARG X C 1
ATOM 2778 O O . ARG A 1 369 ? 29.351 35.403 35.910 1.00 17.46 369 ARG X O 1
ATOM 2786 N N . PRO A 1 370 ? 28.174 36.407 34.295 1.00 18.38 370 PRO X N 1
ATOM 2787 C CA . PRO A 1 370 ? 27.800 37.495 35.186 1.00 18.72 370 PRO X CA 1
ATOM 2788 C C . PRO A 1 370 ? 26.937 36.941 36.310 1.00 19.18 370 PRO X C 1
ATOM 2789 O O . PRO A 1 370 ? 26.176 35.985 36.098 1.00 19.14 370 PRO X O 1
ATOM 2793 N N . SER A 1 371 ? 27.053 37.520 37.496 1.00 19.79 371 SER X N 1
ATOM 2794 C CA . SER A 1 371 ? 26.231 37.096 38.617 1.00 20.27 371 SER X CA 1
ATOM 2795 C C . SER A 1 371 ? 24.834 37.708 38.463 1.00 20.57 371 SER X C 1
ATOM 2796 O O . SER A 1 371 ? 23.840 37.158 38.950 1.00 20.91 371 SER X O 1
ATOM 2799 N N . ASP A 1 372 ? 24.771 38.844 37.774 1.00 20.39 372 ASP X N 1
ATOM 2800 C CA . ASP A 1 372 ? 23.511 39.535 37.505 1.00 20.40 372 ASP X CA 1
ATOM 2801 C C . ASP A 1 372 ? 23.533 40.063 36.075 1.00 20.03 372 ASP X C 1
ATOM 2802 O O . ASP A 1 372 ? 24.258 41.007 35.762 1.00 18.78 372 ASP X O 1
ATOM 2807 N N . VAL A 1 373 ? 22.744 39.444 35.203 1.00 19.76 373 VAL X N 1
ATOM 2808 C CA . VAL A 1 373 ? 22.702 39.827 33.797 1.00 19.84 373 VAL X CA 1
ATOM 2809 C C . VAL A 1 373 ? 22.289 41.284 33.595 1.00 19.89 373 VAL X C 1
ATOM 2810 O O . VAL A 1 373 ? 22.604 41.879 32.568 1.00 19.23 373 VAL X O 1
ATOM 2814 N N . ASN A 1 374 ? 21.598 41.860 34.577 1.00 20.53 374 ASN X N 1
ATOM 2815 C CA . ASN A 1 374 ? 21.123 43.233 34.467 1.00 21.22 374 ASN X CA 1
ATOM 2816 C C . ASN A 1 374 ? 22.189 44.277 34.792 1.00 21.09 374 ASN X C 1
ATOM 2817 O O . ASN A 1 374 ? 21.952 45.483 34.653 1.00 21.15 374 ASN X O 1
ATOM 2822 N N . VAL A 1 375 ? 23.359 43.809 35.221 1.00 20.66 375 VAL X N 1
ATOM 2823 C CA . VAL A 1 375 ? 24.470 44.688 35.541 1.00 20.43 375 VAL X CA 1
ATOM 2824 C C . VAL A 1 375 ? 25.376 44.790 34.324 1.00 20.59 375 VAL X C 1
ATOM 2825 O O . VAL A 1 375 ? 25.967 43.795 33.901 1.00 20.35 375 VAL X O 1
ATOM 2829 N N . MET A 1 376 ? 25.468 45.986 33.751 1.00 20.51 376 MET X N 1
ATOM 2830 C CA . MET A 1 376 ? 26.294 46.209 32.567 1.00 20.83 376 MET X CA 1
ATOM 2831 C C . MET A 1 376 ? 27.732 46.547 32.938 1.00 21.08 376 MET X C 1
ATOM 2832 O O . MET A 1 376 ? 28.005 47.051 34.033 1.00 21.11 376 MET X O 1
ATOM 2837 N N . ALA A 1 377 ? 28.641 46.273 32.006 1.00 21.80 377 ALA X N 1
ATOM 2838 C CA . ALA A 1 377 ? 30.059 46.561 32.179 1.00 22.61 377 ALA X CA 1
ATOM 2839 C C . ALA A 1 377 ? 30.268 48.032 32.556 1.00 23.74 377 ALA X C 1
ATOM 2840 O O . ALA A 1 377 ? 31.112 48.358 33.392 1.00 23.38 377 ALA X O 1
ATOM 2842 N N . GLU A 1 378 ? 29.482 48.906 31.939 1.00 25.09 378 GLU X N 1
ATOM 2843 C CA . GLU A 1 378 ? 29.584 50.342 32.182 1.00 26.74 378 GLU X CA 1
ATOM 2844 C C . GLU A 1 378 ? 29.181 50.765 33.600 1.00 27.64 378 GLU X C 1
ATOM 2845 O O . GLU A 1 378 ? 29.486 51.882 34.018 1.00 28.04 378 GLU X O 1
ATOM 2851 N N A SER A 1 379 ? 28.503 49.893 34.336 0.50 28.26 379 SER X N 1
ATOM 2852 N N B SER A 1 379 ? 28.498 49.889 34.329 0.50 28.22 379 SER X N 1
ATOM 2853 C CA A SER A 1 379 ? 28.045 50.242 35.676 0.50 28.85 379 SER X CA 1
ATOM 2854 C CA B SER A 1 379 ? 28.026 50.217 35.671 0.50 28.77 379 SER X CA 1
ATOM 2855 C C A SER A 1 379 ? 28.948 49.741 36.798 0.50 29.27 379 SER X C 1
ATOM 2856 C C B SER A 1 379 ? 28.911 49.694 36.804 0.50 29.25 379 SER X C 1
ATOM 2857 O O A SER A 1 379 ? 28.753 50.112 37.951 0.50 29.37 379 SER X O 1
ATOM 2858 O O B SER A 1 379 ? 28.655 49.984 37.968 0.50 29.32 379 SER X O 1
ATOM 2863 N N . LEU A 1 380 ? 29.932 48.914 36.460 1.00 29.78 380 LEU X N 1
ATOM 2864 C CA . LEU A 1 380 ? 30.829 48.349 37.471 1.00 30.59 380 LEU X CA 1
ATOM 2865 C C . LEU A 1 380 ? 31.552 49.404 38.295 1.00 31.95 380 LEU X C 1
ATOM 2866 O O . LEU A 1 380 ? 32.065 50.382 37.757 1.00 32.27 380 LEU X O 1
ATOM 2871 N N . LYS A 1 381 ? 31.585 49.187 39.607 1.00 33.18 381 LYS X N 1
ATOM 2872 C CA . LYS A 1 381 ? 32.243 50.102 40.532 1.00 34.21 381 LYS X CA 1
ATOM 2873 C C . LYS A 1 381 ? 33.630 49.607 40.903 1.00 34.20 381 LYS X C 1
ATOM 2874 O O . LYS A 1 381 ? 33.832 48.411 41.149 1.00 34.10 381 LYS X O 1
ATOM 2880 N N . ASP A 1 382 ? 34.572 50.546 40.950 1.00 34.08 382 ASP X N 1
ATOM 2881 C CA . ASP A 1 382 ? 35.958 50.273 41.317 1.00 34.14 382 ASP X CA 1
ATOM 2882 C C . ASP A 1 382 ? 36.622 49.212 40.448 1.00 33.24 382 ASP X C 1
ATOM 2883 O O . ASP A 1 382 ? 37.423 48.418 40.937 1.00 33.37 382 ASP X O 1
ATOM 2888 N N . MET A 1 383 ? 36.288 49.219 39.160 1.00 32.20 383 MET X N 1
ATOM 2889 C CA . MET A 1 383 ? 36.872 48.298 38.195 1.00 31.28 383 MET X CA 1
ATOM 2890 C C . MET A 1 383 ? 37.500 49.108 37.071 1.00 30.76 383 MET X C 1
ATOM 2891 O O . MET A 1 383 ? 36.830 49.935 36.450 1.00 30.89 383 MET X O 1
ATOM 2896 N N A GLU A 1 384 ? 38.779 48.855 36.803 0.50 30.39 384 GLU X N 1
ATOM 2897 N N B GLU A 1 384 ? 38.784 48.883 36.811 0.50 30.36 384 GLU X N 1
ATOM 2898 C CA A GLU A 1 384 ? 39.504 49.555 35.747 0.50 30.02 384 GLU X CA 1
ATOM 2899 C CA B GLU A 1 384 ? 39.471 49.610 35.748 0.50 29.97 384 GLU X CA 1
ATOM 2900 C C A GLU A 1 384 ? 38.885 49.260 34.385 0.50 29.56 384 GLU X C 1
ATOM 2901 C C B GLU A 1 384 ? 38.851 49.285 34.393 0.50 29.54 384 GLU X C 1
ATOM 2902 O O A GLU A 1 384 ? 38.188 48.257 34.221 0.50 29.48 384 GLU X O 1
ATOM 2903 O O B GLU A 1 384 ? 38.116 48.308 34.248 0.50 29.48 384 GLU X O 1
ATOM 2914 N N . ALA A 1 385 ? 39.158 50.120 33.409 1.00 28.87 385 ALA X N 1
ATOM 2915 C CA . ALA A 1 385 ? 38.627 49.967 32.059 1.00 28.00 385 ALA X CA 1
ATOM 2916 C C . ALA A 1 385 ? 38.768 48.555 31.494 1.00 26.98 385 ALA X C 1
ATOM 2917 O O . ALA A 1 385 ? 37.807 48.005 30.961 1.00 26.75 385 ALA X O 1
ATOM 2919 N N . ASP A 1 386 ? 39.958 47.975 31.603 1.00 25.78 386 ASP X N 1
ATOM 2920 C CA . ASP A 1 386 ? 40.186 46.641 31.057 1.00 24.93 386 ASP X CA 1
ATOM 2921 C C . ASP A 1 386 ? 39.410 45.562 31.808 1.00 23.84 386 ASP X C 1
ATOM 2922 O O . ASP A 1 386 ? 39.078 44.534 31.221 1.00 23.55 386 ASP X O 1
ATOM 2927 N N . ALA A 1 387 ? 39.126 45.788 33.088 1.00 22.80 387 ALA X N 1
ATOM 2928 C CA . ALA A 1 387 ? 38.349 44.829 33.865 1.00 22.46 387 ALA X CA 1
ATOM 2929 C C . ALA A 1 387 ? 36.902 44.913 33.404 1.00 22.22 387 ALA X C 1
ATOM 2930 O O . ALA A 1 387 ? 36.190 43.914 33.388 1.00 21.79 387 ALA X O 1
ATOM 2932 N N . GLN A 1 388 ? 36.466 46.111 33.029 1.00 21.96 388 GLN X N 1
ATOM 2933 C CA . GLN A 1 388 ? 35.119 46.276 32.507 1.00 21.89 388 GLN X CA 1
ATOM 2934 C C . GLN A 1 388 ? 35.050 45.565 31.160 1.00 21.53 388 GLN X C 1
ATOM 2935 O O . GLN A 1 388 ? 34.049 44.932 30.832 1.00 20.93 388 GLN X O 1
ATOM 2941 N N . LYS A 1 389 ? 36.121 45.674 30.378 1.00 21.09 389 LYS X N 1
ATOM 2942 C CA . LYS A 1 389 ? 36.177 45.028 29.075 1.00 21.05 389 LYS X CA 1
ATOM 2943 C C . LYS A 1 389 ? 36.080 43.507 29.220 1.00 20.06 389 LYS X C 1
ATOM 2944 O O . LYS A 1 389 ? 35.416 42.843 28.424 1.00 19.92 389 LYS X O 1
ATOM 2950 N N . LEU A 1 390 ? 36.740 42.962 30.236 1.00 19.35 390 LEU X N 1
ATOM 2951 C CA . LEU A 1 390 ? 36.692 41.524 30.471 1.00 18.79 390 LEU X CA 1
ATOM 2952 C C . LEU A 1 390 ? 35.272 41.126 30.863 1.00 18.37 390 LEU X C 1
ATOM 2953 O O . LEU A 1 390 ? 34.733 40.142 30.361 1.00 18.13 390 LEU X O 1
ATOM 2958 N N . TYR A 1 391 ? 34.658 41.905 31.748 1.00 18.01 391 TYR X N 1
ATOM 2959 C CA . TYR A 1 391 ? 33.285 41.625 32.154 1.00 17.78 391 TYR X CA 1
ATOM 2960 C C . TYR A 1 391 ? 32.380 41.628 30.926 1.00 17.83 391 TYR X C 1
ATOM 2961 O O . TYR A 1 391 ? 31.532 40.755 30.771 1.00 18.09 391 TYR X O 1
ATOM 2970 N N A GLN A 1 392 ? 32.554 42.620 30.056 0.50 18.04 392 GLN X N 1
ATOM 2971 N N B GLN A 1 392 ? 32.567 42.615 30.056 0.50 18.05 392 GLN X N 1
ATOM 2972 C CA A GLN A 1 392 ? 31.736 42.709 28.854 0.50 18.19 392 GLN X CA 1
ATOM 2973 C CA B GLN A 1 392 ? 31.771 42.729 28.841 0.50 18.19 392 GLN X CA 1
ATOM 2974 C C A GLN A 1 392 ? 31.908 41.464 27.992 0.50 17.94 392 GLN X C 1
ATOM 2975 C C B GLN A 1 392 ? 31.913 41.475 27.980 0.50 17.95 392 GLN X C 1
ATOM 2976 O O A GLN A 1 392 ? 30.935 40.955 27.441 0.50 17.82 392 GLN X O 1
ATOM 2977 O O B GLN A 1 392 ? 30.938 40.979 27.419 0.50 17.83 392 GLN X O 1
ATOM 2988 N N . LEU A 1 393 ? 33.139 40.971 27.883 1.00 17.78 393 LEU X N 1
ATOM 2989 C CA . LEU A 1 393 ? 33.409 39.778 27.090 1.00 17.57 393 LEU X CA 1
ATOM 2990 C C . LEU A 1 393 ? 32.641 38.594 27.672 1.00 16.88 393 LEU X C 1
ATOM 2991 O O . LEU A 1 393 ? 31.990 37.831 26.943 1.00 17.08 393 LEU X O 1
ATOM 2996 N N . ILE A 1 394 ? 32.718 38.454 28.992 1.00 16.47 394 ILE X N 1
ATOM 2997 C CA . ILE A 1 394 ? 32.030 37.382 29.717 1.00 16.22 394 ILE X CA 1
ATOM 2998 C C . ILE A 1 394 ? 30.515 37.509 29.570 1.00 16.23 394 ILE X C 1
ATOM 2999 O O . ILE A 1 394 ? 29.801 36.519 29.373 1.00 16.03 394 ILE X O 1
ATOM 3004 N N . TRP A 1 395 ? 30.034 38.742 29.685 1.00 15.93 395 TRP X N 1
ATOM 3005 C CA . TRP A 1 395 ? 28.611 39.047 29.599 1.00 15.97 395 TRP X CA 1
ATOM 3006 C C . TRP A 1 395 ? 28.047 38.705 28.220 1.00 16.20 395 TRP X C 1
ATOM 3007 O O . TRP A 1 395 ? 27.040 37.994 28.105 1.00 15.48 395 TRP X O 1
ATOM 3018 N N A ARG A 1 396 ? 28.691 39.208 27.174 0.50 16.41 396 ARG X N 1
ATOM 3019 N N B ARG A 1 396 ? 28.708 39.206 27.180 0.50 16.22 396 ARG X N 1
ATOM 3020 C CA A ARG A 1 396 ? 28.222 38.939 25.824 0.50 16.80 396 ARG X CA 1
ATOM 3021 C CA B ARG A 1 396 ? 28.297 38.951 25.803 0.50 16.45 396 ARG X CA 1
ATOM 3022 C C A ARG A 1 396 ? 28.255 37.452 25.505 0.50 16.67 396 ARG X C 1
ATOM 3023 C C B ARG A 1 396 ? 28.254 37.452 25.511 0.50 16.55 396 ARG X C 1
ATOM 3024 O O A ARG A 1 396 ? 27.351 36.949 24.847 0.50 16.70 396 ARG X O 1
ATOM 3025 O O B ARG A 1 396 ? 27.327 36.954 24.882 0.50 16.59 396 ARG X O 1
ATOM 3040 N N . GLN A 1 397 ? 29.278 36.746 25.975 1.00 16.53 397 GLN X N 1
ATOM 3041 C CA . GLN A 1 397 ? 29.373 35.301 25.740 1.00 16.66 397 GLN X CA 1
ATOM 3042 C C . GLN A 1 397 ? 28.206 34.578 26.401 1.00 16.25 397 GLN X C 1
ATOM 3043 O O . GLN A 1 397 ? 27.584 33.693 25.804 1.00 16.37 397 GLN X O 1
ATOM 3049 N N . PHE A 1 398 ? 27.902 34.972 27.631 1.00 15.75 398 PHE X N 1
ATOM 3050 C CA . PHE A 1 398 ? 26.812 34.375 28.394 1.00 15.69 398 PHE X CA 1
ATOM 3051 C C . PHE A 1 398 ? 25.449 34.649 27.753 1.00 15.59 398 PHE X C 1
ATOM 3052 O O . PHE A 1 398 ? 24.613 33.752 27.624 1.00 16.02 398 PHE X O 1
ATOM 3060 N N . VAL A 1 399 ? 25.202 35.889 27.362 1.00 15.47 399 VAL X N 1
ATOM 3061 C CA . VAL A 1 399 ? 23.924 36.216 26.745 1.00 15.58 399 VAL X CA 1
ATOM 3062 C C . VAL A 1 399 ? 23.793 35.484 25.409 1.00 15.77 399 VAL X C 1
ATOM 3063 O O . VAL A 1 399 ? 22.780 34.842 25.137 1.00 15.99 399 VAL X O 1
ATOM 3067 N N . ALA A 1 400 ? 24.836 35.557 24.595 1.00 16.21 400 ALA X N 1
ATOM 3068 C CA . ALA A 1 400 ? 24.829 34.913 23.281 1.00 16.38 400 ALA X CA 1
ATOM 3069 C C . ALA A 1 400 ? 24.597 33.403 23.359 1.00 16.66 400 ALA X C 1
ATOM 3070 O O . ALA A 1 400 ? 23.935 32.837 22.488 1.00 17.10 400 ALA X O 1
ATOM 3072 N N . CYS A 1 401 ? 25.129 32.750 24.388 1.00 16.68 401 CYS X N 1
ATOM 3073 C CA . CYS A 1 401 ? 25.017 31.291 24.472 1.00 16.65 401 CYS X CA 1
ATOM 3074 C C . CYS A 1 401 ? 23.585 30.807 24.671 1.00 17.04 401 CYS X C 1
ATOM 3075 O O . CYS A 1 401 ? 23.299 29.632 24.444 1.00 17.35 401 CYS X O 1
ATOM 3078 N N . GLN A 1 402 ? 22.688 31.711 25.063 1.00 16.91 402 GLN X N 1
ATOM 3079 C CA . GLN A 1 402 ? 21.279 31.371 25.243 1.00 17.26 402 GLN X CA 1
ATOM 3080 C C . GLN A 1 402 ? 20.378 31.988 24.163 1.00 17.70 402 GLN X C 1
ATOM 3081 O O . GLN A 1 402 ? 19.150 31.982 24.288 1.00 17.95 402 GLN X O 1
ATOM 3087 N N . MET A 1 403 ? 20.988 32.513 23.102 1.00 17.84 403 MET X N 1
ATOM 3088 C CA . MET A 1 403 ? 20.242 33.075 21.982 1.00 17.90 403 MET X CA 1
ATOM 3089 C C . MET A 1 403 ? 20.173 32.062 20.839 1.00 18.70 403 MET X C 1
ATOM 3090 O O . MET A 1 403 ? 20.898 31.059 20.836 1.00 18.68 403 MET X O 1
ATOM 3095 N N . THR A 1 404 ? 19.292 32.327 19.881 1.00 18.99 404 THR X N 1
ATOM 3096 C CA . THR A 1 404 ? 19.088 31.440 18.731 1.00 19.66 404 THR X CA 1
ATOM 3097 C C . THR A 1 404 ? 20.232 31.546 17.727 1.00 20.05 404 THR X C 1
ATOM 3098 O O . THR A 1 404 ? 20.974 32.524 17.730 1.00 19.84 404 THR X O 1
ATOM 3102 N N A PRO A 1 405 ? 20.408 30.520 16.902 0.50 20.26 405 PRO X N 1
ATOM 3103 N N B PRO A 1 405 ? 20.389 30.539 16.873 0.50 20.34 405 PRO X N 1
ATOM 3104 C CA A PRO A 1 405 ? 21.445 30.540 15.867 0.50 20.53 405 PRO X CA 1
ATOM 3105 C CA B PRO A 1 405 ? 21.470 30.565 15.889 0.50 20.61 405 PRO X CA 1
ATOM 3106 C C A PRO A 1 405 ? 21.231 31.609 14.802 0.50 20.77 405 PRO X C 1
ATOM 3107 C C B PRO A 1 405 ? 21.235 31.614 14.808 0.50 20.80 405 PRO X C 1
ATOM 3108 O O A PRO A 1 405 ? 20.101 32.055 14.582 0.50 20.86 405 PRO X O 1
ATOM 3109 O O B PRO A 1 405 ? 20.104 32.056 14.587 0.50 20.88 405 PRO X O 1
ATOM 3116 N N . ALA A 1 406 ? 22.315 32.026 14.157 1.00 21.15 406 ALA X N 1
ATOM 3117 C CA . ALA A 1 406 ? 22.234 33.000 13.088 1.00 21.64 406 ALA X CA 1
ATOM 3118 C C . ALA A 1 406 ? 21.894 32.158 11.865 1.00 22.51 406 ALA X C 1
ATOM 3119 O O . ALA A 1 406 ? 22.347 31.014 11.759 1.00 22.98 406 ALA X O 1
ATOM 3121 N N . LYS A 1 407 ? 21.094 32.701 10.960 1.00 23.31 407 LYS X N 1
ATOM 3122 C CA . LYS A 1 407 ? 20.705 31.972 9.758 1.00 24.09 407 LYS X CA 1
ATOM 3123 C C . LYS A 1 407 ? 21.279 32.627 8.509 1.00 24.26 407 LYS X C 1
ATOM 3124 O O . LYS A 1 407 ? 21.210 33.846 8.347 1.00 23.97 407 LYS X O 1
ATOM 3130 N N . TYR A 1 408 ? 21.832 31.804 7.621 1.00 24.92 408 TYR X N 1
ATOM 3131 C CA . TYR A 1 408 ? 22.390 32.288 6.363 1.00 25.34 408 TYR X CA 1
ATOM 3132 C C . TYR A 1 408 ? 21.862 31.467 5.202 1.00 25.97 408 TYR X C 1
ATOM 3133 O O . TYR A 1 408 ? 21.487 30.302 5.366 1.00 26.12 408 TYR X O 1
ATOM 3142 N N . ASP A 1 409 ? 21.852 32.086 4.028 1.00 26.63 409 ASP X N 1
ATOM 3143 C CA . ASP A 1 409 ? 21.507 31.404 2.792 1.00 27.25 409 ASP X CA 1
ATOM 3144 C C . ASP A 1 409 ? 22.837 31.282 2.086 1.00 27.35 409 ASP X C 1
ATOM 3145 O O . ASP A 1 409 ? 23.398 32.276 1.623 1.00 27.51 409 ASP X O 1
ATOM 3150 N N . SER A 1 410 ? 23.369 30.069 2.042 1.00 27.43 410 SER X N 1
ATOM 3151 C CA . SER A 1 410 ? 24.670 29.845 1.434 1.00 27.51 410 SER X CA 1
ATOM 3152 C C . SER A 1 410 ? 24.531 29.378 -0.001 1.00 27.39 410 SER X C 1
ATOM 3153 O O . SER A 1 410 ? 23.588 28.666 -0.341 1.00 27.54 410 SER X O 1
ATOM 3156 N N . THR A 1 411 ? 25.480 29.790 -0.835 1.00 27.03 411 THR X N 1
ATOM 3157 C CA . THR A 1 411 ? 25.488 29.412 -2.243 1.00 26.87 411 THR X CA 1
ATOM 3158 C C . THR A 1 411 ? 26.866 28.947 -2.666 1.00 26.60 411 THR X C 1
ATOM 3159 O O . THR A 1 411 ? 27.870 29.582 -2.352 1.00 26.25 411 THR X O 1
ATOM 3163 N N . THR A 1 412 ? 26.905 27.834 -3.392 1.00 26.38 412 THR X N 1
ATOM 3164 C CA . THR A 1 412 ? 28.149 27.325 -3.937 1.00 26.13 412 THR X CA 1
ATOM 3165 C C . THR A 1 412 ? 27.933 27.158 -5.427 1.00 25.95 412 THR X C 1
ATOM 3166 O O . THR A 1 412 ? 27.009 26.459 -5.845 1.00 25.40 412 THR X O 1
ATOM 3170 N N . LEU A 1 413 ? 28.773 27.808 -6.223 1.00 25.51 413 LEU X N 1
ATOM 3171 C CA . LEU A 1 413 ? 28.677 27.696 -7.669 1.00 25.55 413 LEU X CA 1
ATOM 3172 C C . LEU A 1 413 ? 29.840 26.865 -8.168 1.00 25.10 413 LEU X C 1
ATOM 3173 O O . LEU A 1 413 ? 30.988 27.095 -7.788 1.00 25.01 413 LEU X O 1
ATOM 3178 N N . THR A 1 414 ? 29.537 25.886 -9.010 1.00 24.52 414 THR X N 1
ATOM 3179 C CA . THR A 1 414 ? 30.563 25.059 -9.615 1.00 24.05 414 THR X CA 1
ATOM 3180 C C . THR A 1 414 ? 30.518 25.366 -11.097 1.00 23.17 414 THR X C 1
ATOM 3181 O O . THR A 1 414 ? 29.472 25.251 -11.724 1.00 22.75 414 THR X O 1
ATOM 3185 N N . VAL A 1 415 ? 31.653 25.788 -11.633 1.00 22.31 415 VAL X N 1
ATOM 3186 C CA . VAL A 1 415 ? 31.751 26.197 -13.022 1.00 21.83 415 VAL X CA 1
ATOM 3187 C C . VAL A 1 415 ? 32.689 25.285 -13.793 1.00 21.62 415 VAL X C 1
ATOM 3188 O O . VAL A 1 415 ? 33.689 24.817 -13.261 1.00 21.58 415 VAL X O 1
ATOM 3192 N N . GLY A 1 416 ? 32.356 25.035 -15.053 1.00 21.43 416 GLY X N 1
ATOM 3193 C CA . GLY A 1 416 ? 33.178 24.209 -15.909 1.00 21.46 416 GLY X CA 1
ATOM 3194 C C . GLY A 1 416 ? 33.778 25.060 -17.007 1.00 21.34 416 GLY X C 1
ATOM 3195 O O . GLY A 1 416 ? 33.112 25.931 -17.556 1.00 21.38 416 GLY X O 1
ATOM 3196 N N . ALA A 1 417 ? 35.047 24.815 -17.311 1.00 21.26 417 ALA X N 1
ATOM 3197 C CA . ALA A 1 417 ? 35.753 25.534 -18.356 1.00 21.54 417 ALA X CA 1
ATOM 3198 C C . ALA A 1 417 ? 36.682 24.532 -19.011 1.00 21.76 417 ALA X C 1
ATOM 3199 O O . ALA A 1 417 ? 37.793 24.317 -18.543 1.00 21.44 417 ALA X O 1
ATOM 3201 N N . GLY A 1 418 ? 36.224 23.892 -20.082 1.00 22.39 418 GLY X N 1
ATOM 3202 C CA . GLY A 1 418 ? 37.035 22.873 -20.722 1.00 22.72 418 GLY X CA 1
ATOM 3203 C C . GLY A 1 418 ? 37.253 21.747 -19.725 1.00 23.09 418 GLY X C 1
ATOM 3204 O O . GLY A 1 418 ? 36.300 21.271 -19.110 1.00 23.23 418 GLY X O 1
ATOM 3205 N N . ASP A 1 419 ? 38.501 21.330 -19.538 1.00 23.65 419 ASP X N 1
ATOM 3206 C CA . ASP A 1 419 ? 38.797 20.257 -18.588 1.00 24.28 419 ASP X CA 1
ATOM 3207 C C . ASP A 1 419 ? 38.938 20.766 -17.158 1.00 23.99 419 ASP X C 1
ATOM 3208 O O . ASP A 1 419 ? 39.278 20.000 -16.257 1.00 24.53 419 ASP X O 1
ATOM 3213 N N . PHE A 1 420 ? 38.687 22.051 -16.946 1.00 23.41 420 PHE X N 1
ATOM 3214 C CA . PHE A 1 420 ? 38.821 22.630 -15.617 1.00 22.94 420 PHE X CA 1
ATOM 3215 C C . PHE A 1 420 ? 37.493 22.788 -14.887 1.00 22.84 420 PHE X C 1
ATOM 3216 O O . PHE A 1 420 ? 36.429 22.881 -15.499 1.00 22.17 420 PHE X O 1
ATOM 3224 N N . ARG A 1 421 ? 37.586 22.826 -13.561 1.00 22.97 421 ARG X N 1
ATOM 3225 C CA . ARG A 1 421 ? 36.445 23.039 -12.691 1.00 23.37 421 ARG X CA 1
ATOM 3226 C C . ARG A 1 421 ? 36.828 24.207 -11.793 1.00 23.00 421 ARG X C 1
ATOM 3227 O O . ARG A 1 421 ? 37.967 24.284 -11.330 1.00 22.79 421 ARG X O 1
ATOM 3235 N N . LEU A 1 422 ? 35.893 25.125 -11.575 1.00 22.73 422 LEU X N 1
ATOM 3236 C CA . LEU A 1 422 ? 36.138 26.287 -10.736 1.00 22.84 422 LEU X CA 1
ATOM 3237 C C . LEU A 1 422 ? 34.997 26.432 -9.744 1.00 23.51 422 LEU X C 1
ATOM 3238 O O . LEU A 1 422 ? 33.894 25.942 -9.990 1.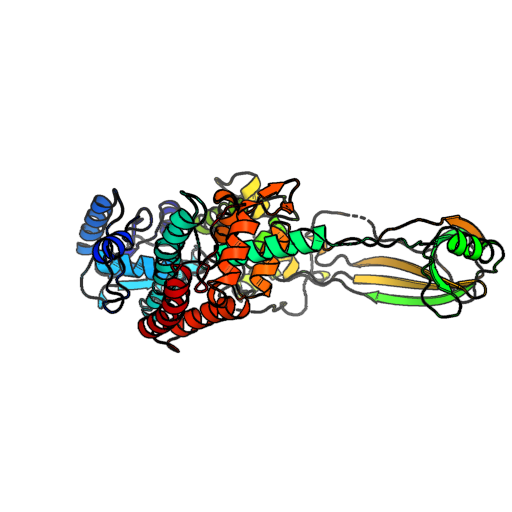00 23.13 422 LEU X O 1
ATOM 3243 N N . LYS A 1 423 ? 35.256 27.104 -8.624 1.00 24.41 423 LYS X N 1
ATOM 3244 C CA . LYS A 1 423 ? 34.233 27.275 -7.600 1.00 25.43 423 LYS X CA 1
ATOM 3245 C C . LYS A 1 423 ? 34.162 28.692 -7.045 1.00 25.38 423 LYS X C 1
ATOM 3246 O O . LYS A 1 423 ? 35.131 29.455 -7.082 1.00 24.64 423 LYS X O 1
ATOM 3252 N N . ALA A 1 424 ? 32.990 29.016 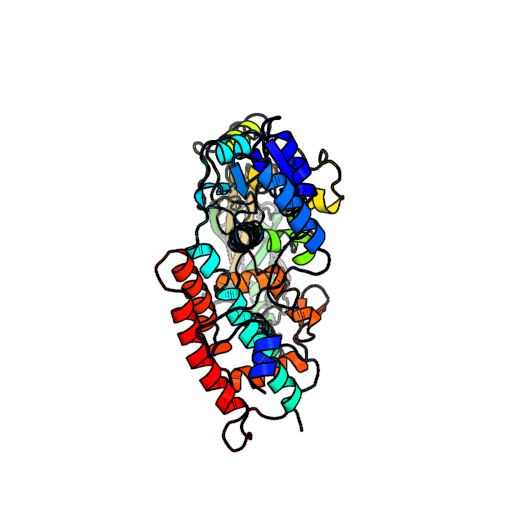-6.517 1.00 26.07 424 ALA X N 1
ATOM 3253 C CA . ALA A 1 424 ? 32.745 30.294 -5.872 1.00 26.61 424 ALA X CA 1
ATOM 3254 C C . ALA A 1 424 ? 31.775 30.008 -4.738 1.00 27.45 424 ALA X C 1
ATOM 3255 O O . ALA A 1 424 ? 30.817 29.260 -4.912 1.00 26.96 424 ALA X O 1
ATOM 3257 N N . ARG A 1 425 ? 32.037 30.583 -3.572 1.00 28.59 425 ARG X N 1
ATOM 3258 C CA . ARG A 1 425 ? 31.179 30.383 -2.417 1.00 29.77 425 ARG X CA 1
ATOM 3259 C C . ARG A 1 425 ? 30.797 31.728 -1.829 1.00 29.61 425 ARG X C 1
ATOM 3260 O O . ARG A 1 425 ? 31.603 32.654 -1.804 1.00 29.65 425 ARG X O 1
ATOM 3268 N N . GLY A 1 426 ? 29.561 31.832 -1.364 1.00 29.55 426 GLY X N 1
ATOM 3269 C CA . GLY A 1 426 ? 29.080 33.062 -0.770 1.00 29.59 426 GLY X CA 1
ATOM 3270 C C . GLY A 1 426 ? 27.903 32.764 0.128 1.00 29.60 426 GLY X C 1
ATOM 3271 O O . GLY A 1 426 ? 27.411 31.639 0.163 1.00 29.31 426 GLY X O 1
ATOM 3272 N N . ARG A 1 427 ? 27.453 33.767 0.866 1.00 29.80 427 ARG X N 1
ATOM 3273 C CA . ARG A 1 427 ? 26.312 33.582 1.747 1.00 30.00 427 ARG X CA 1
ATOM 3274 C C . ARG A 1 427 ? 25.656 34.914 2.074 1.00 29.98 427 ARG X C 1
ATOM 3275 O O . ARG A 1 427 ? 26.300 35.963 2.028 1.00 30.24 427 ARG X O 1
ATOM 3283 N N . ILE A 1 428 ? 24.370 34.858 2.396 1.00 29.67 428 ILE X N 1
ATOM 3284 C CA . ILE A 1 428 ? 23.603 36.044 2.747 1.00 29.71 428 ILE X CA 1
ATOM 3285 C C . ILE A 1 428 ? 23.036 35.855 4.142 1.00 29.35 428 ILE X C 1
ATOM 3286 O O . ILE A 1 428 ? 22.369 34.858 4.406 1.00 29.14 428 ILE X O 1
ATOM 3291 N N . LEU A 1 429 ? 23.296 36.811 5.028 1.00 29.09 429 LEU X N 1
ATOM 3292 C CA . LEU A 1 429 ? 22.758 36.746 6.380 1.00 29.09 429 LEU X CA 1
ATOM 3293 C C . LEU A 1 429 ? 21.254 36.965 6.302 1.00 28.82 429 LEU X C 1
ATOM 3294 O O . LEU A 1 429 ? 20.802 37.966 5.749 1.00 29.16 429 LEU X O 1
ATOM 3299 N N . ARG A 1 430 ? 20.479 36.030 6.839 1.00 28.47 430 ARG X N 1
ATOM 3300 C CA . ARG A 1 430 ? 19.026 36.154 6.826 1.00 28.17 430 ARG X CA 1
ATOM 3301 C C . ARG A 1 430 ? 18.489 36.540 8.205 1.00 27.01 430 ARG X C 1
ATOM 3302 O O . ARG A 1 430 ? 17.479 37.241 8.317 1.00 27.11 430 ARG X O 1
ATOM 3310 N N . PHE A 1 431 ? 19.167 36.076 9.248 1.00 25.69 431 PHE X N 1
ATOM 3311 C CA . PHE A 1 431 ? 18.784 36.385 10.625 1.00 24.53 431 PHE X CA 1
ATOM 3312 C C . PHE A 1 431 ? 20.036 36.390 11.491 1.00 23.90 431 PHE X C 1
ATOM 3313 O O . PHE A 1 431 ? 20.761 35.404 11.531 1.00 23.40 431 PHE X O 1
ATOM 3321 N N . ASP A 1 432 ? 20.288 37.492 12.194 1.00 23.20 432 ASP X N 1
ATOM 3322 C CA . ASP A 1 432 ? 21.512 37.609 12.988 1.00 22.64 432 ASP X CA 1
ATOM 3323 C C . ASP A 1 432 ? 21.584 36.733 14.240 1.00 22.01 432 ASP X C 1
ATOM 3324 O O . ASP A 1 432 ? 22.678 36.361 14.666 1.00 21.52 432 ASP X O 1
ATOM 3329 N N . GLY A 1 433 ? 20.438 36.399 14.825 1.00 21.54 433 GLY X N 1
ATOM 3330 C CA . GLY A 1 433 ? 20.431 35.569 16.018 1.00 21.07 433 GLY X CA 1
ATOM 3331 C C . GLY A 1 433 ? 21.398 36.072 17.077 1.00 21.02 433 GLY X C 1
ATOM 3332 O O . GLY A 1 433 ? 21.459 37.267 17.358 1.00 20.56 433 GLY X O 1
ATOM 3333 N N . TRP A 1 434 ? 22.175 35.154 17.644 1.00 20.78 434 TRP X N 1
ATOM 3334 C CA . TRP A 1 434 ? 23.123 35.479 18.709 1.00 21.02 434 TRP X CA 1
ATOM 3335 C C . TRP A 1 434 ? 24.129 36.577 18.359 1.00 21.20 434 TRP X C 1
ATOM 3336 O O . TRP A 1 434 ? 24.622 37.253 19.256 1.00 21.21 434 TRP X O 1
ATOM 3347 N N . THR A 1 435 ? 24.433 36.775 17.077 1.00 21.36 435 THR X N 1
ATOM 3348 C CA . THR A 1 435 ? 25.419 37.792 16.700 1.00 22.11 435 THR X CA 1
ATOM 3349 C C . THR A 1 435 ? 24.930 39.201 16.998 1.00 22.80 435 THR X C 1
ATOM 3350 O O . THR A 1 435 ? 25.717 40.145 16.985 1.00 23.10 435 THR X O 1
ATOM 3354 N N . LYS A 1 436 ? 23.638 39.338 17.276 1.00 23.73 436 LYS X N 1
ATOM 3355 C CA . LYS A 1 436 ? 23.052 40.641 17.574 1.00 24.82 436 LYS X CA 1
ATOM 3356 C C . LYS A 1 436 ? 23.667 41.265 18.826 1.00 25.36 436 LYS X C 1
ATOM 3357 O O . LYS A 1 436 ? 23.826 42.485 18.909 1.00 25.25 436 LYS X O 1
ATOM 3363 N N . VAL A 1 437 ? 24.024 40.431 19.796 1.00 25.98 437 VAL X N 1
ATOM 3364 C CA . VAL A 1 437 ? 24.600 40.928 21.040 1.00 27.04 437 VAL X CA 1
ATOM 3365 C C . VAL A 1 437 ? 26.092 41.281 20.887 1.00 28.20 437 VAL X C 1
ATOM 3366 O O . VAL A 1 437 ? 26.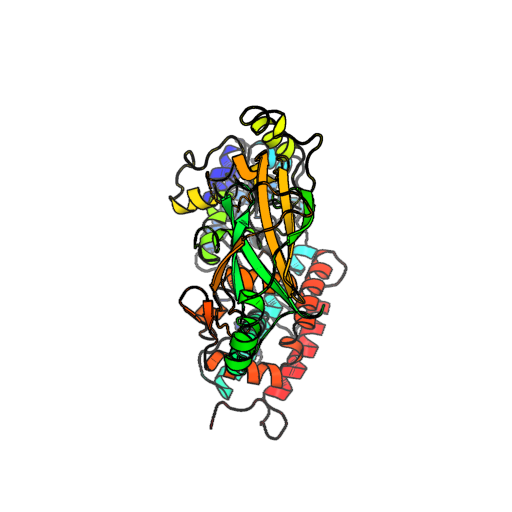686 41.902 21.772 1.00 28.24 437 VAL X O 1
ATOM 3370 N N . MET A 1 438 ? 26.684 40.908 19.754 1.00 29.73 438 MET X N 1
ATOM 3371 C CA . MET A 1 438 ? 28.088 41.206 19.476 1.00 31.08 438 MET X CA 1
ATOM 3372 C C . MET A 1 438 ? 28.192 42.523 18.712 1.00 32.38 438 MET X C 1
ATOM 3373 O O . MET A 1 438 ? 27.206 42.983 18.141 1.00 32.54 438 MET X O 1
ATOM 3378 N N . PRO A 1 439 ? 29.368 43.146 18.703 1.00 34.22 439 PRO X N 1
ATOM 3379 C CA . PRO A 1 439 ? 29.547 44.408 17.980 1.00 35.40 439 PRO X CA 1
ATOM 3380 C C . PRO A 1 439 ? 29.122 44.317 16.519 1.00 36.86 439 PRO X C 1
ATOM 3381 O O . PRO A 1 439 ? 29.329 43.287 15.874 1.00 37.03 439 PRO X O 1
ATOM 3385 N N . ALA A 1 440 ? 28.513 45.386 16.014 1.00 38.35 440 ALA X N 1
ATOM 3386 C CA . ALA A 1 440 ? 28.053 45.427 14.633 1.00 39.62 440 ALA X CA 1
ATOM 3387 C C . ALA A 1 440 ? 29.209 45.125 13.683 1.00 40.77 440 ALA X C 1
ATOM 3388 O O . ALA A 1 440 ? 30.357 45.473 13.959 1.00 40.94 440 ALA X O 1
ATOM 3390 N N . LEU A 1 441 ? 28.899 44.470 12.568 1.00 42.09 441 LEU X N 1
ATOM 3391 C CA . LEU A 1 441 ? 29.910 44.111 11.575 1.00 43.12 441 LEU X CA 1
ATOM 3392 C C . LEU A 1 441 ? 30.692 45.338 11.119 1.00 43.25 441 LEU X C 1
ATOM 3393 O O . LEU A 1 441 ? 30.196 46.147 10.333 1.00 43.72 441 LEU X O 1
ATOM 3398 N N . GLU A 1 446 ? 30.135 41.168 6.047 1.00 58.99 446 GLU X N 1
ATOM 3399 C CA . GLU A 1 446 ? 31.369 41.155 5.272 1.00 58.91 446 GLU X CA 1
ATOM 3400 C C . GLU A 1 446 ? 31.441 39.948 4.343 1.00 58.17 446 GLU X C 1
ATOM 3401 O O . GLU A 1 446 ? 32.266 39.910 3.429 1.00 58.21 446 GLU X O 1
ATOM 3407 N N . ASP A 1 447 ? 30.576 38.967 4.578 1.00 57.13 447 ASP X N 1
ATOM 3408 C CA . ASP A 1 447 ? 30.549 37.756 3.766 1.00 56.26 447 ASP X CA 1
ATOM 3409 C C . ASP A 1 447 ? 30.269 38.053 2.295 1.00 54.85 447 ASP X C 1
ATOM 3410 O O . ASP A 1 447 ? 29.523 38.975 1.962 1.00 54.78 447 ASP X O 1
ATOM 3415 N N . ARG A 1 448 ? 30.876 37.253 1.426 1.00 53.05 448 ARG X N 1
ATOM 3416 C CA . ARG A 1 448 ? 30.742 37.413 -0.018 1.00 51.59 448 ARG X CA 1
ATOM 3417 C C . ARG A 1 448 ? 29.332 37.128 -0.526 1.00 49.58 448 ARG X C 1
ATOM 3418 O O . ARG A 1 448 ? 28.720 36.129 -0.153 1.00 49.38 448 ARG X O 1
ATOM 3426 N N . ILE A 1 449 ? 28.832 38.009 -1.390 1.00 47.11 449 ILE X N 1
ATOM 3427 C CA . ILE A 1 449 ? 27.508 37.856 -1.988 1.00 45.18 449 ILE X CA 1
ATOM 3428 C C . ILE A 1 449 ? 27.645 37.561 -3.481 1.00 43.24 449 ILE X C 1
ATOM 3429 O O . ILE A 1 449 ? 27.955 38.453 -4.269 1.00 42.86 449 ILE X O 1
ATOM 3434 N N . LEU A 1 450 ? 27.412 36.309 -3.866 1.00 40.88 450 LEU X N 1
ATOM 3435 C CA . LEU A 1 450 ? 27.521 35.909 -5.268 1.00 39.05 450 LEU X CA 1
ATOM 3436 C C . LEU A 1 450 ? 26.338 36.416 -6.086 1.00 37.94 450 LEU X C 1
ATOM 3437 O O . LEU A 1 450 ? 25.221 36.487 -5.577 1.00 37.69 450 LEU X O 1
ATOM 3442 N N A PRO A 1 451 ? 26.583 36.819 -7.330 0.50 37.31 451 PRO X N 1
ATOM 3443 N N B PRO A 1 451 ? 26.577 36.761 -7.350 0.50 37.28 451 PRO X N 1
ATOM 3444 C CA A PRO A 1 451 ? 25.504 37.257 -8.218 0.50 36.96 451 PRO X CA 1
ATOM 3445 C CA B PRO A 1 451 ? 25.511 37.255 -8.222 0.50 36.93 451 PRO X CA 1
ATOM 3446 C C A PRO A 1 451 ? 24.543 36.133 -8.588 0.50 36.81 451 PRO X C 1
ATOM 3447 C C B PRO A 1 451 ? 24.550 36.136 -8.608 0.50 36.80 451 PRO X C 1
ATOM 3448 O O A PRO A 1 451 ? 24.879 34.956 -8.455 0.50 36.67 451 PRO X O 1
ATOM 3449 O O B PRO A 1 451 ? 24.899 34.959 -8.513 0.50 36.66 451 PRO X O 1
ATOM 3456 N N . ALA A 1 452 ? 23.346 36.505 -9.030 1.00 36.68 452 ALA X N 1
ATOM 3457 C CA . ALA A 1 452 ? 22.335 35.533 -9.413 1.00 36.53 452 ALA X CA 1
ATOM 3458 C C . ALA A 1 452 ? 22.712 34.857 -10.727 1.00 36.46 452 ALA X C 1
ATOM 3459 O O . ALA A 1 452 ? 22.937 35.524 -11.733 1.00 36.47 452 ALA X O 1
ATOM 3461 N N . VAL A 1 453 ? 22.794 33.530 -10.702 1.00 36.39 453 VAL X N 1
ATOM 3462 C CA . VAL A 1 453 ? 23.121 32.754 -11.893 1.00 36.32 453 VAL X CA 1
ATOM 3463 C C . VAL A 1 453 ? 22.335 31.453 -11.868 1.00 35.86 453 VAL X C 1
ATOM 3464 O O . VAL A 1 453 ? 21.957 30.969 -10.804 1.00 35.97 453 VAL X O 1
ATOM 3468 N N . ASN A 1 454 ? 22.087 30.891 -13.042 1.00 35.29 454 ASN X N 1
ATOM 3469 C CA . ASN A 1 454 ? 21.355 29.641 -13.145 1.00 34.91 454 ASN X CA 1
ATOM 3470 C C . ASN A 1 454 ? 22.246 28.575 -13.759 1.00 34.20 454 ASN X C 1
ATOM 3471 O O . ASN A 1 454 ? 23.120 28.885 -14.569 1.00 33.98 454 ASN X O 1
ATOM 3476 N N . LYS A 1 455 ? 22.033 27.325 -13.362 1.00 33.44 455 LYS X N 1
ATOM 3477 C CA . LYS A 1 455 ? 22.790 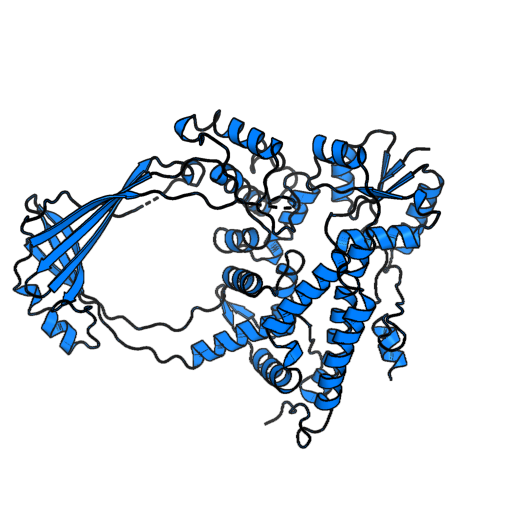26.220 -13.923 1.00 32.93 455 LYS X CA 1
ATOM 3478 C C . LYS A 1 455 ? 22.668 26.319 -15.435 1.00 32.03 455 LYS X C 1
ATOM 3479 O O . LYS A 1 455 ? 21.584 26.587 -15.950 1.00 32.13 455 LYS X O 1
ATOM 3485 N N . GLY A 1 456 ? 23.776 26.132 -16.144 1.00 30.91 456 GLY X N 1
ATOM 3486 C CA . GLY A 1 456 ? 23.763 26.198 -17.594 1.00 29.92 456 GLY X CA 1
ATOM 3487 C C . GLY A 1 456 ? 24.122 27.556 -18.166 1.00 29.13 456 GLY X C 1
ATOM 3488 O O . GLY A 1 456 ? 24.407 27.667 -19.357 1.00 29.01 456 GLY X O 1
ATOM 3489 N N . ASP A 1 457 ? 24.099 28.595 -17.334 1.00 28.11 457 ASP X N 1
ATOM 3490 C CA . ASP A 1 457 ? 24.435 29.938 -17.791 1.00 27.52 457 ASP X CA 1
ATOM 3491 C C . ASP A 1 457 ? 25.878 30.011 -18.253 1.00 26.63 457 ASP X C 1
ATOM 3492 O O . ASP A 1 457 ? 26.762 29.396 -17.659 1.00 26.39 457 ASP X O 1
ATOM 3497 N N . ALA A 1 458 ? 26.109 30.787 -19.302 1.00 25.82 458 ALA X N 1
ATOM 3498 C CA . ALA A 1 458 ? 27.450 30.990 -19.819 1.00 25.38 458 ALA X CA 1
ATOM 3499 C C . ALA A 1 458 ? 28.060 32.160 -19.071 1.00 24.97 458 ALA X C 1
ATOM 3500 O O . ALA A 1 458 ? 27.355 33.098 -18.698 1.00 25.14 458 ALA X O 1
ATOM 3502 N N . LEU A 1 459 ? 29.367 32.101 -18.856 1.00 24.41 459 LEU X N 1
ATOM 3503 C CA . LEU A 1 459 ? 30.083 33.173 -18.188 1.00 24.18 459 LEU X CA 1
ATOM 3504 C C . LEU A 1 459 ? 31.133 33.692 -19.160 1.00 24.26 459 LEU X C 1
ATOM 3505 O O . LEU A 1 459 ? 31.672 32.931 -19.962 1.00 24.71 459 LEU X O 1
ATOM 3510 N N . THR A 1 460 ? 31.419 34.985 -19.103 1.00 23.78 460 THR X N 1
ATOM 3511 C CA . THR A 1 460 ? 32.438 35.563 -19.964 1.00 24.02 460 THR X CA 1
ATOM 3512 C C . THR A 1 460 ? 33.697 35.810 -19.152 1.00 23.69 460 THR X C 1
ATOM 3513 O O . THR A 1 460 ? 33.641 36.451 -18.105 1.00 24.15 460 THR X O 1
ATOM 3517 N N . LEU A 1 461 ? 34.826 35.298 -19.628 1.00 23.38 461 LEU X N 1
ATOM 3518 C CA . LEU A 1 461 ? 36.096 35.490 -18.941 1.00 23.26 461 LEU X CA 1
ATOM 3519 C C . LEU A 1 461 ? 36.613 36.908 -19.147 1.00 23.56 461 LEU X C 1
ATOM 3520 O O . LEU A 1 461 ? 36.752 37.369 -20.282 1.00 23.26 461 LEU X O 1
ATOM 3525 N N . VAL A 1 462 ? 36.889 37.593 -18.041 1.00 23.79 462 VAL X N 1
ATOM 3526 C CA . VAL A 1 462 ? 37.403 38.953 -18.082 1.00 24.36 462 VAL X CA 1
ATOM 3527 C C . VAL A 1 462 ? 38.892 38.982 -17.788 1.00 24.24 462 VAL X C 1
ATOM 3528 O O . VAL A 1 462 ? 39.641 39.720 -18.427 1.00 24.71 462 VAL X O 1
ATOM 3532 N N A GLU A 1 463 ? 39.320 38.191 -16.807 0.50 24.08 463 GLU X N 1
ATOM 3533 N N B GLU A 1 463 ? 39.330 38.172 -16.831 0.50 24.22 463 GLU X N 1
ATOM 3534 C CA A GLU A 1 463 ? 40.718 38.179 -16.405 0.50 23.95 463 GLU X CA 1
ATOM 3535 C CA B GLU A 1 463 ? 40.743 38.125 -16.499 0.50 24.19 463 GLU X CA 1
ATOM 3536 C C A GLU A 1 463 ? 41.107 36.896 -15.673 0.50 23.88 463 GLU X C 1
ATOM 3537 C C B GLU A 1 463 ? 41.104 36.869 -15.713 0.50 23.97 463 GLU X C 1
ATOM 3538 O O A GLU A 1 463 ? 40.256 36.228 -15.090 0.50 23.87 463 GLU X O 1
ATOM 3539 O O B GLU A 1 463 ? 40.240 36.187 -15.167 0.50 23.91 463 GLU X O 1
ATOM 3550 N N . LEU A 1 464 ? 42.396 36.569 -15.691 1.00 23.84 464 LEU X N 1
ATOM 3551 C CA . LEU A 1 464 ? 42.923 35.404 -14.989 1.00 23.83 464 LEU X CA 1
ATOM 3552 C C . LEU A 1 464 ? 44.082 35.889 -14.141 1.00 24.07 464 LEU X C 1
ATOM 3553 O O . LEU A 1 464 ? 44.940 36.627 -14.628 1.00 23.54 464 LEU X O 1
ATOM 3558 N N . THR A 1 465 ? 44.122 35.484 -12.875 1.00 24.46 465 THR X N 1
ATOM 3559 C CA . THR A 1 465 ? 45.213 35.915 -12.011 1.00 25.39 465 THR X CA 1
ATOM 3560 C C . THR A 1 465 ? 45.889 34.773 -11.273 1.00 25.83 465 THR X C 1
ATOM 3561 O O . THR A 1 465 ? 45.330 34.234 -10.318 1.00 25.76 465 THR X O 1
ATOM 3565 N N A PRO A 1 466 ? 47.056 34.357 -11.745 0.50 26.14 466 PRO X N 1
ATOM 3566 N N B PRO A 1 466 ? 47.080 34.390 -11.722 0.50 26.05 466 PRO X N 1
ATOM 3567 C CA A PRO A 1 466 ? 47.836 33.348 -11.035 0.50 26.39 466 PRO X CA 1
ATOM 3568 C CA B PRO A 1 466 ? 47.848 33.349 -11.045 0.50 26.32 466 PRO X CA 1
ATOM 3569 C C A PRO A 1 466 ? 48.486 33.954 -9.800 0.50 26.70 466 PRO X C 1
ATOM 3570 C C B PRO A 1 466 ? 48.541 33.935 -9.821 0.50 26.67 466 PRO X C 1
ATOM 3571 O O A PRO A 1 466 ? 48.804 35.143 -9.796 0.50 26.70 466 PRO X O 1
ATOM 3572 O O B PRO A 1 466 ? 48.967 35.089 -9.854 0.50 26.72 466 PRO X O 1
ATOM 3579 N N . ALA A 1 467 ? 48.637 33.152 -8.752 1.00 26.95 467 ALA X N 1
ATOM 3580 C CA . ALA A 1 467 ? 49.254 33.623 -7.522 1.00 27.56 467 ALA X CA 1
ATOM 3581 C C . ALA A 1 467 ? 50.158 32.545 -6.946 1.00 28.13 467 ALA X C 1
ATOM 3582 O O . ALA A 1 467 ? 49.724 31.417 -6.724 1.00 28.15 467 ALA X O 1
ATOM 3584 N N . GLN A 1 468 ? 51.420 32.892 -6.720 1.00 28.85 468 GLN X N 1
ATOM 3585 C CA . GLN A 1 468 ? 52.371 31.943 -6.165 1.00 29.48 468 GLN X CA 1
ATOM 3586 C C . GLN A 1 468 ? 52.226 31.872 -4.652 1.00 29.75 468 GLN X C 1
ATOM 3587 O O . GLN A 1 468 ? 52.115 32.901 -3.981 1.00 29.56 468 GLN X O 1
ATOM 3593 N N . HIS A 1 469 ? 52.227 30.651 -4.124 1.00 30.19 469 HIS X N 1
ATOM 3594 C CA . HIS A 1 469 ? 52.117 30.423 -2.687 1.00 30.95 469 HIS X CA 1
ATOM 3595 C C . HIS A 1 469 ? 53.237 29.509 -2.220 1.00 31.42 469 HIS X C 1
ATOM 3596 O O . HIS A 1 469 ? 53.978 28.952 -3.029 1.00 31.30 469 HIS X O 1
ATOM 3603 N N . PHE A 1 470 ? 53.349 29.355 -0.905 1.00 32.36 470 PHE X N 1
ATOM 3604 C CA . PHE A 1 470 ? 54.380 28.521 -0.311 1.00 33.10 470 PHE X CA 1
ATOM 3605 C C . PHE A 1 470 ? 53.737 27.813 0.873 1.00 32.77 470 PHE X C 1
ATOM 3606 O O . PHE A 1 470 ? 52.989 28.434 1.630 1.00 32.57 470 PHE X O 1
ATOM 3614 N N . THR A 1 471 ? 54.004 26.519 1.034 1.00 32.48 471 THR X N 1
ATOM 3615 C CA . THR A 1 471 ? 53.467 25.803 2.185 1.00 32.35 471 THR X CA 1
ATOM 3616 C C . THR A 1 471 ? 54.117 26.439 3.407 1.00 32.16 471 THR X C 1
ATOM 3617 O O . THR A 1 471 ? 55.212 26.997 3.308 1.00 32.06 471 THR X O 1
ATOM 3621 N N . LYS A 1 472 ? 53.453 26.365 4.553 1.00 32.16 472 LYS X N 1
ATOM 3622 C CA . LYS A 1 472 ? 53.982 26.998 5.758 1.00 32.07 472 LYS X CA 1
ATOM 3623 C C . LYS A 1 472 ? 54.212 26.010 6.896 1.00 31.29 472 LYS X C 1
ATOM 3624 O O . LYS A 1 472 ? 53.526 24.995 6.994 1.00 30.83 472 LYS X O 1
ATOM 3630 N N . PRO A 1 473 ? 55.170 26.317 7.767 1.00 30.68 473 PRO X N 1
ATOM 3631 C CA . PRO A 1 473 ? 55.475 25.439 8.894 1.00 30.24 473 PRO X CA 1
ATOM 3632 C C . PRO A 1 473 ? 54.375 25.532 9.933 1.00 29.88 473 PRO X C 1
ATOM 3633 O O . PRO A 1 473 ? 53.509 26.412 9.821 1.00 29.60 473 PRO X O 1
ATOM 3637 N N . PRO A 1 474 ? 54.372 24.632 10.908 1.00 29.41 474 PRO X N 1
ATOM 3638 C CA . PRO A 1 474 ? 53.368 24.693 11.964 1.00 29.24 474 PRO X CA 1
ATOM 3639 C C . PRO A 1 474 ? 53.373 26.074 12.590 1.00 28.73 474 PRO X C 1
ATOM 3640 O O . PRO A 1 474 ? 54.437 26.667 12.773 1.00 28.91 474 PRO X O 1
ATOM 3644 N N . ALA A 1 475 ? 52.191 26.599 12.884 1.00 28.26 475 ALA X N 1
ATOM 3645 C CA . ALA A 1 475 ? 52.091 27.921 13.474 1.00 27.84 475 ALA X CA 1
ATOM 3646 C C . ALA A 1 475 ? 52.723 27.918 14.857 1.00 27.47 475 ALA X C 1
ATOM 3647 O O . ALA A 1 475 ? 52.678 26.912 15.565 1.00 27.52 475 ALA X O 1
ATOM 3649 N N . ARG A 1 476 ? 53.317 29.042 15.235 1.00 26.99 476 ARG X N 1
ATOM 3650 C CA . ARG A 1 476 ? 53.906 29.173 16.558 1.00 26.76 476 ARG X CA 1
ATOM 3651 C C . ARG A 1 476 ? 52.791 29.219 17.579 1.00 26.54 476 ARG X C 1
ATOM 3652 O O . ARG A 1 476 ? 51.654 29.568 17.250 1.00 26.50 476 ARG X O 1
ATOM 3660 N N . PHE A 1 477 ? 53.109 28.862 18.817 1.00 25.91 477 PHE X N 1
ATOM 3661 C CA . PHE A 1 477 ? 52.130 28.922 19.881 1.00 25.60 477 PHE X CA 1
ATOM 3662 C C . PHE A 1 477 ? 51.900 30.378 20.226 1.00 25.64 477 PHE X C 1
ATOM 3663 O O . PHE A 1 477 ? 52.820 31.193 20.187 1.00 25.62 477 PHE X O 1
ATOM 3671 N N . SER A 1 478 ? 50.659 30.699 20.552 1.00 25.75 478 SER X N 1
ATOM 3672 C CA . SER A 1 478 ? 50.306 32.018 21.021 1.00 25.66 478 SER X CA 1
ATOM 3673 C C . SER A 1 478 ? 49.888 31.704 22.440 1.00 25.69 478 SER X C 1
ATOM 3674 O O . SER A 1 478 ? 49.763 30.528 22.795 1.00 25.41 478 SER X O 1
ATOM 3677 N N . GLU A 1 479 ? 49.661 32.714 23.266 1.00 25.87 479 GLU X N 1
ATOM 3678 C CA . GLU A 1 479 ? 49.222 32.430 24.623 1.00 26.05 479 GLU X CA 1
ATOM 3679 C C . GLU A 1 479 ? 47.902 31.658 24.569 1.00 25.65 479 GLU X C 1
ATOM 3680 O O . GLU A 1 479 ? 47.685 30.732 25.338 1.00 25.52 479 GLU X O 1
ATOM 3686 N N . ALA A 1 480 ? 47.032 32.032 23.636 1.00 25.37 480 ALA X N 1
ATOM 3687 C CA . ALA A 1 480 ? 45.745 31.363 23.491 1.00 25.02 480 ALA X CA 1
ATOM 3688 C C . ALA A 1 480 ? 45.900 29.901 23.062 1.00 24.90 480 ALA X C 1
ATOM 3689 O O . ALA A 1 480 ? 45.289 29.016 23.653 1.00 24.88 480 ALA X O 1
ATOM 3691 N N . SER A 1 481 ? 46.711 29.639 22.040 1.00 24.57 481 SER X N 1
ATOM 3692 C CA . SER A 1 481 ? 46.866 28.266 21.559 1.00 24.36 481 SER X CA 1
ATOM 3693 C C . SER A 1 481 ? 47.670 27.386 22.526 1.00 23.98 481 SER X C 1
ATOM 3694 O O . SER A 1 481 ? 47.515 26.168 22.522 1.00 23.78 481 SER X O 1
ATOM 3697 N N . LEU A 1 482 ? 48.507 27.991 23.366 1.00 23.69 482 LEU X N 1
ATOM 3698 C CA . LEU A 1 482 ? 49.280 27.208 24.326 1.00 23.48 482 LEU X CA 1
ATOM 3699 C C . LEU A 1 482 ? 48.356 26.721 25.443 1.00 23.26 482 LEU X C 1
ATOM 3700 O O . LEU A 1 482 ? 48.443 25.578 25.888 1.00 22.66 482 LEU X O 1
ATOM 3705 N N . VAL A 1 483 ? 47.456 27.596 25.881 1.00 23.20 483 VAL X N 1
ATOM 3706 C CA . VAL A 1 483 ? 46.491 27.234 26.902 1.00 23.35 483 VAL X CA 1
ATOM 3707 C C . VAL A 1 483 ? 45.641 26.091 26.347 1.00 23.06 483 VAL X C 1
ATOM 3708 O O . VAL A 1 483 ? 45.424 25.081 27.014 1.00 22.92 483 VAL X O 1
ATOM 3712 N N . LYS A 1 484 ? 45.182 26.261 25.114 1.00 23.34 484 LYS X N 1
ATOM 3713 C CA . LYS A 1 484 ? 44.359 25.259 24.448 1.00 23.61 484 LYS X CA 1
ATOM 3714 C C . LYS A 1 484 ? 45.087 23.919 24.365 1.00 23.11 484 LYS X C 1
ATOM 3715 O O . LYS A 1 484 ? 44.481 22.864 24.560 1.00 23.02 484 LYS X O 1
ATOM 3721 N N . GLU A 1 485 ? 46.389 23.972 24.089 1.00 22.95 485 GLU X N 1
ATOM 3722 C CA . GLU A 1 485 ? 47.209 22.765 23.981 1.00 22.78 485 GLU X CA 1
ATOM 3723 C C . GLU A 1 485 ? 47.342 22.077 25.335 1.00 22.66 485 GLU X C 1
ATOM 3724 O O . GLU A 1 485 ? 47.259 20.853 25.430 1.00 22.19 485 GLU X O 1
ATOM 3730 N N . LEU A 1 486 ? 47.553 22.870 26.382 1.00 22.57 486 LEU X N 1
ATOM 3731 C CA . LEU A 1 486 ? 47.661 22.330 27.726 1.00 22.93 486 LEU X CA 1
ATOM 3732 C C . LEU A 1 486 ? 46.371 21.615 28.102 1.00 23.14 486 LEU X C 1
ATOM 3733 O O . LEU A 1 486 ? 46.395 20.531 28.686 1.00 23.67 486 LEU X O 1
ATOM 3738 N N . GLU A 1 487 ? 45.245 22.231 27.762 1.00 23.27 487 GLU X N 1
ATOM 3739 C CA . GLU A 1 487 ? 43.940 21.648 28.040 1.00 23.81 487 GLU X CA 1
ATOM 3740 C C . GLU A 1 487 ? 43.735 20.373 27.221 1.00 24.04 487 GLU X C 1
ATOM 3741 O O . GLU A 1 487 ? 43.308 19.342 27.747 1.00 24.16 487 GLU X O 1
ATOM 3747 N N . LYS A 1 488 ? 44.039 20.454 25.929 1.00 24.38 488 LYS X N 1
ATOM 3748 C CA . LYS A 1 488 ? 43.873 19.324 25.019 1.00 24.94 488 LYS X CA 1
ATOM 3749 C C . LYS A 1 488 ? 44.623 18.084 25.490 1.00 25.00 488 LYS X C 1
ATOM 3750 O O . LYS A 1 488 ? 44.106 16.969 25.405 1.00 25.11 488 LYS X O 1
ATOM 3756 N N . ARG A 1 489 ? 45.835 18.278 25.996 1.00 24.91 489 ARG X N 1
ATOM 3757 C CA . ARG A 1 489 ? 46.653 17.159 26.445 1.00 25.13 489 ARG X CA 1
ATOM 3758 C C . ARG A 1 489 ? 46.374 16.729 27.881 1.00 25.52 489 ARG X C 1
ATOM 3759 O O . ARG A 1 489 ? 46.976 15.777 28.371 1.00 25.45 489 ARG X O 1
ATOM 3767 N N . GLY A 1 490 ? 45.459 17.424 28.550 1.00 25.91 490 GLY X N 1
ATOM 3768 C CA . GLY A 1 490 ? 45.101 17.087 29.916 1.00 26.41 490 GLY X CA 1
ATOM 3769 C C . GLY A 1 490 ? 46.197 17.362 30.929 1.00 26.92 490 GLY X C 1
ATOM 3770 O O . GLY A 1 490 ? 46.219 16.749 31.996 1.00 26.41 490 GLY X O 1
ATOM 3771 N N . ILE A 1 491 ? 47.090 18.294 30.604 1.00 27.66 491 ILE X N 1
ATOM 3772 C CA . ILE A 1 491 ? 48.195 18.659 31.485 1.00 28.55 491 ILE X CA 1
ATOM 3773 C C . ILE A 1 491 ? 47.851 19.848 32.377 1.00 28.98 491 ILE X C 1
ATOM 3774 O O . ILE A 1 491 ? 48.231 19.892 33.547 1.00 29.26 491 ILE X O 1
ATOM 3779 N N . GLY A 1 492 ? 47.145 20.822 31.824 1.00 29.40 492 GLY X N 1
ATOM 3780 C CA . GLY A 1 492 ? 46.780 21.993 32.598 1.00 29.93 492 GLY X CA 1
ATOM 3781 C C . GLY A 1 492 ? 45.472 21.792 33.337 1.00 30.15 492 GLY X C 1
ATOM 3782 O O . GLY A 1 492 ? 44.679 20.912 32.995 1.00 30.95 492 GLY X O 1
ATOM 3783 N N . ARG A 1 493 ? 45.263 22.606 34.367 1.00 30.05 493 ARG X N 1
ATOM 3784 C CA . ARG A 1 493 ? 44.039 22.577 35.154 1.00 29.95 493 ARG X CA 1
ATOM 3785 C C . ARG A 1 493 ? 43.639 24.032 35.360 1.00 29.11 493 ARG X C 1
ATOM 3786 O O . ARG A 1 493 ? 44.482 24.914 35.249 1.00 28.34 493 ARG X O 1
ATOM 3794 N N . PRO A 1 494 ? 42.367 24.302 35.638 1.00 28.46 494 PRO X N 1
ATOM 3795 C CA . PRO A 1 494 ? 41.935 25.687 35.837 1.00 28.34 494 PRO X CA 1
ATOM 3796 C C . PRO A 1 494 ? 42.818 26.464 36.818 1.00 28.20 494 PRO X C 1
ATOM 3797 O O . PRO A 1 494 ? 43.136 27.620 36.558 1.00 27.97 494 PRO X O 1
ATOM 3801 N N . SER A 1 495 ? 43.228 25.831 37.911 1.00 28.29 495 SER X N 1
ATOM 3802 C CA . SER A 1 495 ? 44.065 26.498 38.906 1.00 28.37 495 SER X CA 1
ATOM 3803 C C . SER A 1 495 ? 45.528 26.669 38.477 1.00 28.33 495 SER X C 1
ATOM 3804 O O . SER A 1 495 ? 46.263 27.438 39.102 1.00 28.66 495 SER X O 1
ATOM 3807 N N . THR A 1 496 ? 45.957 25.979 37.421 1.00 28.03 496 THR X N 1
ATOM 3808 C CA . THR A 1 496 ? 47.359 26.071 36.997 1.00 28.00 496 THR X CA 1
ATOM 3809 C C . THR A 1 496 ? 47.654 26.638 35.600 1.00 27.87 496 THR X C 1
ATOM 3810 O O . THR A 1 496 ? 48.812 26.937 35.313 1.00 27.84 496 THR X O 1
ATOM 3814 N N . TYR A 1 497 ? 46.653 26.779 34.730 1.00 27.68 497 TYR X N 1
ATOM 3815 C CA . TYR A 1 497 ? 46.910 27.279 33.371 1.00 27.52 497 TYR X CA 1
ATOM 3816 C C . TYR A 1 497 ? 47.736 28.557 33.354 1.00 28.03 497 TYR X C 1
ATOM 3817 O O . TYR A 1 497 ? 48.741 28.636 32.657 1.00 27.88 497 TYR X O 1
ATOM 3826 N N . ALA A 1 498 ? 47.289 29.567 34.098 1.00 28.28 498 ALA X N 1
ATOM 3827 C CA . ALA A 1 498 ? 47.961 30.863 34.135 1.00 28.64 498 ALA X CA 1
ATOM 3828 C C . ALA A 1 498 ? 49.361 30.779 34.730 1.00 28.82 498 ALA X C 1
ATOM 3829 O O . ALA A 1 498 ? 50.310 31.353 34.197 1.00 29.16 498 ALA X O 1
ATOM 3831 N N . SER A 1 499 ? 49.480 30.074 35.846 1.00 29.01 499 SER X N 1
ATOM 3832 C CA . SER A 1 499 ? 50.762 29.935 36.526 1.00 29.15 499 SER X CA 1
ATOM 3833 C C . SER A 1 499 ? 51.802 29.265 35.628 1.00 28.86 499 SER X C 1
ATOM 3834 O O . SER A 1 499 ? 52.957 29.692 35.582 1.00 28.69 499 SER X O 1
ATOM 3837 N N . ILE A 1 500 ? 51.388 28.224 34.910 1.00 28.57 500 ILE X N 1
ATOM 3838 C CA . ILE A 1 500 ? 52.288 27.509 34.006 1.00 28.40 500 ILE X CA 1
ATOM 3839 C C . ILE A 1 500 ? 52.848 28.445 32.933 1.00 28.95 500 ILE X C 1
ATOM 3840 O O . ILE A 1 500 ? 54.062 28.557 32.769 1.00 29.13 500 ILE X O 1
ATOM 3845 N N . ILE A 1 501 ? 51.958 29.125 32.214 1.00 29.56 501 ILE X N 1
ATOM 3846 C CA . ILE A 1 501 ? 52.367 30.029 31.139 1.00 30.18 501 ILE X CA 1
ATOM 3847 C C . ILE A 1 501 ? 53.258 31.168 31.633 1.00 30.60 501 ILE X C 1
ATOM 3848 O O . ILE A 1 501 ? 54.150 31.622 30.916 1.00 30.58 501 ILE X O 1
ATOM 3853 N N A SER A 1 502 ? 53.017 31.625 32.855 0.50 30.84 502 SER X N 1
ATOM 3854 N N B SER A 1 502 ? 53.015 31.626 32.855 0.50 30.88 502 SER X N 1
ATOM 3855 C CA A SER A 1 502 ? 53.795 32.719 33.420 0.50 31.11 502 SER X CA 1
ATOM 3856 C CA B SER A 1 502 ? 53.795 32.714 33.431 0.50 31.18 502 SER X CA 1
ATOM 3857 C C A SER A 1 502 ? 55.194 32.260 33.824 0.50 31.18 502 SER X C 1
ATOM 3858 C C B SER A 1 502 ? 55.196 32.251 33.812 0.50 31.20 502 SER X C 1
ATOM 3859 O O A SER A 1 502 ? 56.189 32.886 33.457 0.50 31.26 502 SER X O 1
ATOM 3860 O O B SER A 1 502 ? 56.191 32.863 33.420 0.50 31.26 502 SER X O 1
ATOM 3865 N N . THR A 1 503 ? 55.263 31.174 34.587 1.00 31.17 503 THR X N 1
ATOM 3866 C CA . THR A 1 503 ? 56.540 30.633 35.056 1.00 31.41 503 THR X CA 1
ATOM 3867 C C . THR A 1 503 ? 57.532 30.252 33.956 1.00 31.02 503 THR X C 1
ATOM 3868 O O . THR A 1 503 ? 58.702 30.626 34.031 1.00 30.87 503 THR X O 1
ATOM 3872 N N . ILE A 1 504 ? 57.080 29.535 32.935 1.00 30.50 504 ILE X N 1
ATOM 3873 C CA . ILE A 1 504 ? 57.991 29.126 31.867 1.00 30.10 504 ILE X CA 1
ATOM 3874 C C . ILE A 1 504 ? 58.683 30.330 31.214 1.00 30.36 504 ILE X C 1
ATOM 3875 O O . ILE A 1 504 ? 59.756 30.192 30.633 1.00 29.75 504 ILE X O 1
ATOM 3880 N N . GLN A 1 505 ? 58.073 31.508 31.316 1.00 31.05 505 GLN X N 1
ATOM 3881 C CA . GLN A 1 505 ? 58.653 32.718 30.741 1.00 31.66 505 GLN X CA 1
ATOM 3882 C C . GLN A 1 505 ? 59.670 33.360 31.681 1.00 32.34 505 GLN X C 1
ATOM 3883 O O . GLN A 1 505 ? 60.783 33.693 31.274 1.00 32.55 505 GLN X O 1
ATOM 3889 N N . ASP A 1 506 ? 59.281 33.543 32.937 1.00 32.91 506 ASP X N 1
ATOM 3890 C CA . ASP A 1 506 ? 60.160 34.173 33.920 1.00 33.38 506 ASP X CA 1
ATOM 3891 C C . ASP A 1 506 ? 61.431 33.358 34.149 1.00 33.18 506 ASP X C 1
ATOM 3892 O O . ASP A 1 506 ? 62.484 33.910 34.465 1.00 33.02 506 ASP X O 1
ATOM 3897 N N . ARG A 1 507 ? 61.331 32.043 33.982 1.00 32.90 507 ARG X N 1
ATOM 3898 C CA . ARG A 1 507 ? 62.468 31.151 34.196 1.00 32.78 507 ARG X CA 1
ATOM 3899 C C . ARG A 1 507 ? 63.446 31.104 33.013 1.00 31.90 507 ARG X C 1
ATOM 3900 O O . ARG A 1 507 ? 64.449 30.390 33.061 1.00 32.14 507 ARG X O 1
ATOM 3908 N N . GLY A 1 508 ? 63.154 31.870 31.963 1.00 30.86 508 GLY X N 1
ATOM 3909 C CA . GLY A 1 508 ? 64.040 31.982 30.816 1.00 29.92 508 GLY X CA 1
ATOM 3910 C C . GLY A 1 508 ? 64.121 30.810 29.850 1.00 29.12 508 GLY X C 1
ATOM 3911 O O . GLY A 1 508 ? 65.115 30.663 29.144 1.00 29.16 508 GLY X O 1
ATOM 3912 N N . TYR A 1 509 ? 63.087 29.985 29.794 1.00 28.04 509 TYR X N 1
ATOM 3913 C CA . TYR A 1 509 ? 63.097 28.847 28.884 1.00 27.27 509 TYR X CA 1
ATOM 3914 C C . TYR A 1 509 ? 62.437 29.204 27.561 1.00 26.82 509 TYR X C 1
ATOM 3915 O O . TYR A 1 509 ? 62.813 28.691 26.508 1.00 26.18 509 TYR X O 1
ATOM 3924 N N . VAL A 1 510 ? 61.442 30.082 27.627 1.00 26.54 510 VAL X N 1
ATOM 3925 C CA . VAL A 1 510 ? 60.729 30.529 26.444 1.00 26.67 510 VAL X CA 1
ATOM 3926 C C . VAL A 1 510 ? 60.479 32.018 26.578 1.00 27.48 510 VAL X C 1
ATOM 3927 O O . VAL A 1 510 ? 60.584 32.573 27.671 1.00 27.19 510 VAL X O 1
ATOM 3931 N N . ARG A 1 511 ? 60.152 32.657 25.463 1.00 28.65 511 ARG X N 1
ATOM 3932 C CA . ARG A 1 511 ? 59.867 34.081 25.460 1.00 29.89 511 ARG X CA 1
ATOM 3933 C C . ARG A 1 511 ? 58.774 34.371 24.452 1.00 30.31 511 ARG X C 1
ATOM 3934 O O . ARG A 1 511 ? 58.665 33.695 23.433 1.00 29.73 511 ARG X O 1
ATOM 3942 N N . VAL A 1 512 ? 57.957 35.374 24.750 1.00 31.36 512 VAL X N 1
ATOM 3943 C CA . VAL A 1 512 ? 56.888 35.773 23.853 1.00 32.14 512 VAL X CA 1
ATOM 3944 C C . VAL A 1 512 ? 57.285 37.067 23.161 1.00 32.78 512 VAL X C 1
ATOM 3945 O O . VAL A 1 512 ? 57.650 38.040 23.820 1.00 32.95 512 VAL X O 1
ATOM 3949 N N . GLU A 1 513 ? 57.232 37.070 21.834 1.00 33.52 513 GLU X N 1
ATOM 3950 C CA . GLU A 1 513 ? 57.532 38.266 21.062 1.00 34.23 513 GLU X CA 1
ATOM 3951 C C . GLU A 1 513 ? 56.564 38.314 19.892 1.00 33.89 513 GLU X C 1
ATOM 3952 O O . GLU A 1 513 ? 56.341 37.305 19.219 1.00 33.97 513 GLU X O 1
ATOM 3958 N N . ASN A 1 514 ? 55.974 39.482 19.664 1.00 33.61 514 ASN X N 1
ATOM 3959 C CA . ASN A 1 514 ? 54.993 39.638 18.602 1.00 33.34 514 ASN X CA 1
ATOM 3960 C C . ASN A 1 514 ? 53.843 38.657 18.828 1.00 32.35 514 ASN X C 1
ATOM 3961 O O . ASN A 1 514 ? 53.317 38.062 17.888 1.00 32.34 514 ASN X O 1
ATOM 3966 N N . ARG A 1 515 ? 53.487 38.489 20.100 1.00 31.17 515 ARG X N 1
ATOM 3967 C CA . ARG A 1 515 ? 52.386 37.623 20.530 1.00 30.45 515 ARG X CA 1
ATOM 3968 C C . ARG A 1 515 ? 52.538 36.133 20.205 1.00 29.65 515 ARG X C 1
ATOM 3969 O O . ARG A 1 515 ? 51.548 35.406 20.146 1.00 29.37 515 ARG X O 1
ATOM 3977 N N . ARG A 1 516 ? 53.771 35.670 20.019 1.00 28.74 516 ARG X N 1
ATOM 3978 C CA . ARG A 1 516 ? 54.010 34.258 19.744 1.00 28.00 516 ARG X CA 1
ATOM 3979 C C . ARG A 1 516 ? 55.183 33.746 20.572 1.00 27.24 516 ARG X C 1
ATOM 3980 O O . ARG A 1 516 ? 56.099 34.502 20.890 1.00 26.83 516 ARG X O 1
ATOM 3988 N N . PHE A 1 517 ? 55.148 32.463 20.924 1.00 26.20 517 PHE X N 1
ATOM 3989 C CA . PHE A 1 517 ? 56.213 31.862 21.721 1.00 25.74 517 PHE X CA 1
ATOM 3990 C C . PHE A 1 517 ? 57.422 31.441 20.894 1.00 24.93 517 PHE X C 1
ATOM 3991 O O . PHE A 1 517 ? 57.289 30.946 19.769 1.00 24.71 517 PHE X O 1
ATOM 3999 N N . TYR A 1 518 ? 58.598 31.647 21.482 1.00 24.58 518 TYR X N 1
ATOM 4000 C CA . TYR A 1 518 ? 59.873 31.247 20.907 1.00 24.21 518 TYR X CA 1
ATOM 4001 C C . TYR A 1 518 ? 60.633 30.513 22.001 1.00 23.63 518 TYR X C 1
ATOM 4002 O O . TYR A 1 518 ? 60.687 30.978 23.130 1.00 23.93 518 TYR X O 1
ATOM 4011 N N . ALA A 1 519 ? 61.223 29.373 21.674 1.00 23.33 519 ALA X N 1
ATOM 4012 C CA . ALA A 1 519 ? 62.007 28.645 22.660 1.00 22.89 519 ALA X CA 1
ATOM 4013 C C . ALA A 1 519 ? 63.378 29.298 22.753 1.00 22.87 519 ALA X C 1
ATOM 4014 O O . ALA A 1 519 ? 63.954 29.669 21.732 1.00 22.50 519 ALA X O 1
ATOM 4016 N N A GLU A 1 520 ? 63.888 29.435 23.975 0.50 22.81 520 GLU X N 1
ATOM 4017 N N B GLU A 1 520 ? 63.893 29.448 23.967 0.50 22.73 520 GLU X N 1
ATOM 4018 C CA A GLU A 1 520 ? 65.215 29.993 24.214 0.50 23.13 520 GLU X CA 1
ATOM 4019 C CA B GLU A 1 520 ? 65.224 30.003 24.153 0.50 23.00 520 GLU X CA 1
ATOM 4020 C C A GLU A 1 520 ? 66.203 28.836 24.163 0.50 22.98 520 GLU X C 1
ATOM 4021 C C B GLU A 1 520 ? 66.206 28.837 24.168 0.50 22.93 520 GLU X C 1
ATOM 4022 O O A GLU A 1 520 ? 65.827 27.693 24.409 0.50 22.85 520 GLU X O 1
ATOM 4023 O O B GLU A 1 520 ? 65.829 27.702 24.449 0.50 22.81 520 GLU X O 1
ATOM 4034 N N . LYS A 1 521 ? 67.465 29.127 23.864 1.00 22.88 521 LYS X N 1
ATOM 4035 C CA . LYS A 1 521 ? 68.493 28.093 23.817 1.00 23.06 521 LYS X CA 1
ATOM 4036 C C . LYS A 1 521 ? 68.534 27.274 25.113 1.00 22.27 521 LYS X C 1
ATOM 4037 O O . LYS A 1 521 ? 68.630 26.047 25.073 1.00 21.78 521 LYS X O 1
ATOM 4043 N N . MET A 1 522 ? 68.441 27.946 26.258 1.00 21.75 522 MET X N 1
ATOM 4044 C CA . MET A 1 522 ? 68.475 27.251 27.541 1.00 21.37 522 MET X CA 1
ATOM 4045 C C . MET A 1 522 ? 67.257 26.347 27.690 1.00 20.59 522 MET X C 1
ATOM 4046 O O . MET A 1 522 ? 67.318 25.310 28.351 1.00 20.30 522 MET X O 1
ATOM 4051 N N . GLY A 1 523 ? 66.147 26.748 27.083 1.00 19.58 523 GLY X N 1
ATOM 4052 C CA . GLY A 1 523 ? 64.944 25.941 27.114 1.00 19.22 523 GLY X CA 1
ATOM 4053 C C . GLY A 1 523 ? 65.204 24.620 26.407 1.00 18.85 523 GLY X C 1
ATOM 4054 O O . GLY A 1 523 ? 64.802 23.562 26.887 1.00 18.71 523 GLY X O 1
ATOM 4055 N N . GLU A 1 524 ? 65.886 24.683 25.266 1.00 18.69 524 GLU X N 1
ATOM 4056 C CA . GLU A 1 524 ? 66.205 23.486 24.493 1.00 18.93 524 GLU X CA 1
ATOM 4057 C C . GLU A 1 524 ? 67.242 22.635 25.233 1.00 18.83 524 GLU X C 1
ATOM 4058 O O . GLU A 1 524 ? 67.137 21.404 25.263 1.00 18.72 524 GLU X O 1
ATOM 4064 N N . ILE A 1 525 ? 68.233 23.293 25.828 1.00 18.56 525 ILE X N 1
ATOM 4065 C CA . ILE A 1 525 ? 69.293 22.605 26.564 1.00 18.94 525 ILE X CA 1
ATOM 4066 C C . ILE A 1 525 ? 68.724 21.809 27.735 1.00 18.59 525 ILE X C 1
ATOM 4067 O O . ILE A 1 525 ? 69.026 20.632 27.898 1.00 18.65 525 ILE X O 1
ATOM 4072 N N . VAL A 1 526 ? 67.888 22.450 28.541 1.00 18.05 526 VAL X N 1
ATOM 4073 C CA . VAL A 1 526 ? 67.297 21.785 29.692 1.00 17.76 526 VAL X CA 1
ATOM 4074 C C . VAL A 1 526 ? 66.301 20.710 29.240 1.00 17.33 526 VAL X C 1
ATOM 4075 O O . VAL A 1 526 ? 66.283 19.602 29.770 1.00 16.91 526 VAL X O 1
ATOM 4079 N N . THR A 1 527 ? 65.480 21.034 28.250 1.00 16.95 527 THR X N 1
ATOM 4080 C CA . THR A 1 527 ? 64.494 20.072 27.759 1.00 17.05 527 THR X CA 1
ATOM 4081 C C . THR A 1 527 ? 65.161 18.781 27.271 1.00 17.32 527 THR X C 1
ATOM 4082 O O . THR A 1 527 ? 64.713 17.677 27.592 1.00 17.26 527 THR X O 1
ATOM 4086 N N . ASP A 1 528 ? 66.238 18.908 26.508 1.00 17.74 528 ASP X N 1
ATOM 4087 C CA . ASP A 1 528 ? 66.938 17.726 26.016 1.00 18.20 528 ASP X CA 1
ATOM 4088 C C . ASP A 1 528 ? 67.457 16.875 27.165 1.00 18.30 528 ASP X C 1
ATOM 4089 O O . ASP A 1 528 ? 67.298 15.658 27.153 1.00 18.38 528 ASP X O 1
ATOM 4094 N N . ARG A 1 529 ? 68.068 17.519 28.157 1.00 18.29 529 ARG X N 1
ATOM 4095 C CA . ARG A 1 529 ? 68.608 16.814 29.325 1.00 18.82 529 ARG X CA 1
ATOM 4096 C C . ARG A 1 529 ? 67.492 16.119 30.113 1.00 18.50 529 ARG X C 1
ATOM 4097 O O . ARG A 1 529 ? 67.644 14.983 30.553 1.00 17.95 529 ARG X O 1
ATOM 4105 N N . LEU A 1 530 ? 66.371 16.810 30.304 1.00 18.14 530 LEU X N 1
ATOM 4106 C CA . LEU A 1 530 ? 65.252 16.227 31.042 1.00 18.01 530 LEU X CA 1
ATOM 4107 C C . LEU A 1 530 ? 64.596 15.074 30.283 1.00 18.36 530 LEU X C 1
ATOM 4108 O O . LEU A 1 530 ? 64.196 14.075 30.882 1.00 18.22 530 LEU X O 1
ATOM 4113 N N . GLU A 1 531 ? 64.483 15.195 28.964 1.00 18.15 531 GLU X N 1
ATOM 4114 C CA . GLU A 1 531 ? 63.890 14.118 28.180 1.00 18.97 531 GLU X CA 1
ATOM 4115 C C . GLU A 1 531 ? 64.773 12.874 28.244 1.00 18.96 531 GLU X C 1
ATOM 4116 O O . GLU A 1 531 ? 64.278 11.744 28.278 1.00 18.90 531 GLU X O 1
ATOM 4122 N N . GLU A 1 532 ? 66.082 13.093 28.266 1.00 18.91 532 GLU X N 1
ATOM 4123 C CA . GLU A 1 532 ? 67.047 11.997 28.298 1.00 19.30 532 GLU X CA 1
ATOM 4124 C C . GLU A 1 532 ? 67.087 11.259 29.639 1.00 19.65 532 GLU X C 1
ATOM 4125 O O . GLU A 1 532 ? 67.109 10.024 29.671 1.00 20.18 532 GLU X O 1
ATOM 4131 N N . ASN A 1 533 ? 67.076 12.003 30.742 1.00 19.86 533 ASN X N 1
ATOM 4132 C CA . ASN A 1 533 ? 67.205 11.390 32.066 1.00 20.22 533 ASN X CA 1
ATOM 4133 C C . ASN A 1 533 ? 65.952 11.350 32.947 1.00 20.06 533 ASN X C 1
ATOM 4134 O O . ASN A 1 533 ? 65.944 10.681 33.980 1.00 20.49 533 ASN X O 1
ATOM 4139 N N . PHE A 1 534 ? 64.901 12.054 32.543 1.00 19.90 534 PHE X N 1
ATOM 4140 C CA . PHE A 1 534 ? 63.641 12.044 33.278 1.00 19.59 534 PHE X CA 1
ATOM 4141 C C . PHE A 1 534 ? 62.513 11.818 32.277 1.00 19.67 534 PHE X C 1
ATOM 4142 O O . PHE A 1 534 ? 61.556 12.592 32.207 1.00 18.93 534 PHE X O 1
ATOM 4150 N N . ARG A 1 535 ? 62.630 10.747 31.499 1.00 20.00 535 ARG X N 1
ATOM 4151 C CA . ARG A 1 535 ? 61.657 10.467 30.452 1.00 20.58 535 ARG X CA 1
ATOM 4152 C C . ARG A 1 535 ? 60.218 10.405 30.949 1.00 20.57 535 ARG X C 1
ATOM 4153 O O . ARG A 1 535 ? 59.321 10.983 30.339 1.00 20.19 535 ARG X O 1
ATOM 4161 N N . GLU A 1 536 ? 59.996 9.698 32.050 1.00 20.99 536 GLU X N 1
ATOM 4162 C CA . GLU A 1 536 ? 58.654 9.563 32.602 1.00 21.72 536 GLU X CA 1
ATOM 4163 C C . GLU A 1 536 ? 58.077 10.918 33.012 1.00 21.05 536 GLU X C 1
ATOM 4164 O O . GLU A 1 536 ? 56.935 11.238 32.690 1.00 21.25 536 GLU X O 1
ATOM 4170 N N . LEU A 1 537 ? 58.874 11.709 33.722 1.00 20.73 537 LEU X N 1
ATOM 4171 C CA . LEU A 1 537 ? 58.450 13.023 34.180 1.00 20.58 537 LEU X CA 1
ATOM 4172 C C . LEU A 1 537 ? 58.108 13.940 33.003 1.00 20.10 537 LEU X C 1
ATOM 4173 O O . LEU A 1 537 ? 57.217 14.784 33.106 1.00 19.85 537 LEU X O 1
ATOM 4178 N N . MET A 1 538 ? 58.805 13.760 31.885 1.00 19.25 538 MET X N 1
ATOM 4179 C CA . MET A 1 538 ? 58.617 14.615 30.714 1.00 19.09 538 MET X CA 1
ATOM 4180 C C . MET A 1 538 ? 57.562 14.116 29.731 1.00 18.92 538 MET X C 1
ATOM 4181 O O . MET A 1 538 ? 57.211 14.822 28.787 1.00 19.34 538 MET X O 1
ATOM 4186 N N . ASN A 1 539 ? 57.068 12.904 29.954 1.00 18.55 539 ASN X N 1
ATOM 4187 C CA . ASN A 1 539 ? 56.093 12.277 29.071 1.00 18.66 539 ASN X CA 1
ATOM 4188 C C . ASN A 1 539 ? 54.709 12.914 29.212 1.00 18.47 539 ASN X C 1
ATOM 4189 O O . ASN A 1 539 ? 54.203 13.060 30.318 1.00 18.66 539 ASN X O 1
ATOM 4194 N N . TYR A 1 540 ? 54.109 13.314 28.093 1.00 18.59 540 TYR X N 1
ATOM 4195 C CA . TYR A 1 540 ? 52.810 13.984 28.126 1.00 18.87 540 TYR X CA 1
ATOM 4196 C C . TYR A 1 540 ? 51.713 13.110 28.745 1.00 19.54 540 TYR X C 1
ATOM 4197 O O . TYR A 1 540 ? 50.947 13.573 29.596 1.00 19.78 540 TYR X O 1
ATOM 4206 N N . ASP A 1 541 ? 51.631 11.851 28.325 1.00 20.22 541 ASP X N 1
ATOM 4207 C CA . ASP A 1 541 ? 50.601 10.957 28.847 1.00 21.02 541 ASP X CA 1
ATOM 4208 C C . ASP A 1 541 ? 50.744 10.716 30.346 1.00 21.04 541 ASP X C 1
ATOM 4209 O O . ASP A 1 541 ? 49.748 10.704 31.061 1.00 20.99 541 ASP X O 1
ATOM 4214 N N . PHE A 1 542 ? 51.971 10.511 30.817 1.00 21.18 542 PHE X N 1
ATOM 4215 C CA . PHE A 1 542 ? 52.214 10.291 32.244 1.00 21.77 542 PHE X CA 1
ATOM 4216 C C . PHE A 1 542 ? 51.836 11.535 33.055 1.00 21.10 542 PHE X C 1
ATOM 4217 O O . PHE A 1 542 ? 51.319 11.431 34.166 1.00 20.61 542 PHE X O 1
ATOM 4225 N N . THR A 1 543 ? 52.101 12.711 32.499 1.00 20.57 543 THR X N 1
ATOM 4226 C CA . THR A 1 543 ? 51.782 13.954 33.185 1.00 20.43 543 THR X CA 1
ATOM 4227 C C . THR A 1 543 ? 50.270 14.144 33.297 1.00 20.39 543 THR X C 1
ATOM 4228 O O . THR A 1 543 ? 49.770 14.601 34.323 1.00 20.65 543 THR X O 1
ATOM 4232 N N . ALA A 1 544 ? 49.548 13.779 32.243 1.00 20.08 544 ALA X N 1
ATOM 4233 C CA . ALA A 1 544 ? 48.095 13.866 32.250 1.00 20.42 544 ALA X CA 1
ATOM 4234 C C . ALA A 1 544 ? 47.573 12.839 33.247 1.00 20.60 544 ALA X C 1
ATOM 4235 O O . ALA A 1 544 ? 46.621 13.093 33.982 1.00 20.97 544 ALA X O 1
ATOM 4237 N N . GLN A 1 545 ? 48.214 11.677 33.274 1.00 21.02 545 GLN X N 1
ATOM 4238 C CA . GLN A 1 545 ? 47.811 10.610 34.187 1.00 21.54 545 GLN X CA 1
ATOM 4239 C C . GLN A 1 545 ? 47.955 11.061 35.637 1.00 21.48 545 GLN X C 1
ATOM 4240 O O . GLN A 1 545 ? 47.138 10.709 36.487 1.00 21.09 545 GLN X O 1
ATOM 4246 N N . MET A 1 546 ? 48.992 11.845 35.923 1.00 21.29 546 MET X N 1
ATOM 4247 C CA . MET A 1 546 ? 49.201 12.319 37.285 1.00 21.59 546 MET X CA 1
ATOM 4248 C C . MET A 1 546 ? 48.057 13.222 37.716 1.00 21.44 546 MET X C 1
ATOM 4249 O O . MET A 1 546 ? 47.645 13.204 38.873 1.00 21.09 546 MET X O 1
ATOM 4254 N N . GLU A 1 547 ? 47.545 14.021 36.787 1.00 21.66 547 GLU X N 1
ATOM 4255 C CA . GLU A 1 547 ? 46.416 14.882 37.094 1.00 22.19 547 GLU X CA 1
ATOM 4256 C C . GLU A 1 547 ? 45.221 13.997 37.439 1.00 21.67 547 GLU X C 1
ATOM 4257 O O . GLU A 1 547 ? 44.443 14.311 38.341 1.00 21.66 547 GLU X O 1
ATOM 4263 N N . ASN A 1 548 ? 45.089 12.882 36.723 1.00 21.38 548 ASN X N 1
ATOM 4264 C CA . ASN A 1 548 ? 44.022 11.926 36.989 1.00 21.21 548 ASN X CA 1
ATOM 4265 C C . ASN A 1 548 ? 44.220 11.287 38.359 1.00 20.52 548 ASN X C 1
ATOM 4266 O O . ASN A 1 548 ? 43.256 11.047 39.080 1.00 19.87 548 ASN X O 1
ATOM 4271 N N . ASN A 1 549 ? 45.468 10.997 38.714 1.00 19.86 549 ASN X N 1
ATOM 4272 C CA . ASN A 1 549 ? 45.757 10.400 40.015 1.00 19.57 549 ASN X CA 1
ATOM 4273 C C . ASN A 1 549 ? 45.317 11.331 41.138 1.00 19.16 549 ASN X C 1
ATOM 4274 O O . ASN A 1 549 ? 44.774 10.894 42.151 1.00 18.62 549 ASN X O 1
ATOM 4279 N N . LEU A 1 550 ? 45.562 12.624 40.959 1.00 18.65 550 LEU X N 1
ATOM 4280 C CA . LEU A 1 550 ? 45.167 13.606 41.962 1.00 18.50 550 LEU X CA 1
ATOM 4281 C C . LEU A 1 550 ? 43.646 13.679 42.091 1.00 18.36 550 LEU X C 1
ATOM 4282 O O . LEU A 1 550 ? 43.119 13.805 43.195 1.00 18.02 550 LEU X O 1
ATOM 4287 N N . ASP A 1 551 ? 42.948 13.599 40.962 1.00 18.24 551 ASP X N 1
ATOM 4288 C CA . ASP A 1 551 ? 41.492 13.593 40.967 1.00 18.34 551 ASP X CA 1
ATOM 4289 C C . ASP A 1 551 ? 40.996 12.360 41.723 1.00 18.28 551 ASP X C 1
ATOM 4290 O O . ASP A 1 551 ? 39.997 12.420 42.443 1.00 17.79 551 ASP X O 1
ATOM 4295 N N . GLN A 1 552 ? 41.693 11.243 41.539 1.00 18.06 552 GLN X N 1
ATOM 4296 C CA . GLN A 1 552 ? 41.343 10.001 42.223 1.00 18.24 552 GLN X CA 1
ATOM 4297 C C . GLN A 1 552 ? 41.451 10.184 43.740 1.00 17.80 552 GLN X C 1
ATOM 4298 O O . GLN A 1 552 ? 40.591 9.739 44.492 1.00 17.86 552 GLN X O 1
ATOM 4304 N N . VAL A 1 553 ? 42.504 10.854 44.189 1.00 17.57 553 VAL X N 1
ATOM 4305 C CA . VAL A 1 553 ? 42.654 11.132 45.612 1.00 17.54 553 VAL X CA 1
ATOM 4306 C C . VAL A 1 553 ? 41.481 11.992 46.094 1.00 18.06 553 VAL X C 1
ATOM 4307 O O . VAL A 1 553 ? 40.888 11.726 47.131 1.00 17.79 553 VAL X O 1
ATOM 4311 N N . ALA A 1 554 ? 41.143 13.026 45.327 1.00 18.50 554 ALA X N 1
ATOM 4312 C CA . ALA A 1 554 ? 40.068 13.932 45.704 1.00 18.96 554 ALA X CA 1
ATOM 4313 C C . ALA A 1 554 ? 38.719 13.229 45.815 1.00 19.39 554 ALA X C 1
ATOM 4314 O O . ALA A 1 554 ? 37.852 13.661 46.579 1.00 19.58 554 ALA X O 1
ATOM 4316 N N . ASN A 1 555 ? 38.549 12.147 45.061 1.00 19.78 555 ASN X N 1
ATOM 4317 C CA . ASN A 1 555 ? 37.295 11.402 45.052 1.00 20.35 555 ASN X CA 1
ATOM 4318 C C . ASN A 1 555 ? 37.357 10.079 45.827 1.00 20.25 555 ASN X C 1
ATOM 4319 O O . ASN A 1 555 ? 36.516 9.194 45.634 1.00 20.87 555 ASN X O 1
ATOM 4324 N N . HIS A 1 556 ? 38.346 9.956 46.708 1.00 19.99 556 HIS X N 1
ATOM 4325 C CA . HIS A 1 556 ? 38.507 8.770 47.546 1.00 20.22 556 HIS X CA 1
ATOM 4326 C C . HIS A 1 556 ? 38.664 7.485 46.724 1.00 19.95 556 HIS X C 1
ATOM 4327 O O . HIS A 1 556 ? 38.204 6.413 47.134 1.00 19.87 556 HIS X O 1
ATOM 4334 N N . GLU A 1 557 ? 39.313 7.596 45.569 1.00 19.14 557 GLU X N 1
ATOM 4335 C CA . GLU A 1 557 ? 39.573 6.445 44.702 1.00 19.02 557 GLU X CA 1
ATOM 4336 C C . GLU A 1 557 ? 41.050 6.038 44.771 1.00 18.84 557 GLU X C 1
ATOM 4337 O O . GLU A 1 557 ? 41.470 5.058 44.159 1.00 18.73 557 GLU X O 1
ATOM 4343 N N . ALA A 1 558 ? 41.821 6.808 45.529 1.00 18.41 558 ALA X N 1
ATOM 4344 C CA . ALA A 1 558 ? 43.243 6.568 45.736 1.00 18.32 558 ALA X CA 1
ATOM 4345 C C . ALA A 1 558 ? 43.611 7.241 47.046 1.00 18.57 558 ALA X C 1
ATOM 4346 O O . ALA A 1 558 ? 42.918 8.158 47.477 1.00 18.94 558 ALA X O 1
ATOM 4348 N N . GLU A 1 559 ? 44.690 6.790 47.671 1.00 18.33 559 GLU X N 1
ATOM 4349 C CA . GLU A 1 559 ? 45.142 7.352 48.938 1.00 18.39 559 GLU X CA 1
ATOM 4350 C C . GLU A 1 559 ? 46.384 8.216 48.681 1.00 17.83 559 GLU X C 1
ATOM 4351 O O . GLU A 1 559 ? 47.333 7.780 48.025 1.00 17.98 559 GLU X O 1
ATOM 4357 N N . TRP A 1 560 ? 46.377 9.440 49.196 1.00 17.68 560 TRP X N 1
ATOM 4358 C CA . TRP A 1 560 ? 47.432 10.398 48.870 1.00 17.34 560 TRP X CA 1
ATOM 4359 C C . TRP A 1 560 ? 48.875 9.987 49.135 1.00 17.36 560 TRP X C 1
ATOM 4360 O O . TRP A 1 560 ? 49.735 10.241 48.297 1.00 17.25 560 TRP X O 1
ATOM 4371 N N . LYS A 1 561 ? 49.162 9.368 50.275 1.00 17.22 561 LYS X N 1
ATOM 4372 C CA . LYS A 1 561 ? 50.543 8.983 50.557 1.00 17.23 561 LYS X CA 1
ATOM 4373 C C . LYS A 1 561 ? 51.021 7.855 49.639 1.00 17.28 561 LYS X C 1
ATOM 4374 O O . LYS A 1 561 ? 52.189 7.804 49.260 1.00 17.40 561 LYS X O 1
ATOM 4380 N N . ALA A 1 562 ? 50.115 6.958 49.264 1.00 17.56 562 ALA X N 1
ATOM 4381 C CA . ALA A 1 562 ? 50.466 5.879 48.356 1.00 17.68 562 ALA X CA 1
ATOM 4382 C C . ALA A 1 562 ? 50.761 6.457 46.971 1.00 17.57 562 ALA X C 1
ATOM 4383 O O . ALA A 1 562 ? 51.685 6.015 46.281 1.00 17.73 562 ALA X O 1
ATOM 4385 N N . VAL A 1 563 ? 49.971 7.450 46.572 1.00 17.46 563 VAL X N 1
ATOM 4386 C CA . VAL A 1 563 ? 50.164 8.106 45.284 1.00 17.45 563 VAL X CA 1
ATOM 4387 C C . VAL A 1 563 ? 51.532 8.784 45.286 1.00 17.30 563 VAL X C 1
ATOM 4388 O O . VAL A 1 563 ? 52.290 8.681 44.324 1.00 17.16 563 VAL X O 1
ATOM 4392 N N . LEU A 1 564 ? 51.849 9.461 46.381 1.00 16.94 564 LEU X N 1
ATOM 4393 C CA . LEU A 1 564 ? 53.145 10.115 46.511 1.00 17.00 564 LEU X CA 1
ATOM 4394 C C . LEU A 1 564 ? 54.280 9.088 46.513 1.00 17.15 564 LEU X C 1
ATOM 4395 O O . LEU A 1 564 ? 55.333 9.331 45.939 1.00 16.89 564 LEU X O 1
ATOM 4400 N N . ASP A 1 565 ? 54.073 7.938 47.156 1.00 17.63 565 ASP X N 1
ATOM 4401 C CA . ASP A 1 565 ? 55.107 6.904 47.193 1.00 18.59 565 ASP X CA 1
ATOM 4402 C C . ASP A 1 565 ? 55.435 6.408 45.792 1.00 18.79 565 ASP X C 1
ATOM 4403 O O . ASP A 1 565 ? 56.603 6.216 45.443 1.00 18.75 565 ASP X O 1
ATOM 4408 N N . HIS A 1 566 ? 54.396 6.159 45.000 1.00 19.15 566 HIS X N 1
ATOM 4409 C CA . HIS A 1 566 ? 54.584 5.681 43.639 1.00 19.44 566 HIS X CA 1
ATOM 4410 C C . HIS A 1 566 ? 55.313 6.739 42.816 1.00 19.34 566 HIS X C 1
ATOM 4411 O O . HIS A 1 566 ? 56.245 6.435 42.071 1.00 19.34 566 HIS X O 1
ATOM 4418 N N . PHE A 1 567 ? 54.883 7.985 42.958 1.00 18.90 567 PHE X N 1
ATOM 4419 C CA . PHE A 1 567 ? 55.528 9.081 42.254 1.00 19.19 567 PHE X CA 1
ATOM 4420 C C . PHE A 1 567 ? 57.004 9.158 42.623 1.00 19.34 567 PHE X C 1
ATOM 4421 O O . PHE A 1 567 ? 57.873 9.265 41.750 1.00 19.13 567 PHE X O 1
ATOM 4429 N N . PHE A 1 568 ? 57.282 9.103 43.927 1.00 19.55 568 PHE X N 1
ATOM 4430 C CA . PHE A 1 568 ? 58.646 9.248 44.432 1.00 20.02 568 PHE X CA 1
ATOM 4431 C C . PHE A 1 568 ? 59.537 8.070 44.051 1.00 20.67 568 PHE X C 1
ATOM 4432 O O . PHE A 1 568 ? 60.735 8.236 43.823 1.00 20.54 568 PHE X O 1
ATOM 4440 N N . SER A 1 569 ? 58.950 6.882 43.981 1.00 21.85 569 SER X N 1
ATOM 4441 C CA . SER A 1 569 ? 59.697 5.692 43.603 1.00 23.09 569 SER X CA 1
ATOM 4442 C C . SER A 1 569 ? 60.221 5.859 42.184 1.00 23.60 569 SER X C 1
ATOM 4443 O O . SER A 1 569 ? 61.414 5.689 41.933 1.00 24.12 569 SER X O 1
ATOM 4446 N N . ASP A 1 570 ? 59.323 6.208 41.268 1.00 24.40 570 ASP X N 1
ATOM 4447 C CA . ASP A 1 570 ? 59.683 6.428 39.870 1.00 24.85 570 ASP X CA 1
ATOM 4448 C C . ASP A 1 570 ? 60.626 7.624 39.749 1.00 24.72 570 ASP X C 1
ATOM 4449 O O . ASP A 1 570 ? 61.576 7.599 38.968 1.00 24.67 570 ASP X O 1
ATOM 4454 N N . PHE A 1 571 ? 60.361 8.668 40.528 1.00 24.10 571 PHE X N 1
ATOM 4455 C CA . PHE A 1 571 ? 61.183 9.873 40.488 1.00 23.97 571 PHE X CA 1
ATOM 4456 C C . PHE A 1 571 ? 62.629 9.618 40.911 1.00 24.53 571 PHE X C 1
ATOM 4457 O O . PHE A 1 571 ? 63.565 10.003 40.207 1.00 24.43 571 PHE X O 1
ATOM 4465 N N . THR A 1 572 ? 62.817 8.989 42.068 1.00 25.24 572 THR X N 1
ATOM 4466 C CA . THR A 1 572 ? 64.161 8.724 42.569 1.00 26.10 572 THR X CA 1
ATOM 4467 C C . THR A 1 572 ? 64.913 7.782 41.638 1.00 26.77 572 THR X C 1
ATOM 4468 O O . THR A 1 572 ? 66.139 7.832 41.561 1.00 27.15 572 THR X O 1
ATOM 4472 N N . GLN A 1 573 ? 64.180 6.935 40.924 1.00 27.58 573 GLN X N 1
ATOM 4473 C CA . GLN A 1 573 ? 64.798 6.021 39.975 1.00 28.57 573 GLN X CA 1
ATOM 4474 C C . GLN A 1 573 ? 65.417 6.835 38.841 1.00 28.06 573 GLN X C 1
ATOM 4475 O O . GLN A 1 573 ? 66.503 6.520 38.356 1.00 28.81 573 GLN X O 1
ATOM 4481 N N . GLN A 1 574 ? 64.718 7.884 38.423 1.00 27.46 574 GLN X N 1
ATOM 4482 C CA . GLN A 1 574 ? 65.211 8.756 37.363 1.00 26.76 574 GLN X CA 1
ATOM 4483 C C . GLN A 1 574 ? 66.359 9.626 37.895 1.00 26.74 574 GLN X C 1
ATOM 4484 O O . GLN A 1 574 ? 67.401 9.753 37.247 1.00 26.61 574 GLN X O 1
ATOM 4490 N N . LEU A 1 575 ? 66.176 10.204 39.085 1.00 26.48 575 LEU X N 1
ATOM 4491 C CA . LEU A 1 575 ? 67.174 11.099 39.682 1.00 26.64 575 LEU X CA 1
ATOM 4492 C C . LEU A 1 575 ? 68.504 10.426 40.017 1.00 27.24 575 LEU X C 1
ATOM 4493 O O . LEU A 1 575 ? 69.570 10.985 39.758 1.00 26.57 575 LEU X O 1
ATOM 4498 N N . ASP A 1 576 ? 68.445 9.237 40.606 1.00 28.10 576 ASP X N 1
ATOM 4499 C CA . ASP A 1 576 ? 69.664 8.528 40.965 1.00 29.00 576 ASP X CA 1
ATOM 4500 C C . ASP A 1 576 ? 70.541 8.319 39.739 1.00 29.01 576 ASP X C 1
ATOM 4501 O O . ASP A 1 576 ? 71.742 8.582 39.782 1.00 29.48 576 ASP X O 1
ATOM 4506 N N . LYS A 1 577 ? 69.936 7.858 38.649 1.00 29.23 577 LYS X N 1
ATOM 4507 C CA . LYS A 1 577 ? 70.678 7.611 37.417 1.00 29.35 577 LYS X CA 1
ATOM 4508 C C . LYS A 1 577 ? 71.201 8.913 36.820 1.00 29.08 577 LYS X C 1
ATOM 4509 O O . LYS A 1 577 ? 72.352 8.995 36.389 1.00 28.93 577 LYS X O 1
ATOM 4515 N N . ALA A 1 578 ? 70.356 9.938 36.809 1.00 28.52 578 ALA X N 1
ATOM 4516 C CA . ALA A 1 578 ? 70.738 11.228 36.240 1.00 28.52 578 ALA X CA 1
ATOM 4517 C C . ALA A 1 578 ? 71.965 11.852 36.911 1.00 28.97 578 ALA X C 1
ATOM 4518 O O . ALA A 1 578 ? 72.747 12.540 36.258 1.00 28.35 578 ALA X O 1
ATOM 4520 N N . GLU A 1 579 ? 72.138 11.614 38.208 1.00 29.95 579 GLU X N 1
ATOM 4521 C CA . GLU A 1 579 ? 73.253 12.203 38.951 1.00 30.94 579 GLU X CA 1
ATOM 4522 C C . GLU A 1 579 ? 74.616 11.617 38.576 1.00 31.49 579 GLU X C 1
ATOM 4523 O O . GLU A 1 579 ? 75.651 12.241 38.821 1.00 31.74 579 GLU X O 1
ATOM 4529 N N . LYS A 1 580 ? 74.605 10.430 37.983 1.00 31.90 580 LYS X N 1
ATOM 4530 C CA . LYS A 1 580 ? 75.828 9.731 37.592 1.00 32.33 580 LYS X CA 1
ATOM 4531 C C . LYS A 1 580 ? 76.542 10.383 36.407 1.00 32.19 580 LYS X C 1
ATOM 4532 O O . LYS A 1 580 ? 75.998 11.255 35.734 1.00 31.89 580 LYS X O 1
ATOM 4538 N N . ASP A 1 581 ? 77.772 9.946 36.158 1.00 31.99 581 ASP X N 1
ATOM 4539 C CA . ASP A 1 581 ? 78.553 10.464 35.045 1.00 31.94 581 ASP X CA 1
ATOM 4540 C C . ASP A 1 581 ? 77.841 10.078 33.755 1.00 31.35 581 ASP X C 1
ATOM 4541 O O . ASP A 1 581 ? 77.188 9.039 33.706 1.00 30.67 581 ASP X O 1
ATOM 4546 N N A PRO A 1 582 ? 77.954 10.908 32.722 0.50 31.17 582 PRO X N 1
ATOM 4547 N N B PRO A 1 582 ? 77.958 10.897 32.712 0.50 31.09 582 PRO X N 1
ATOM 4548 C CA A PRO A 1 582 ? 77.320 10.623 31.430 0.50 31.18 582 PRO X CA 1
ATOM 4549 C CA B PRO A 1 582 ? 77.277 10.600 31.450 0.50 31.10 582 PRO X CA 1
ATOM 4550 C C A PRO A 1 582 ? 77.723 9.264 30.858 0.50 31.27 582 PRO X C 1
ATOM 4551 C C B PRO A 1 582 ? 77.718 9.259 30.866 0.50 31.24 582 PRO X C 1
ATOM 4552 O O A PRO A 1 582 ? 76.929 8.605 30.189 0.50 31.19 582 PRO X O 1
ATOM 4553 O O B PRO A 1 582 ? 76.928 8.598 30.194 0.50 31.17 582 PRO X O 1
ATOM 4560 N N . GLU A 1 583 ? 78.956 8.855 31.139 1.00 31.52 583 GLU X N 1
ATOM 4561 C CA . GLU A 1 583 ? 79.473 7.580 30.660 1.00 32.10 583 GLU X CA 1
ATOM 4562 C C . GLU A 1 583 ? 78.615 6.426 31.178 1.00 32.05 583 GLU X C 1
ATOM 4563 O O . GLU A 1 583 ? 78.503 5.394 30.522 1.00 32.52 583 GLU X O 1
ATOM 4569 N N . GLU A 1 584 ? 78.012 6.614 32.354 1.00 31.89 584 GLU X N 1
ATOM 4570 C CA . GLU A 1 584 ? 77.159 5.598 32.970 1.00 31.87 584 GLU X CA 1
ATOM 4571 C C . GLU A 1 584 ? 75.674 5.853 32.713 1.00 30.79 584 GLU X C 1
ATOM 4572 O O . GLU A 1 584 ? 74.820 5.214 33.324 1.00 31.43 584 GLU X O 1
ATOM 4578 N N . GLY A 1 585 ? 75.360 6.781 31.819 1.00 29.35 585 GLY X N 1
ATOM 4579 C CA . GLY A 1 585 ? 73.974 7.086 31.512 1.00 28.03 585 GLY X CA 1
ATOM 4580 C C . GLY A 1 585 ? 73.430 8.272 32.288 1.00 26.78 585 GLY X C 1
ATOM 4581 O O . GLY A 1 585 ? 72.226 8.537 32.254 1.00 26.59 585 GLY X O 1
ATOM 4582 N N . GLY A 1 586 ? 74.305 8.987 32.985 1.00 25.03 586 GLY X N 1
ATOM 4583 C CA . GLY A 1 586 ? 73.890 10.151 33.743 1.00 24.03 586 GLY X CA 1
ATOM 4584 C C . GLY A 1 586 ? 73.637 11.336 32.827 1.00 23.07 586 GLY X C 1
ATOM 4585 O O . GLY A 1 586 ? 73.852 11.246 31.617 1.00 22.62 586 GLY X O 1
ATOM 4586 N N . MET A 1 587 ? 73.188 12.448 33.402 1.00 22.26 587 MET X N 1
ATOM 4587 C CA . MET A 1 587 ? 72.887 13.651 32.622 1.00 22.09 587 MET X CA 1
ATOM 4588 C C . MET A 1 587 ? 74.144 14.242 31.992 1.00 22.38 587 MET X C 1
ATOM 4589 O O . MET A 1 587 ? 75.191 14.331 32.631 1.00 22.01 587 MET X O 1
ATOM 4594 N N . ARG A 1 588 ? 74.025 14.652 30.735 1.00 23.02 588 ARG X N 1
ATOM 4595 C CA . ARG A 1 588 ? 75.133 15.257 30.014 1.00 23.76 588 ARG X CA 1
ATOM 4596 C C . ARG A 1 588 ? 75.366 16.677 30.517 1.00 24.09 588 ARG X C 1
ATOM 4597 O O . ARG A 1 588 ? 74.410 17.437 30.683 1.00 23.73 588 ARG X O 1
ATOM 4605 N N A PRO A 1 589 ? 76.609 17.027 30.822 0.50 24.53 589 PRO X N 1
ATOM 4606 N N B PRO A 1 589 ? 76.622 17.046 30.749 0.50 24.48 589 PRO X N 1
ATOM 4607 C CA A PRO A 1 589 ? 76.924 18.399 31.221 0.50 25.05 589 PRO X CA 1
ATOM 4608 C CA B PRO A 1 589 ? 76.931 18.396 31.216 0.50 25.00 589 PRO X CA 1
ATOM 4609 C C A PRO A 1 589 ? 76.679 19.386 30.083 0.50 25.63 589 PRO X C 1
ATOM 4610 C C B PRO A 1 589 ? 76.695 19.391 30.084 0.50 25.61 589 PRO X C 1
ATOM 4611 O O A PRO A 1 589 ? 76.636 18.995 28.913 0.50 25.37 589 PRO X O 1
ATOM 4612 O O B PRO A 1 589 ? 76.683 19.005 28.912 0.50 25.36 589 PRO X O 1
ATOM 4619 N N . ASN A 1 590 ? 76.492 20.654 30.433 1.00 26.52 590 ASN X N 1
ATOM 4620 C CA . ASN A 1 590 ? 76.260 21.687 29.438 1.00 28.12 590 ASN X CA 1
ATOM 4621 C C . ASN A 1 590 ? 77.609 22.224 28.988 1.00 30.35 590 ASN X C 1
ATOM 4622 O O . ASN A 1 590 ? 78.100 23.219 29.514 1.00 30.16 590 ASN X O 1
ATOM 4627 N N . GLN A 1 591 ? 78.223 21.532 28.036 1.00 33.06 591 GLN X N 1
ATOM 4628 C CA . GLN A 1 591 ? 79.537 21.924 27.541 1.00 35.44 591 GLN X CA 1
ATOM 4629 C C . GLN A 1 591 ? 79.762 21.420 26.124 1.00 37.23 591 GLN X C 1
ATOM 4630 O O . GLN A 1 591 ? 79.203 20.393 25.727 1.00 37.48 591 GLN X O 1
ATOM 4636 N N . MET A 1 592 ? 80.589 22.145 25.375 1.00 39.23 592 MET X N 1
ATOM 4637 C CA . MET A 1 592 ? 80.925 21.795 23.998 1.00 40.97 592 MET X CA 1
ATOM 4638 C C . MET A 1 592 ? 79.681 21.489 23.173 1.00 41.23 592 MET X C 1
ATOM 4639 O O . MET A 1 592 ? 79.295 22.269 22.300 1.00 41.89 592 MET X O 1
#